Protein AF-A0A2C6AL46-F1 (afdb_monomer)

pLDDT: mean 89.52, std 12.8, range [35.28, 98.81]

Structure (mmCIF, N/CA/C/O backbone):
data_AF-A0A2C6AL46-F1
#
_entry.id   AF-A0A2C6AL46-F1
#
loop_
_atom_site.group_PDB
_atom_site.id
_atom_site.type_symbol
_atom_site.label_atom_id
_atom_site.label_alt_id
_atom_site.label_comp_id
_atom_site.label_asym_id
_atom_site.label_entity_id
_atom_site.label_seq_id
_atom_site.pdbx_PDB_ins_code
_atom_site.Cartn_x
_atom_site.Cartn_y
_atom_site.Cartn_z
_atom_site.occupancy
_atom_site.B_iso_or_equiv
_atom_site.auth_seq_id
_atom_site.auth_comp_id
_atom_site.auth_asym_id
_atom_site.auth_atom_id
_atom_site.pdbx_PDB_model_num
ATOM 1 N N . MET A 1 1 ? 34.594 13.878 -38.668 1.00 40.78 1 MET A N 1
ATOM 2 C CA . MET A 1 1 ? 34.580 13.356 -40.050 1.00 40.78 1 MET A CA 1
ATOM 3 C C . MET A 1 1 ? 34.088 14.464 -40.967 1.00 40.78 1 MET A C 1
ATOM 5 O O . MET A 1 1 ? 32.916 14.804 -40.911 1.00 40.78 1 MET A O 1
ATOM 9 N N . THR A 1 2 ? 34.990 15.079 -41.725 1.00 43.41 2 THR A N 1
ATOM 10 C CA . THR A 1 2 ? 34.692 16.033 -42.807 1.00 43.41 2 THR A CA 1
ATOM 11 C C . THR A 1 2 ? 34.600 15.228 -44.105 1.00 43.41 2 THR A C 1
ATOM 13 O O . THR A 1 2 ? 35.546 14.516 -44.435 1.00 43.41 2 THR A O 1
ATOM 16 N N . GLY A 1 3 ? 33.427 15.220 -44.743 1.00 59.84 3 GLY A N 1
ATOM 17 C CA . GLY A 1 3 ? 33.019 14.178 -45.693 1.00 59.84 3 GLY A CA 1
ATOM 18 C C . GLY A 1 3 ? 33.480 14.383 -47.138 1.00 59.84 3 GLY A C 1
ATOM 19 O O . GLY A 1 3 ? 33.438 15.491 -47.659 1.00 59.84 3 GLY A O 1
ATOM 20 N N . SER A 1 4 ? 33.827 13.274 -47.794 1.00 72.69 4 SER A N 1
ATOM 21 C CA . SER A 1 4 ? 33.988 13.105 -49.247 1.00 72.69 4 SER A CA 1
ATOM 22 C C . SER A 1 4 ? 32.646 13.035 -49.993 1.00 72.69 4 SER A C 1
ATOM 24 O O . SER A 1 4 ? 32.594 12.509 -51.098 1.00 72.69 4 SER A O 1
ATOM 26 N N . GLU A 1 5 ? 31.549 13.526 -49.405 1.00 80.94 5 GLU A N 1
ATOM 27 C CA . GLU A 1 5 ? 30.183 13.273 -49.892 1.00 80.94 5 GLU A CA 1
ATOM 28 C C . GLU A 1 5 ? 29.987 13.765 -51.339 1.00 80.94 5 GLU A C 1
ATOM 30 O O . GLU A 1 5 ? 29.422 13.039 -52.156 1.00 80.94 5 GLU A O 1
ATOM 35 N N . ASP A 1 6 ? 30.539 14.932 -51.687 1.00 79.06 6 ASP A N 1
ATOM 36 C CA . ASP A 1 6 ? 30.502 15.469 -53.056 1.00 79.06 6 ASP A CA 1
ATOM 37 C C . ASP A 1 6 ? 31.309 14.614 -54.042 1.00 79.06 6 ASP A C 1
ATOM 39 O O . ASP A 1 6 ? 30.901 14.412 -55.188 1.00 79.06 6 ASP A O 1
ATOM 43 N N . HIS A 1 7 ? 32.447 14.078 -53.593 1.00 83.00 7 HIS A N 1
ATOM 44 C CA . HIS A 1 7 ? 33.271 13.175 -54.390 1.00 83.00 7 HIS A CA 1
ATOM 45 C C . HIS A 1 7 ? 32.543 11.848 -54.636 1.00 83.00 7 HIS A C 1
ATOM 47 O O . HIS A 1 7 ? 32.471 11.383 -55.772 1.00 83.00 7 HIS A O 1
ATOM 53 N N . ASP A 1 8 ? 31.957 11.252 -53.600 1.00 85.19 8 ASP A N 1
ATOM 54 C CA . ASP A 1 8 ? 31.290 9.953 -53.698 1.00 85.19 8 ASP A CA 1
ATOM 55 C C . ASP A 1 8 ? 29.997 10.047 -54.517 1.00 85.19 8 ASP A C 1
ATOM 57 O O . ASP A 1 8 ? 29.727 9.185 -55.361 1.00 85.19 8 ASP A O 1
ATOM 61 N N . LEU A 1 9 ? 29.252 11.145 -54.366 1.00 84.00 9 LEU A N 1
ATOM 62 C CA . LEU A 1 9 ? 28.121 11.471 -55.227 1.00 84.00 9 LEU A CA 1
ATOM 63 C C . LEU A 1 9 ? 28.560 11.611 -56.693 1.00 84.00 9 LEU A C 1
ATOM 65 O O . LEU A 1 9 ? 27.947 11.011 -57.581 1.00 84.00 9 LEU A O 1
ATOM 69 N N . ALA A 1 10 ? 29.649 12.340 -56.959 1.00 83.06 10 ALA A N 1
ATOM 70 C CA . ALA A 1 10 ? 30.190 12.484 -58.308 1.00 83.06 10 ALA A CA 1
ATOM 71 C C . ALA A 1 10 ? 30.621 11.133 -58.910 1.00 83.06 10 ALA A C 1
ATOM 73 O O . ALA A 1 10 ? 30.368 10.879 -60.091 1.00 83.06 10 ALA A O 1
ATOM 74 N N . VAL A 1 11 ? 31.200 10.233 -58.105 1.00 86.56 11 VAL A N 1
ATOM 75 C CA . VAL A 1 11 ? 31.541 8.864 -58.524 1.00 86.56 11 VAL A CA 1
ATOM 76 C C . VAL A 1 11 ? 30.289 8.082 -58.922 1.00 86.56 11 VAL A C 1
ATOM 78 O O . VAL A 1 11 ? 30.284 7.437 -59.973 1.00 86.56 11 VAL A O 1
ATOM 81 N N . TRP A 1 12 ? 29.210 8.143 -58.137 1.00 85.81 12 TRP A N 1
ATOM 82 C CA . TRP A 1 12 ? 27.958 7.453 -58.469 1.00 85.81 12 TRP A CA 1
ATOM 83 C C . TRP A 1 12 ? 27.290 8.003 -59.729 1.00 85.81 12 TRP A C 1
ATOM 85 O O . TRP A 1 12 ? 26.880 7.217 -60.585 1.00 85.81 12 TRP A O 1
ATOM 95 N N . ILE A 1 13 ? 27.261 9.326 -59.904 1.00 84.06 13 ILE A N 1
ATOM 96 C CA . ILE A 1 13 ? 26.788 9.957 -61.146 1.00 84.06 13 ILE A CA 1
ATOM 97 C C . ILE A 1 13 ? 27.648 9.495 -62.338 1.00 84.06 13 ILE A C 1
ATOM 99 O O . ILE A 1 13 ? 27.119 9.125 -63.389 1.00 84.06 13 ILE A O 1
ATOM 103 N N . GLY A 1 14 ? 28.973 9.427 -62.168 1.00 81.56 14 GLY A N 1
ATOM 104 C CA . GLY A 1 14 ? 29.899 8.917 -63.183 1.00 81.56 14 GLY A CA 1
ATOM 105 C C . GLY A 1 14 ? 29.670 7.444 -63.551 1.00 81.56 14 GLY A C 1
ATOM 106 O O . GLY A 1 14 ? 29.733 7.079 -64.731 1.00 81.56 14 GLY A O 1
ATOM 107 N N . ARG A 1 15 ? 29.347 6.591 -62.570 1.00 87.88 15 ARG A N 1
ATOM 108 C CA . ARG A 1 15 ? 28.982 5.179 -62.797 1.00 87.88 15 ARG A CA 1
ATOM 109 C C . ARG A 1 15 ? 27.698 5.056 -63.608 1.00 87.88 15 ARG A C 1
ATOM 111 O O . ARG A 1 15 ? 27.683 4.323 -64.593 1.00 87.88 15 ARG A O 1
ATOM 118 N N . VAL A 1 16 ? 26.657 5.805 -63.241 1.00 85.62 16 VAL A N 1
ATOM 119 C CA . VAL A 1 16 ? 25.385 5.838 -63.979 1.00 85.62 16 VAL A CA 1
ATOM 120 C C . VAL A 1 16 ? 25.627 6.235 -65.432 1.00 85.62 16 VAL A C 1
ATOM 122 O O . VAL A 1 16 ? 25.233 5.504 -66.339 1.00 85.62 16 VAL A O 1
ATOM 125 N N . ARG A 1 17 ? 26.375 7.315 -65.667 1.00 80.25 17 ARG A N 1
ATOM 126 C CA . ARG A 1 17 ? 26.752 7.757 -67.016 1.00 80.25 17 ARG A CA 1
ATOM 127 C C . ARG A 1 17 ? 27.470 6.669 -67.817 1.00 80.25 17 ARG A C 1
ATOM 129 O O . ARG A 1 17 ? 27.184 6.476 -68.996 1.00 80.25 17 ARG A O 1
ATOM 136 N N . SER A 1 18 ? 28.389 5.942 -67.185 1.00 83.62 18 SER A N 1
ATOM 137 C CA . SER A 1 18 ? 29.118 4.847 -67.837 1.00 83.62 18 SER A CA 1
ATOM 138 C C . SER A 1 18 ? 28.174 3.720 -68.276 1.00 83.62 18 SER A C 1
ATOM 140 O O . SER A 1 18 ? 28.306 3.207 -69.386 1.00 83.62 18 SER A O 1
ATOM 142 N N . VAL A 1 19 ? 27.175 3.387 -67.451 1.00 83.69 19 VAL A N 1
ATOM 143 C CA . VAL A 1 19 ? 26.134 2.399 -67.778 1.00 83.69 19 VAL A CA 1
ATOM 144 C C . VAL A 1 19 ? 25.225 2.892 -68.908 1.00 83.69 19 VAL A C 1
ATOM 146 O O . VAL A 1 19 ? 24.968 2.138 -69.848 1.00 83.69 19 VAL A O 1
ATOM 149 N N . PHE A 1 20 ? 24.782 4.153 -68.876 1.00 76.75 20 PHE A N 1
ATOM 150 C CA . PHE A 1 20 ? 23.992 4.750 -69.960 1.00 76.75 20 PHE A CA 1
ATOM 151 C C . PHE A 1 20 ? 24.759 4.729 -71.290 1.00 76.75 20 PHE A C 1
ATOM 153 O O . PHE A 1 20 ? 24.225 4.287 -72.308 1.00 76.75 20 PHE A O 1
ATOM 160 N N . ALA A 1 21 ? 26.036 5.121 -71.278 1.00 74.00 21 ALA A N 1
ATOM 161 C CA . ALA A 1 21 ? 26.894 5.095 -72.460 1.00 74.00 21 ALA A CA 1
ATOM 162 C C . ALA A 1 21 ? 27.103 3.669 -73.003 1.00 74.00 21 ALA A C 1
ATOM 164 O O . ALA A 1 21 ? 27.006 3.451 -74.212 1.00 74.00 21 ALA A O 1
ATOM 165 N N . ALA A 1 22 ? 27.343 2.687 -72.126 1.00 77.94 22 ALA A N 1
ATOM 166 C CA . ALA A 1 22 ? 27.457 1.281 -72.511 1.00 77.94 22 ALA A CA 1
ATOM 167 C C . ALA A 1 22 ? 26.154 0.748 -73.129 1.00 77.94 22 ALA A C 1
ATOM 169 O O . ALA A 1 22 ? 26.196 0.078 -74.159 1.00 77.94 22 ALA A O 1
ATOM 170 N N . THR A 1 23 ? 25.003 1.106 -72.555 1.00 73.75 23 THR A N 1
ATOM 171 C CA . THR A 1 23 ? 23.675 0.704 -73.045 1.00 73.75 23 THR A CA 1
ATOM 172 C C . THR A 1 23 ? 23.394 1.271 -74.438 1.00 73.75 23 THR A C 1
ATOM 174 O O . THR A 1 23 ? 22.961 0.535 -75.319 1.00 73.75 23 THR A O 1
ATOM 177 N N . ILE A 1 24 ? 23.711 2.548 -74.688 1.00 69.31 24 ILE A N 1
ATOM 178 C CA . ILE A 1 24 ? 23.576 3.166 -76.020 1.00 69.31 24 ILE A CA 1
ATOM 179 C C . ILE A 1 24 ? 24.490 2.475 -77.044 1.00 69.31 24 ILE A C 1
ATOM 181 O O . ILE A 1 24 ? 24.061 2.194 -78.163 1.00 69.31 24 ILE A O 1
ATOM 185 N N . ASN A 1 25 ? 25.733 2.159 -76.666 1.00 66.94 25 ASN A N 1
ATOM 186 C CA . ASN A 1 25 ? 26.660 1.444 -77.547 1.00 66.94 25 ASN A CA 1
ATOM 187 C C . ASN A 1 25 ? 26.162 0.019 -77.860 1.00 66.94 25 ASN A C 1
ATOM 189 O O . ASN A 1 25 ? 26.186 -0.388 -79.019 1.00 66.94 25 ASN A O 1
ATOM 193 N N . LEU A 1 26 ? 25.644 -0.714 -76.870 1.00 68.06 26 LEU A N 1
ATOM 194 C CA . LEU A 1 26 ? 25.018 -2.029 -77.063 1.00 68.06 26 LEU A CA 1
ATOM 195 C C . LEU A 1 26 ? 23.785 -1.956 -77.973 1.00 68.06 26 LEU A C 1
ATOM 197 O O . LEU A 1 26 ? 23.641 -2.775 -78.874 1.00 68.06 26 LEU A O 1
ATOM 201 N N . LEU A 1 27 ? 22.926 -0.951 -77.795 1.00 65.56 27 LEU A N 1
ATOM 202 C CA . LEU A 1 27 ? 21.752 -0.749 -78.647 1.00 65.56 27 LEU A CA 1
ATOM 203 C C . LEU A 1 27 ? 22.132 -0.389 -80.088 1.00 65.56 27 LEU A C 1
ATOM 205 O O . LEU A 1 27 ? 21.434 -0.800 -81.009 1.00 65.56 27 LEU A O 1
ATOM 209 N N . SER A 1 28 ? 23.258 0.292 -80.317 1.00 63.81 28 SER A N 1
ATOM 210 C CA . SER A 1 28 ? 23.740 0.570 -81.680 1.00 63.81 28 SER A CA 1
ATOM 211 C C . SER A 1 28 ? 24.167 -0.684 -82.460 1.00 63.81 28 SER A C 1
ATOM 213 O O . SER A 1 28 ? 24.167 -0.668 -83.689 1.00 63.81 28 SER A O 1
ATOM 215 N N . LEU A 1 29 ? 24.436 -1.806 -81.773 1.00 68.75 29 LEU A N 1
ATOM 216 C CA . LEU A 1 29 ? 24.692 -3.109 -82.404 1.00 68.75 29 LEU A CA 1
ATOM 217 C C . LEU A 1 29 ? 23.424 -3.758 -82.987 1.00 68.75 29 LEU A C 1
ATOM 219 O O . LEU A 1 29 ? 23.531 -4.699 -83.766 1.00 68.75 29 LEU A O 1
ATOM 223 N N . SER A 1 30 ? 22.228 -3.252 -82.657 1.00 71.19 30 SER A N 1
ATOM 224 C CA . SER A 1 30 ? 20.954 -3.721 -83.230 1.00 71.19 30 SER A CA 1
ATOM 225 C C . SER A 1 30 ? 20.682 -3.205 -84.654 1.00 71.19 30 SER A C 1
ATOM 227 O O . SER A 1 30 ? 19.627 -3.480 -85.218 1.00 71.19 30 SER A O 1
ATOM 229 N N . GLY A 1 31 ? 21.618 -2.448 -85.242 1.00 62.19 31 GLY A N 1
ATOM 230 C CA . GLY A 1 31 ? 21.477 -1.831 -86.566 1.00 62.19 31 GLY A CA 1
ATOM 231 C C . GLY A 1 31 ? 20.743 -0.485 -86.559 1.00 62.19 31 GLY A C 1
ATOM 232 O O . GLY A 1 31 ? 20.632 0.154 -87.603 1.00 62.19 31 GLY A O 1
ATOM 233 N N . ILE A 1 32 ? 20.274 -0.026 -85.395 1.00 60.62 32 ILE A N 1
ATOM 234 C CA . ILE A 1 32 ? 19.667 1.295 -85.210 1.00 60.62 32 ILE A CA 1
ATOM 235 C C . ILE A 1 32 ? 20.742 2.265 -84.699 1.00 60.62 32 ILE A C 1
ATOM 237 O O . ILE A 1 32 ? 21.229 2.136 -83.576 1.00 60.62 32 ILE A O 1
ATOM 241 N N . ASP A 1 33 ? 21.110 3.262 -85.509 1.00 62.62 33 ASP A N 1
ATOM 242 C CA . ASP A 1 33 ? 22.073 4.298 -85.116 1.00 62.62 33 ASP A CA 1
ATOM 243 C C . ASP A 1 33 ? 21.419 5.341 -84.194 1.00 62.62 33 ASP A C 1
ATOM 245 O O . ASP A 1 33 ? 20.976 6.424 -84.595 1.00 62.62 33 ASP A O 1
ATOM 249 N N . PHE A 1 34 ? 21.365 5.003 -82.908 1.00 59.31 34 PHE A N 1
ATOM 250 C CA . PHE A 1 34 ? 20.838 5.883 -81.871 1.00 59.31 34 PHE A CA 1
ATOM 251 C C . PHE A 1 34 ? 21.666 7.164 -81.677 1.00 59.31 34 PHE A C 1
ATOM 253 O O . PHE A 1 34 ? 21.119 8.151 -81.179 1.00 59.31 34 PHE A O 1
ATOM 260 N N . LYS A 1 35 ? 22.942 7.215 -82.106 1.00 55.91 35 LYS A N 1
ATOM 261 C CA . LYS A 1 35 ? 23.720 8.468 -82.092 1.00 55.91 35 LYS A CA 1
ATOM 262 C C . LYS A 1 35 ? 23.158 9.443 -83.122 1.00 55.91 35 LYS A C 1
ATOM 264 O O . LYS A 1 35 ? 22.982 10.619 -82.807 1.00 55.91 35 LYS A O 1
ATOM 269 N N . MET A 1 36 ? 22.798 8.968 -84.313 1.00 56.53 36 MET A N 1
ATOM 270 C CA . MET A 1 36 ? 22.177 9.799 -85.350 1.00 56.53 36 MET A CA 1
ATOM 271 C C . MET A 1 36 ? 20.791 10.320 -84.929 1.00 56.53 36 MET A C 1
ATOM 273 O O . MET A 1 36 ? 20.484 11.501 -85.120 1.00 56.53 36 MET A O 1
ATOM 277 N N . ILE A 1 37 ? 19.978 9.478 -84.278 1.00 55.47 37 ILE A N 1
ATOM 278 C CA . ILE A 1 37 ? 18.656 9.864 -83.749 1.00 55.47 37 ILE A CA 1
ATOM 279 C C . ILE A 1 37 ? 18.800 10.916 -82.638 1.00 55.47 37 ILE A C 1
ATOM 281 O O . ILE A 1 37 ? 18.139 11.954 -82.687 1.00 55.47 37 ILE A O 1
ATOM 285 N N . ALA A 1 38 ? 19.718 10.715 -81.687 1.00 53.28 38 ALA A N 1
ATOM 286 C CA . ALA A 1 38 ? 19.985 11.677 -80.617 1.00 53.28 38 ALA A CA 1
ATOM 287 C C . ALA A 1 38 ? 20.482 13.034 -81.155 1.00 53.28 38 ALA A C 1
ATOM 289 O O . ALA A 1 38 ? 20.051 14.088 -80.684 1.00 53.28 38 ALA A O 1
ATOM 290 N N . THR A 1 39 ? 21.324 13.022 -82.194 1.00 54.31 39 THR A N 1
ATOM 291 C CA . THR A 1 39 ? 21.829 14.244 -82.849 1.00 54.31 39 THR A CA 1
ATOM 292 C C . THR A 1 39 ? 20.713 14.990 -83.597 1.00 54.31 39 THR A C 1
ATOM 294 O O . THR A 1 39 ? 20.650 16.221 -83.575 1.00 54.31 39 THR A O 1
ATOM 297 N N . THR A 1 40 ? 19.779 14.251 -84.204 1.00 52.97 40 THR A N 1
ATOM 298 C CA . THR A 1 40 ? 18.603 14.807 -84.897 1.00 52.97 40 THR A CA 1
ATOM 299 C C . THR A 1 40 ? 17.604 15.415 -83.907 1.00 52.97 40 THR A C 1
ATOM 301 O O . THR A 1 40 ? 17.101 16.515 -84.134 1.00 52.97 40 THR A O 1
ATOM 304 N N . MET A 1 41 ? 17.381 14.769 -82.759 1.00 46.03 41 MET A N 1
ATOM 305 C CA . MET A 1 41 ? 16.522 15.298 -81.693 1.00 46.03 41 MET A CA 1
ATOM 306 C C . MET A 1 41 ? 17.142 16.515 -80.988 1.00 46.03 41 MET A C 1
ATOM 308 O O . MET A 1 41 ? 16.426 17.464 -80.666 1.00 46.03 41 MET A O 1
ATOM 312 N N . SER A 1 42 ? 18.468 16.552 -80.821 1.00 47.62 42 SER A N 1
ATOM 313 C CA . SER A 1 42 ? 19.195 17.691 -80.240 1.00 47.62 42 SER A CA 1
ATOM 314 C C . SER A 1 42 ? 19.067 18.976 -81.072 1.00 47.62 42 SER A C 1
ATOM 316 O O . SER A 1 42 ? 18.955 20.058 -80.498 1.00 47.62 42 SER A O 1
ATOM 318 N N . ARG A 1 43 ? 18.975 18.882 -82.408 1.00 47.16 43 ARG A N 1
ATOM 319 C CA . ARG A 1 43 ? 18.717 20.050 -83.277 1.00 47.16 43 ARG A CA 1
ATOM 320 C C . ARG A 1 43 ? 17.342 20.697 -83.059 1.00 47.16 43 ARG A C 1
ATOM 322 O O . ARG A 1 43 ? 17.168 21.854 -83.424 1.00 47.16 43 ARG A O 1
ATOM 329 N N . SER A 1 44 ? 16.386 19.984 -82.455 1.00 45.72 44 SER A N 1
ATOM 330 C CA . SER A 1 44 ? 15.016 20.470 -82.220 1.00 45.72 44 SER A CA 1
ATOM 331 C C . SER A 1 44 ? 14.798 21.150 -80.860 1.00 45.72 44 SER A C 1
ATOM 333 O O . SER A 1 44 ? 13.768 21.786 -80.649 1.00 45.72 44 SER A O 1
ATOM 335 N N . ARG A 1 45 ? 15.769 21.078 -79.940 1.00 41.12 45 ARG A N 1
ATOM 336 C CA . ARG A 1 45 ? 15.718 21.767 -78.643 1.00 41.12 45 ARG A CA 1
ATOM 337 C C . ARG A 1 45 ? 17.021 22.512 -78.398 1.00 41.12 45 ARG A C 1
ATOM 339 O O . ARG A 1 45 ? 17.992 21.948 -77.902 1.00 41.12 45 ARG A O 1
ATOM 346 N N . ALA A 1 46 ? 17.012 23.808 -78.697 1.00 40.97 46 ALA A N 1
ATOM 347 C CA . ALA A 1 46 ? 17.990 24.743 -78.163 1.00 40.97 46 ALA A CA 1
ATOM 348 C C . ALA A 1 46 ? 17.820 24.823 -76.634 1.00 40.97 46 ALA A C 1
ATOM 350 O O . ALA A 1 46 ? 17.095 25.669 -76.120 1.00 40.97 46 ALA A O 1
ATOM 351 N N . VAL A 1 47 ? 18.469 23.918 -75.905 1.00 39.22 47 VAL A N 1
ATOM 352 C CA . VAL A 1 47 ? 18.663 24.026 -74.458 1.00 39.22 47 VAL A CA 1
ATOM 353 C C . VAL A 1 47 ? 20.162 24.124 -74.227 1.00 39.22 47 VAL A C 1
ATOM 355 O O . VAL A 1 47 ? 20.928 23.234 -74.590 1.00 39.22 47 VAL A O 1
ATOM 358 N N . ARG A 1 48 ? 20.570 25.276 -73.688 1.00 37.53 48 ARG A N 1
ATOM 359 C CA . ARG A 1 48 ? 21.946 25.611 -73.318 1.00 37.53 48 ARG A CA 1
ATOM 360 C C . ARG A 1 48 ? 22.534 24.506 -72.442 1.00 37.53 48 ARG A C 1
ATOM 362 O O . ARG A 1 48 ? 22.142 24.357 -71.291 1.00 37.53 48 ARG A O 1
ATOM 369 N N . SER A 1 49 ? 23.523 23.794 -72.970 1.00 39.31 49 SER A N 1
ATOM 370 C CA . SER A 1 49 ? 24.441 22.992 -72.173 1.00 39.31 49 SER A CA 1
ATOM 371 C C . SER A 1 49 ? 25.451 23.919 -71.499 1.00 39.31 49 SER A C 1
ATOM 373 O O . SER A 1 49 ? 26.338 24.466 -72.159 1.00 39.31 49 SER A O 1
ATOM 375 N N . VAL A 1 50 ? 25.346 24.066 -70.185 1.00 35.28 50 VAL A N 1
ATOM 376 C CA . VAL A 1 50 ? 26.478 24.455 -69.344 1.00 35.28 50 VAL A CA 1
ATOM 377 C C . VAL A 1 50 ? 26.815 23.216 -68.518 1.00 35.28 50 VAL A C 1
ATOM 379 O O . VAL A 1 50 ? 26.041 22.809 -67.666 1.00 35.28 50 VAL A O 1
ATOM 382 N N . VAL A 1 51 ? 27.958 22.606 -68.848 1.00 38.72 51 VAL A N 1
ATOM 383 C CA . VAL A 1 51 ? 28.639 21.507 -68.134 1.00 38.72 51 VAL A CA 1
ATOM 384 C C . VAL A 1 51 ? 27.958 20.122 -68.181 1.00 38.72 51 VAL A C 1
ATOM 386 O O . VAL A 1 51 ? 27.229 19.722 -67.291 1.00 38.72 51 VAL A O 1
ATOM 389 N N . GLY A 1 52 ? 28.303 19.332 -69.205 1.00 49.91 52 GLY A N 1
ATOM 390 C CA . GLY A 1 52 ? 28.788 17.942 -69.071 1.00 49.91 52 GLY A CA 1
ATOM 391 C C . GLY A 1 52 ? 27.969 16.830 -68.386 1.00 49.91 52 GLY A C 1
ATOM 392 O O . GLY A 1 52 ? 28.501 15.719 -68.307 1.00 49.91 52 GLY A O 1
ATOM 393 N N . GLN A 1 53 ? 26.744 17.066 -67.917 1.00 53.22 53 GLN A N 1
ATOM 394 C CA . GLN A 1 53 ? 25.875 16.072 -67.273 1.00 53.22 53 GLN A CA 1
ATOM 395 C C . GLN A 1 53 ? 24.433 16.223 -67.780 1.00 53.22 53 GLN A C 1
ATOM 397 O O . GLN A 1 53 ? 23.936 17.342 -67.893 1.00 53.22 53 GLN A O 1
ATOM 402 N N . THR A 1 54 ? 23.746 15.120 -68.098 1.00 66.19 54 THR A N 1
ATOM 403 C CA . THR A 1 54 ? 22.293 15.188 -68.330 1.00 66.19 54 THR A CA 1
ATOM 404 C C . THR A 1 54 ? 21.570 15.232 -66.978 1.00 66.19 54 THR A C 1
ATOM 406 O O . THR A 1 54 ? 21.956 14.517 -66.053 1.00 66.19 54 THR A O 1
ATOM 409 N N . GLU A 1 55 ? 20.518 16.051 -66.836 1.00 73.31 55 GLU A N 1
ATOM 410 C CA . GLU A 1 55 ? 19.750 16.171 -65.576 1.00 73.31 55 GLU A CA 1
ATOM 411 C C . GLU A 1 55 ? 19.278 14.804 -65.046 1.00 73.31 55 GLU A C 1
ATOM 413 O O . GLU A 1 55 ? 19.265 14.566 -63.839 1.00 73.31 55 GLU A O 1
ATOM 418 N N . LEU A 1 56 ? 18.964 13.871 -65.951 1.00 76.81 56 LEU A N 1
ATOM 419 C CA . LEU A 1 56 ? 18.527 12.518 -65.617 1.00 76.81 56 LEU A CA 1
ATOM 420 C C . LEU A 1 56 ? 19.637 11.654 -64.992 1.00 76.81 56 LEU A C 1
ATOM 422 O O . LEU A 1 56 ? 19.361 10.898 -64.061 1.00 76.81 56 LEU A O 1
ATOM 426 N N . GLU A 1 57 ? 20.882 11.749 -65.468 1.00 78.62 57 GLU A N 1
ATOM 427 C CA . GLU A 1 57 ? 22.023 11.010 -64.899 1.00 78.62 57 GLU A CA 1
ATOM 428 C C . GLU A 1 57 ? 22.358 11.507 -63.491 1.00 78.62 57 GLU A C 1
ATOM 430 O O . GLU A 1 57 ? 22.603 10.696 -62.596 1.00 78.62 57 GLU A O 1
ATOM 435 N N . VAL A 1 58 ? 22.322 12.829 -63.285 1.00 78.31 58 VAL A N 1
ATOM 436 C CA . VAL A 1 58 ? 22.528 13.450 -61.968 1.00 78.31 58 VAL A CA 1
ATOM 437 C C . VAL A 1 58 ? 21.427 13.023 -61.012 1.00 78.31 58 VAL A C 1
ATOM 439 O O . VAL A 1 58 ? 21.728 12.575 -59.907 1.00 78.31 58 VAL A O 1
ATOM 442 N N . LEU A 1 59 ? 20.164 13.091 -61.445 1.00 81.94 59 LEU A N 1
ATOM 443 C CA . LEU A 1 59 ? 19.021 12.661 -60.645 1.00 81.94 59 LEU A CA 1
ATOM 444 C C . LEU A 1 59 ? 19.122 11.177 -60.273 1.00 81.94 59 LEU A C 1
ATOM 446 O O . LEU A 1 59 ? 18.959 10.825 -59.109 1.00 81.94 59 LEU A O 1
ATOM 450 N N . THR A 1 60 ? 19.438 10.312 -61.238 1.00 83.56 60 THR A N 1
ATOM 451 C CA . THR A 1 60 ? 19.537 8.860 -61.023 1.00 83.56 60 THR A CA 1
ATOM 452 C C . THR A 1 60 ? 20.713 8.506 -60.112 1.00 83.56 60 THR A C 1
ATOM 454 O O . THR A 1 60 ? 20.546 7.737 -59.168 1.00 83.56 60 THR A O 1
ATOM 457 N N . GLY A 1 61 ? 21.894 9.089 -60.344 1.00 84.00 61 GLY A N 1
ATOM 458 C CA . GLY A 1 61 ? 23.065 8.894 -59.484 1.00 84.00 61 GLY A CA 1
ATOM 459 C C . GLY A 1 61 ? 22.826 9.394 -58.061 1.00 84.00 61 GLY A C 1
ATOM 460 O O . GLY A 1 61 ? 23.164 8.698 -57.104 1.00 84.00 61 GLY A O 1
ATOM 461 N N . SER A 1 62 ? 22.156 10.541 -57.921 1.00 85.44 62 SER A N 1
ATOM 462 C CA . SER A 1 62 ? 21.749 11.093 -56.625 1.00 85.44 62 SER A CA 1
ATOM 463 C C . SER A 1 62 ? 20.734 10.198 -55.919 1.00 85.44 62 SER A C 1
ATOM 465 O O . SER A 1 62 ? 20.891 9.935 -54.732 1.00 85.44 62 SER A O 1
ATOM 467 N N . LEU A 1 63 ? 19.731 9.676 -56.633 1.00 91.50 63 LEU A N 1
ATOM 468 C CA . LEU A 1 63 ? 18.744 8.751 -56.072 1.00 91.50 63 LEU A CA 1
ATOM 469 C C . LEU A 1 63 ? 19.414 7.470 -55.554 1.00 91.50 63 LEU A C 1
ATOM 471 O O . LEU A 1 63 ? 19.115 7.006 -54.453 1.00 91.50 63 LEU A O 1
ATOM 475 N N . ILE A 1 64 ? 20.345 6.915 -56.336 1.00 91.56 64 ILE A N 1
ATOM 476 C CA . ILE A 1 64 ? 21.083 5.710 -55.955 1.00 91.56 64 ILE A CA 1
ATOM 477 C C . ILE A 1 64 ? 21.917 5.969 -54.699 1.00 91.56 64 ILE A C 1
ATOM 479 O O . ILE A 1 64 ? 21.823 5.202 -53.742 1.00 91.56 64 ILE A O 1
ATOM 483 N N . TYR A 1 65 ? 22.701 7.047 -54.693 1.00 90.56 65 TYR A N 1
ATOM 484 C CA . TYR A 1 65 ? 23.614 7.359 -53.598 1.00 90.56 65 TYR A CA 1
ATOM 485 C C . TYR A 1 65 ? 22.892 7.764 -52.308 1.00 90.56 65 TYR A C 1
ATOM 487 O O . TYR A 1 65 ? 23.239 7.268 -51.241 1.00 90.56 65 TYR A O 1
ATOM 495 N N . TRP A 1 66 ? 21.881 8.633 -52.389 1.00 90.31 66 TRP A N 1
ATOM 496 C CA . TRP A 1 66 ? 21.217 9.183 -51.203 1.00 90.31 66 TRP A CA 1
ATOM 497 C C . TRP A 1 66 ? 20.098 8.306 -50.645 1.00 90.31 66 TRP A C 1
ATOM 499 O O . TRP A 1 66 ? 19.793 8.417 -49.460 1.00 90.31 66 TRP A O 1
ATOM 509 N N . TYR A 1 67 ? 19.492 7.438 -51.460 1.00 91.75 67 TYR A N 1
ATOM 510 C CA . TYR A 1 67 ? 18.318 6.670 -51.037 1.00 91.75 67 TYR A CA 1
ATOM 511 C C . TYR A 1 67 ? 18.489 5.167 -51.217 1.00 91.75 67 TYR A C 1
ATOM 513 O O . TYR A 1 67 ? 18.324 4.432 -50.250 1.00 91.75 67 TYR A O 1
ATOM 521 N N . ILE A 1 68 ? 18.835 4.685 -52.416 1.00 93.75 68 ILE A N 1
ATOM 522 C CA . ILE A 1 68 ? 18.823 3.236 -52.693 1.00 93.75 68 ILE A CA 1
ATOM 523 C C . ILE A 1 68 ? 19.937 2.514 -51.932 1.00 93.75 68 ILE A C 1
ATOM 525 O O . ILE A 1 68 ? 19.669 1.517 -51.263 1.00 93.75 68 ILE A O 1
ATOM 529 N N . VAL A 1 69 ? 21.175 3.013 -52.008 1.00 93.06 69 VAL A N 1
ATOM 530 C CA . VAL A 1 69 ? 22.315 2.421 -51.295 1.00 93.06 69 VAL A CA 1
ATOM 531 C C . VAL A 1 69 ? 22.089 2.484 -49.778 1.00 93.06 69 VAL A C 1
ATOM 533 O O . VAL A 1 69 ? 22.128 1.422 -49.159 1.00 93.06 69 VAL A O 1
ATOM 536 N N . PRO A 1 70 ? 21.749 3.640 -49.171 1.00 94.69 70 PRO A N 1
ATOM 537 C CA . PRO A 1 70 ? 21.395 3.710 -47.755 1.00 94.69 70 PRO A CA 1
ATOM 538 C C . PRO A 1 70 ? 20.246 2.780 -47.355 1.00 94.69 70 PRO A C 1
ATOM 540 O O . PRO A 1 70 ? 20.364 2.078 -46.355 1.00 94.69 70 PRO A O 1
ATOM 543 N N . ALA A 1 71 ? 19.159 2.706 -48.129 1.00 94.31 71 ALA A N 1
ATOM 544 C CA . ALA A 1 71 ? 18.040 1.812 -47.827 1.00 94.31 71 ALA A CA 1
ATOM 545 C C . ALA A 1 71 ? 18.470 0.338 -47.839 1.00 94.31 71 ALA A C 1
ATOM 547 O O . ALA A 1 71 ? 18.127 -0.411 -46.925 1.00 94.31 71 ALA A O 1
ATOM 548 N N . PHE A 1 72 ? 19.272 -0.071 -48.828 1.00 96.00 72 PHE A N 1
ATOM 549 C CA . PHE A 1 72 ? 19.834 -1.418 -48.872 1.00 96.00 72 PHE A CA 1
ATOM 550 C C . PHE A 1 72 ? 20.762 -1.682 -47.682 1.00 96.00 72 PHE A C 1
ATOM 552 O O . PHE A 1 72 ? 20.634 -2.718 -47.035 1.00 96.00 72 PHE A O 1
ATOM 559 N N . GLN A 1 73 ? 21.652 -0.742 -47.349 1.00 96.12 73 GLN A N 1
ATOM 560 C CA . GLN A 1 73 ? 22.536 -0.858 -46.188 1.00 96.12 73 GLN A CA 1
ATOM 561 C C . GLN A 1 73 ? 21.746 -0.978 -44.885 1.00 96.12 73 GLN A C 1
ATOM 563 O O . GLN A 1 73 ? 22.092 -1.809 -44.054 1.00 96.12 73 GLN A O 1
ATOM 568 N N . PHE A 1 74 ? 20.675 -0.200 -44.717 1.00 95.62 74 PHE A N 1
ATOM 569 C CA . PHE A 1 74 ? 19.802 -0.262 -43.546 1.00 95.62 74 PHE A CA 1
ATOM 570 C C . PHE A 1 74 ? 19.125 -1.629 -43.417 1.00 95.62 74 PHE A C 1
ATOM 572 O O . PHE A 1 74 ? 19.210 -2.261 -42.366 1.00 95.62 74 PHE A O 1
ATOM 579 N N . VAL A 1 75 ? 18.494 -2.114 -44.492 1.00 94.50 75 VAL A N 1
ATOM 580 C CA . VAL A 1 75 ? 17.826 -3.425 -44.497 1.00 94.50 75 VAL A CA 1
ATOM 581 C C . VAL A 1 75 ? 18.839 -4.544 -44.264 1.00 94.50 75 VAL A C 1
ATOM 583 O O . VAL A 1 75 ? 18.595 -5.431 -43.450 1.00 94.50 75 VAL A O 1
ATOM 586 N N . PHE A 1 76 ? 19.998 -4.491 -44.920 1.00 97.00 76 PHE A N 1
ATOM 587 C CA . PHE A 1 76 ? 21.051 -5.485 -44.743 1.00 97.00 76 PHE A CA 1
ATOM 588 C C . PHE A 1 76 ? 21.612 -5.473 -43.313 1.00 97.00 76 PHE A C 1
ATOM 590 O O . PHE A 1 76 ? 21.758 -6.536 -42.713 1.00 97.00 76 PHE A O 1
ATOM 597 N N . ALA A 1 77 ? 21.848 -4.290 -42.732 1.00 97.12 77 ALA A N 1
ATOM 598 C CA . ALA A 1 77 ? 22.277 -4.145 -41.342 1.00 97.12 77 ALA A CA 1
ATOM 599 C C . ALA A 1 77 ? 21.266 -4.766 -40.374 1.00 97.12 77 ALA A C 1
ATOM 601 O O . ALA A 1 77 ? 21.664 -5.513 -39.482 1.00 97.12 77 ALA A O 1
ATOM 602 N N . LEU A 1 78 ? 19.971 -4.492 -40.573 1.00 95.06 78 LEU A N 1
ATOM 603 C CA . LEU A 1 78 ? 18.892 -5.032 -39.752 1.00 95.06 78 LEU A CA 1
ATOM 604 C C . LEU A 1 78 ? 18.824 -6.560 -39.846 1.00 95.06 78 LEU A C 1
ATOM 606 O O . LEU A 1 78 ? 18.766 -7.223 -38.818 1.00 95.06 78 LEU A O 1
ATOM 610 N N . VAL A 1 79 ? 18.882 -7.124 -41.057 1.00 95.88 79 VAL A N 1
ATOM 611 C CA . VAL A 1 79 ? 18.838 -8.580 -41.278 1.00 95.88 79 VAL A CA 1
ATOM 612 C C . VAL A 1 79 ? 20.030 -9.276 -40.618 1.00 95.88 79 VAL A C 1
ATOM 614 O O . VAL A 1 79 ? 19.848 -10.287 -39.944 1.00 95.88 79 VAL A O 1
ATOM 617 N N . VAL A 1 80 ? 21.245 -8.740 -40.778 1.00 97.31 80 VAL A N 1
ATOM 618 C CA . VAL A 1 80 ? 22.459 -9.321 -40.179 1.00 97.31 80 VAL A CA 1
ATOM 619 C C . VAL A 1 80 ? 22.452 -9.191 -38.653 1.00 97.31 80 VAL A C 1
ATOM 621 O O . VAL A 1 80 ? 22.802 -10.146 -37.952 1.00 97.31 80 VAL A O 1
ATOM 624 N N . ALA A 1 81 ? 22.044 -8.032 -38.127 1.00 96.75 81 ALA A N 1
ATOM 625 C CA . ALA A 1 81 ? 21.924 -7.823 -36.689 1.00 96.75 81 ALA A CA 1
ATOM 626 C C . ALA A 1 81 ? 20.882 -8.768 -36.081 1.00 96.75 81 ALA A C 1
ATOM 628 O O . ALA A 1 81 ? 21.174 -9.441 -35.099 1.00 96.75 81 ALA A O 1
ATOM 629 N N . ASP A 1 82 ? 19.705 -8.886 -36.693 1.00 96.00 82 ASP A N 1
ATOM 630 C CA . ASP A 1 82 ? 18.627 -9.744 -36.206 1.00 96.00 82 ASP A CA 1
ATOM 631 C C . ASP A 1 82 ? 18.985 -11.237 -36.276 1.00 96.00 82 ASP A C 1
ATOM 633 O O . ASP A 1 82 ? 18.711 -11.975 -35.335 1.00 96.00 82 ASP A O 1
ATOM 637 N N . ALA A 1 83 ? 19.697 -11.682 -37.320 1.00 96.94 83 ALA A N 1
ATOM 638 C CA . ALA A 1 83 ? 20.224 -13.049 -37.392 1.00 96.94 83 ALA A CA 1
ATOM 639 C C . ALA A 1 83 ? 21.203 -13.354 -36.244 1.00 96.94 83 ALA A C 1
ATOM 641 O O . ALA A 1 83 ? 21.157 -14.426 -35.633 1.00 96.94 83 ALA A O 1
ATOM 642 N N . SER A 1 84 ? 22.091 -12.399 -35.945 1.00 97.25 84 SER A N 1
ATOM 643 C CA . SER A 1 84 ? 23.066 -12.508 -34.852 1.00 97.25 84 SER A CA 1
ATOM 644 C C . SER A 1 84 ? 22.356 -12.538 -33.499 1.00 97.25 84 SER A C 1
ATOM 646 O O . SER A 1 84 ? 22.625 -13.410 -32.670 1.00 97.25 84 SER A O 1
ATOM 648 N N . MET A 1 85 ? 21.384 -11.644 -33.325 1.00 95.69 85 MET A N 1
ATOM 649 C CA . MET A 1 85 ? 20.574 -11.525 -32.121 1.00 95.69 85 MET A CA 1
ATOM 650 C C . MET A 1 85 ? 19.762 -12.794 -31.878 1.00 95.69 85 MET A C 1
ATOM 652 O O . MET A 1 85 ? 19.828 -13.343 -30.786 1.00 95.69 85 MET A O 1
ATOM 656 N N . TYR A 1 86 ? 19.101 -13.337 -32.904 1.00 96.81 86 TYR A N 1
ATOM 657 C CA . TYR A 1 86 ? 18.391 -14.614 -32.835 1.00 96.81 86 TYR A CA 1
ATOM 658 C C . TYR A 1 86 ? 19.301 -15.746 -32.334 1.00 96.81 86 TYR A C 1
ATOM 660 O O . TYR A 1 86 ? 18.930 -16.504 -31.435 1.00 96.81 86 TYR A O 1
ATOM 668 N N . CYS A 1 87 ? 20.517 -15.858 -32.883 1.00 96.69 87 CYS A N 1
ATOM 669 C CA . CYS A 1 87 ? 21.467 -16.898 -32.487 1.00 96.69 87 CYS A CA 1
ATOM 670 C C . CYS A 1 87 ? 21.876 -16.774 -31.013 1.00 96.69 87 CYS A C 1
ATOM 672 O O . CYS A 1 87 ? 21.874 -17.772 -30.287 1.00 96.69 87 CYS A O 1
ATOM 674 N N . ILE A 1 88 ? 22.215 -15.559 -30.571 1.00 96.31 88 ILE A N 1
ATOM 675 C CA . ILE A 1 88 ? 22.637 -15.284 -29.192 1.00 96.31 88 ILE A CA 1
ATOM 676 C C . ILE A 1 88 ? 21.462 -15.471 -28.227 1.00 96.31 88 ILE A C 1
ATOM 678 O O . ILE A 1 88 ? 21.619 -16.123 -27.196 1.00 96.31 88 ILE A O 1
ATOM 682 N N . HIS A 1 89 ? 20.272 -14.998 -28.593 1.00 95.88 89 HIS A N 1
ATOM 683 C CA . HIS A 1 89 ? 19.055 -15.139 -27.801 1.00 95.88 89 HIS A CA 1
ATOM 684 C C . HIS A 1 89 ? 18.700 -16.615 -27.587 1.00 95.88 89 HIS A C 1
ATOM 686 O O . HIS A 1 89 ? 18.559 -17.091 -26.457 1.00 95.88 89 HIS A O 1
ATOM 692 N N . ARG A 1 90 ? 18.671 -17.394 -28.675 1.00 96.50 90 ARG A N 1
ATOM 693 C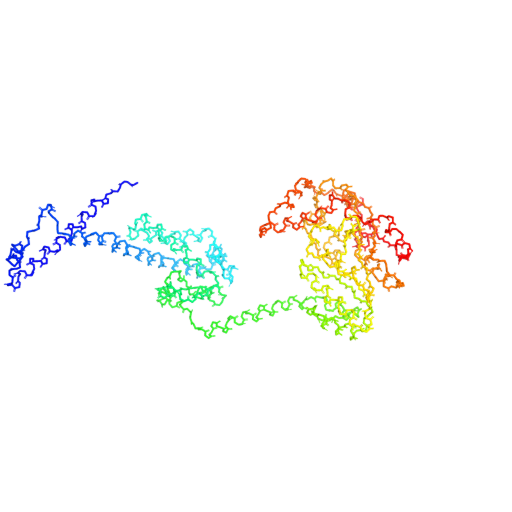 CA . ARG A 1 90 ? 18.432 -18.840 -28.624 1.00 96.50 90 ARG A CA 1
ATOM 694 C C . ARG A 1 90 ? 19.497 -19.562 -27.802 1.00 96.50 90 ARG A C 1
ATOM 696 O O . ARG A 1 90 ? 19.178 -20.506 -27.073 1.00 96.50 90 ARG A O 1
ATOM 703 N N . LEU A 1 91 ? 20.760 -19.143 -27.884 1.00 96.06 91 LEU A N 1
ATOM 704 C CA . LEU A 1 91 ? 21.824 -19.671 -27.029 1.00 96.06 91 LEU A CA 1
ATOM 705 C C . LEU A 1 91 ? 21.555 -19.360 -25.548 1.00 96.06 91 LEU A C 1
ATOM 707 O O . LEU A 1 91 ? 21.700 -20.254 -24.711 1.00 96.06 91 LEU A O 1
ATOM 711 N N . GLY A 1 92 ? 21.095 -18.144 -25.243 1.00 95.88 92 GLY A N 1
ATOM 712 C CA . GLY A 1 92 ? 20.690 -17.704 -23.907 1.00 95.88 92 GLY A CA 1
ATOM 713 C C . GLY A 1 92 ? 19.633 -18.598 -23.264 1.00 95.88 92 GLY A C 1
ATOM 714 O O . GLY A 1 92 ? 19.700 -18.859 -22.067 1.00 95.88 92 GLY A O 1
ATOM 715 N N . HIS A 1 93 ? 18.726 -19.163 -24.062 1.00 95.50 93 HIS A N 1
ATOM 716 C CA . HIS A 1 93 ? 17.689 -20.089 -23.597 1.00 95.50 93 HIS A CA 1
ATOM 717 C C . HIS A 1 93 ? 18.072 -21.568 -23.597 1.00 95.50 93 HIS A C 1
ATOM 719 O O . HIS A 1 93 ? 17.539 -22.366 -22.819 1.00 95.50 93 HIS A O 1
ATOM 725 N N . THR A 1 94 ? 18.959 -21.975 -24.499 1.00 94.81 94 THR A N 1
ATOM 726 C CA . THR A 1 94 ? 19.324 -23.389 -24.661 1.00 94.81 94 THR A CA 1
ATOM 727 C C . THR A 1 94 ? 20.499 -23.789 -23.775 1.00 94.81 94 THR A C 1
ATOM 729 O O . THR A 1 94 ? 20.553 -24.929 -23.302 1.00 94.81 94 THR A O 1
ATOM 732 N N . ASN A 1 95 ? 21.406 -22.858 -23.470 1.00 96.44 95 ASN A N 1
ATOM 733 C CA . ASN A 1 95 ? 22.489 -23.079 -22.526 1.00 96.44 95 ASN A CA 1
ATOM 734 C C . ASN A 1 95 ? 22.019 -22.821 -21.085 1.00 96.44 95 ASN A C 1
ATOM 736 O O . ASN A 1 95 ? 21.735 -21.691 -20.693 1.00 96.44 95 ASN A O 1
ATOM 740 N N . LYS A 1 96 ? 22.006 -23.873 -20.257 1.00 95.31 96 LYS A N 1
ATOM 741 C CA . LYS A 1 96 ? 21.531 -23.798 -18.863 1.00 95.31 96 LYS A CA 1
ATOM 742 C C . LYS A 1 96 ? 22.286 -22.779 -18.006 1.00 95.31 96 LYS A C 1
ATOM 744 O O . LYS A 1 96 ? 21.683 -22.185 -17.115 1.00 95.31 96 LYS A O 1
ATOM 749 N N . TRP A 1 97 ? 23.592 -22.617 -18.222 1.00 97.31 97 TRP A N 1
ATOM 750 C CA . TRP A 1 97 ? 24.406 -21.702 -17.425 1.00 97.31 97 TRP A CA 1
ATOM 751 C C . TRP A 1 97 ? 24.113 -20.248 -17.791 1.00 97.31 97 TRP A C 1
ATOM 753 O O . TRP A 1 97 ? 23.863 -19.452 -16.886 1.00 97.31 97 TRP A O 1
ATOM 763 N N . ILE A 1 98 ? 24.072 -19.941 -19.094 1.00 96.00 98 ILE A N 1
ATOM 764 C CA . ILE A 1 98 ? 23.757 -18.596 -19.599 1.00 96.00 98 ILE A CA 1
ATOM 765 C C . ILE A 1 98 ? 22.336 -18.213 -19.183 1.00 96.00 98 ILE A C 1
ATOM 767 O O . ILE A 1 98 ? 22.144 -17.143 -18.610 1.00 96.00 98 ILE A O 1
ATOM 771 N N . TYR A 1 99 ? 21.366 -19.119 -19.350 1.00 95.69 99 TYR A N 1
ATOM 772 C CA . TYR A 1 99 ? 19.996 -18.883 -18.901 1.00 95.69 99 TYR A CA 1
ATOM 773 C C . TYR A 1 99 ? 19.954 -18.541 -17.411 1.00 95.69 99 TYR A C 1
ATOM 775 O O . TYR A 1 99 ? 19.496 -17.473 -17.014 1.00 95.69 99 TYR A O 1
ATOM 783 N N . LYS A 1 100 ? 20.483 -19.424 -16.558 1.00 94.94 100 LYS A N 1
ATOM 784 C CA . LYS A 1 100 ? 20.343 -19.292 -15.103 1.00 94.94 100 LYS A CA 1
ATOM 785 C C . LYS A 1 100 ? 20.999 -18.029 -14.533 1.00 94.94 100 LYS A C 1
ATOM 787 O O . LYS A 1 100 ? 20.479 -17.495 -13.562 1.00 94.94 100 LYS A O 1
ATOM 792 N N . HIS A 1 101 ? 22.123 -17.577 -15.087 1.00 94.94 101 HIS A N 1
ATOM 793 C CA . HIS A 1 101 ? 22.901 -16.485 -14.484 1.00 94.94 101 HIS A CA 1
ATOM 794 C C . HIS A 1 101 ? 22.780 -15.149 -15.216 1.00 94.94 101 HIS A C 1
ATOM 796 O O . HIS A 1 101 ? 23.051 -14.120 -14.609 1.00 94.94 101 HIS A O 1
ATOM 802 N N . ILE A 1 102 ? 22.390 -15.154 -16.492 1.00 95.06 102 ILE A N 1
ATOM 803 C CA . ILE A 1 102 ? 22.360 -13.951 -17.329 1.00 95.06 102 ILE A CA 1
ATOM 804 C C . ILE A 1 102 ? 20.934 -13.733 -17.839 1.00 95.06 102 ILE A C 1
ATOM 806 O O . ILE A 1 102 ? 20.243 -12.829 -17.373 1.00 95.06 102 ILE A O 1
ATOM 810 N N . HIS A 1 103 ? 20.460 -14.612 -18.720 1.00 95.12 103 HIS A N 1
ATOM 811 C CA . HIS A 1 103 ? 19.253 -14.349 -19.505 1.00 95.12 103 HIS A CA 1
ATOM 812 C C . HIS A 1 103 ? 17.943 -14.470 -18.700 1.00 95.12 103 HIS A C 1
ATOM 814 O O . HIS A 1 103 ? 16.962 -13.785 -18.964 1.00 95.12 103 HIS A O 1
ATOM 820 N N . SER A 1 104 ? 17.921 -15.273 -17.631 1.00 93.62 104 SER A N 1
ATOM 821 C CA . SER A 1 104 ? 16.751 -15.389 -16.744 1.00 93.62 104 SER A CA 1
ATOM 822 C C . SER A 1 104 ? 16.408 -14.098 -15.998 1.00 93.62 104 SER A C 1
ATOM 824 O O . SER A 1 104 ? 15.315 -14.015 -15.446 1.00 93.62 104 SER A O 1
ATOM 826 N N . HIS A 1 105 ? 17.306 -13.101 -15.962 1.00 93.31 105 HIS A N 1
ATOM 827 C CA . HIS A 1 105 ? 16.981 -11.774 -15.440 1.00 93.31 105 HIS A CA 1
ATOM 828 C C . HIS A 1 105 ? 15.856 -11.137 -16.259 1.00 93.31 105 HIS A C 1
ATOM 830 O O . HIS A 1 105 ? 14.864 -10.722 -15.671 1.00 93.31 105 HIS A O 1
ATOM 836 N N . HIS A 1 106 ? 15.967 -11.173 -17.589 1.00 92.75 106 HIS A N 1
ATOM 837 C CA . HIS A 1 106 ? 14.938 -10.694 -18.513 1.00 92.75 106 HIS A CA 1
ATOM 838 C C . HIS A 1 106 ? 13.587 -11.380 -18.268 1.00 92.75 106 HIS A C 1
ATOM 840 O O . HIS A 1 106 ? 12.563 -10.733 -18.062 1.00 92.75 106 HIS A O 1
ATOM 846 N N . HIS A 1 107 ? 13.618 -12.706 -18.123 1.00 91.75 107 HIS A N 1
ATOM 847 C CA . HIS A 1 107 ? 12.439 -13.556 -17.912 1.00 91.75 107 HIS A CA 1
ATOM 848 C C . HIS A 1 107 ? 11.859 -13.545 -16.490 1.00 91.75 107 HIS A C 1
ATOM 850 O O . HIS A 1 107 ? 11.004 -14.364 -16.152 1.00 91.75 107 HIS A O 1
ATOM 856 N N . ARG A 1 108 ? 12.283 -12.618 -15.620 1.00 89.38 108 ARG A N 1
ATOM 857 C CA . ARG A 1 108 ? 11.539 -12.347 -14.373 1.00 89.38 108 ARG A CA 1
ATOM 858 C C . ARG A 1 108 ? 10.217 -11.632 -14.660 1.00 89.38 108 ARG A C 1
ATOM 860 O O . ARG A 1 108 ? 9.315 -11.679 -13.823 1.00 89.38 108 ARG A O 1
ATOM 867 N N . LEU A 1 109 ? 10.104 -10.991 -15.824 1.00 84.69 109 LEU A N 1
ATOM 868 C CA . LEU A 1 109 ? 8.930 -10.246 -16.263 1.00 84.69 109 LEU A CA 1
ATOM 869 C C . LEU A 1 109 ? 7.993 -11.118 -17.109 1.00 84.69 109 LEU A C 1
ATOM 871 O O . LEU A 1 109 ? 7.927 -10.988 -18.320 1.00 84.69 109 LEU A O 1
ATOM 875 N N . TYR A 1 110 ? 7.205 -11.972 -16.456 1.00 80.00 110 TYR A N 1
ATOM 876 C CA . TYR A 1 110 ? 6.233 -12.848 -17.136 1.00 80.00 110 TYR A CA 1
ATOM 877 C C . TYR A 1 110 ? 5.111 -12.112 -17.884 1.00 80.00 110 TYR A C 1
ATOM 879 O O . TYR A 1 110 ? 4.467 -12.700 -18.748 1.00 80.00 110 TYR A O 1
ATOM 887 N N . VAL A 1 111 ? 4.826 -10.865 -17.499 1.00 81.94 111 VAL A N 1
ATOM 888 C CA . VAL A 1 111 ? 3.895 -9.974 -18.197 1.00 81.94 111 VAL A CA 1
ATOM 889 C C . VAL A 1 111 ? 4.711 -8.769 -18.655 1.00 81.94 111 VAL A C 1
ATOM 891 O O . VAL A 1 111 ? 5.025 -7.907 -17.825 1.00 81.94 111 VAL A O 1
ATOM 894 N N . PRO A 1 112 ? 5.112 -8.723 -19.936 1.00 82.56 112 PRO A N 1
ATOM 895 C CA . PRO A 1 112 ? 5.891 -7.615 -20.461 1.00 82.56 112 PRO A CA 1
ATOM 896 C C . PRO A 1 112 ? 5.132 -6.285 -20.358 1.00 82.56 112 PRO A C 1
ATOM 898 O O . PRO A 1 112 ? 3.924 -6.213 -20.584 1.00 82.56 112 PRO A O 1
ATOM 901 N N . TYR A 1 113 ? 5.868 -5.228 -20.026 1.00 89.25 113 TYR A N 1
ATOM 902 C CA . TYR A 1 113 ? 5.447 -3.827 -20.124 1.00 89.25 113 TYR A CA 1
ATOM 903 C C . TYR A 1 113 ? 6.601 -3.019 -20.737 1.00 89.25 113 TYR A C 1
ATOM 905 O O . TYR A 1 113 ? 7.743 -3.474 -20.719 1.00 89.25 113 TYR A O 1
ATOM 913 N N . SER A 1 114 ? 6.341 -1.820 -21.266 1.00 89.19 114 SER A N 1
ATOM 914 C CA . SER A 1 114 ? 7.282 -1.081 -22.131 1.00 89.19 114 SER A CA 1
ATOM 915 C C . SER A 1 114 ? 8.716 -0.958 -21.595 1.00 89.19 114 SER A C 1
ATOM 917 O O . SER A 1 114 ? 9.669 -1.155 -22.342 1.00 89.19 114 SER A O 1
ATOM 919 N N . TRP A 1 115 ? 8.890 -0.659 -20.304 1.00 84.62 115 TRP A N 1
ATOM 920 C CA . TRP A 1 115 ? 10.222 -0.546 -19.688 1.00 84.62 115 TRP A CA 1
ATOM 921 C C . TRP A 1 115 ? 10.909 -1.900 -19.479 1.00 84.62 115 TRP A C 1
ATOM 923 O O . TRP A 1 115 ? 12.135 -1.967 -19.412 1.00 84.62 115 TRP A O 1
ATOM 933 N N . GLY A 1 116 ? 10.127 -2.978 -19.409 1.00 86.00 116 GLY A N 1
ATOM 934 C CA . GLY A 1 116 ? 10.615 -4.349 -19.316 1.00 86.00 116 GLY A CA 1
ATOM 935 C C . GLY A 1 116 ? 11.461 -4.781 -20.512 1.00 86.00 116 GLY A C 1
ATOM 936 O O . GLY A 1 116 ? 12.307 -5.656 -20.356 1.00 86.00 116 GLY A O 1
ATOM 937 N N . GLY A 1 117 ? 11.324 -4.121 -21.667 1.00 85.19 117 GLY A N 1
ATOM 938 C CA . GLY A 1 117 ? 12.177 -4.375 -22.831 1.00 85.19 117 GLY A CA 1
ATOM 939 C C . GLY A 1 117 ? 13.660 -4.065 -22.615 1.00 85.19 117 GLY A C 1
ATOM 940 O O . GLY A 1 117 ? 14.515 -4.670 -23.265 1.00 85.19 117 GLY A O 1
ATOM 941 N N . SER A 1 118 ? 13.965 -3.206 -21.637 1.00 86.62 118 SER A N 1
ATOM 942 C CA . SER A 1 118 ? 15.329 -2.884 -21.198 1.00 86.62 118 SER A CA 1
ATOM 943 C C . SER A 1 118 ? 15.723 -3.583 -19.891 1.00 86.62 118 SER A C 1
ATOM 945 O O . SER A 1 118 ? 16.811 -3.334 -19.369 1.00 86.62 118 SER A O 1
ATOM 947 N N . TYR A 1 119 ? 14.861 -4.436 -19.325 1.00 91.06 119 TYR A N 1
ATOM 948 C CA . TYR A 1 119 ? 15.125 -5.140 -18.069 1.00 91.06 119 TYR A CA 1
ATOM 949 C C . TYR A 1 119 ? 16.033 -6.350 -18.307 1.00 91.06 119 TYR A C 1
ATOM 951 O O . TYR A 1 119 ? 15.608 -7.499 -18.261 1.00 91.06 119 TYR A O 1
ATOM 959 N N . ASN A 1 120 ? 17.306 -6.081 -18.582 1.00 90.25 120 ASN A N 1
ATOM 960 C CA . ASN A 1 120 ? 18.288 -7.083 -18.979 1.00 90.25 120 ASN A CA 1
ATOM 961 C C . ASN A 1 120 ? 19.496 -7.064 -18.041 1.00 90.25 120 ASN A C 1
ATOM 963 O O . ASN A 1 120 ? 19.853 -6.042 -17.454 1.00 90.25 120 ASN A O 1
ATOM 967 N N . HIS A 1 121 ? 20.163 -8.209 -17.908 1.00 94.25 121 HIS A N 1
ATOM 968 C CA . HIS A 1 121 ? 21.465 -8.242 -17.250 1.00 94.25 121 HIS A CA 1
ATOM 969 C C . HIS A 1 121 ? 22.485 -7.473 -18.121 1.00 94.25 121 HIS A C 1
ATOM 971 O O . HIS A 1 121 ? 22.485 -7.680 -19.333 1.00 94.25 121 HIS A O 1
ATOM 977 N N . PRO A 1 122 ? 23.410 -6.658 -17.570 1.00 93.75 122 PRO A N 1
ATOM 978 C CA . PRO A 1 122 ? 24.314 -5.827 -18.382 1.00 93.75 122 PRO A CA 1
ATOM 979 C C . PRO A 1 122 ? 25.147 -6.606 -19.411 1.00 93.75 122 PRO A C 1
ATOM 981 O O . PRO A 1 122 ? 25.386 -6.137 -20.520 1.00 93.75 122 PRO A O 1
ATOM 984 N N . VAL A 1 123 ? 25.570 -7.822 -19.050 1.00 92.88 123 VAL A N 1
ATOM 985 C CA . VAL A 1 123 ? 26.271 -8.742 -19.966 1.00 92.88 123 VAL A CA 1
ATOM 986 C C . VAL A 1 123 ? 25.364 -9.171 -21.120 1.00 92.88 123 VAL A C 1
ATOM 988 O O . VAL A 1 123 ? 25.825 -9.246 -22.252 1.00 92.88 123 VAL A O 1
ATOM 991 N N . ASP A 1 124 ? 24.083 -9.413 -20.848 1.00 91.00 124 ASP A N 1
ATOM 992 C CA . ASP A 1 124 ? 23.112 -9.765 -21.882 1.00 91.00 124 ASP A CA 1
ATOM 993 C C . ASP A 1 124 ? 22.934 -8.593 -22.847 1.00 91.00 124 ASP A C 1
ATOM 995 O O . ASP A 1 124 ? 23.128 -8.768 -24.039 1.00 91.00 124 ASP A O 1
ATOM 999 N N . SER A 1 125 ? 22.734 -7.369 -22.347 1.00 91.44 125 SER A N 1
ATOM 1000 C CA . SER A 1 125 ? 22.655 -6.171 -23.198 1.00 91.44 125 SER A CA 1
ATOM 1001 C C . SER A 1 125 ? 23.910 -5.952 -24.051 1.00 91.44 125 SER A C 1
ATOM 1003 O O . SER A 1 125 ? 23.818 -5.581 -25.219 1.00 91.44 125 SER A O 1
ATOM 1005 N N . LEU A 1 126 ? 25.107 -6.194 -23.507 1.00 92.25 126 LEU A N 1
ATOM 1006 C CA . LEU A 1 126 ? 26.351 -6.028 -24.264 1.00 92.25 126 LEU A CA 1
ATOM 1007 C C . LEU A 1 126 ? 26.480 -7.044 -25.411 1.00 92.25 126 LEU A C 1
ATOM 1009 O O . LEU A 1 126 ? 26.891 -6.687 -26.519 1.00 92.25 126 LEU A O 1
ATOM 1013 N N . PHE A 1 127 ? 26.163 -8.312 -25.151 1.00 89.94 127 PHE A N 1
ATOM 1014 C CA . PHE A 1 127 ? 26.342 -9.379 -26.134 1.00 89.94 127 PHE A CA 1
ATOM 1015 C C . PHE A 1 127 ? 25.137 -9.535 -27.058 1.00 89.94 127 PHE A C 1
ATOM 1017 O O . PHE A 1 127 ? 25.315 -9.588 -28.271 1.00 89.94 127 PHE A O 1
ATOM 1024 N N . LEU A 1 128 ? 23.924 -9.574 -26.517 1.00 90.94 128 LEU A N 1
ATOM 1025 C CA . LEU A 1 128 ? 22.703 -9.708 -27.299 1.00 90.94 128 LEU A CA 1
ATOM 1026 C C . LEU A 1 128 ? 22.454 -8.464 -28.152 1.00 90.94 128 LEU A C 1
ATOM 1028 O O . LEU A 1 128 ? 22.393 -8.587 -29.372 1.00 90.94 128 LEU A O 1
ATOM 1032 N N . ASP A 1 129 ? 22.377 -7.277 -27.546 1.00 88.06 129 ASP A N 1
ATOM 1033 C CA . ASP A 1 129 ? 22.086 -6.045 -28.286 1.00 88.06 129 ASP A CA 1
ATOM 1034 C C . ASP A 1 129 ? 23.359 -5.474 -28.916 1.00 88.06 129 ASP A C 1
ATOM 1036 O O . ASP A 1 129 ? 23.467 -5.347 -30.139 1.00 88.06 129 ASP A O 1
ATOM 1040 N N . GLY A 1 130 ? 24.361 -5.171 -28.088 1.00 92.38 130 GLY A N 1
ATOM 1041 C CA . GLY A 1 130 ? 25.563 -4.453 -28.512 1.00 92.38 130 GLY A CA 1
ATOM 1042 C C . GLY A 1 130 ? 26.327 -5.160 -29.633 1.00 92.38 130 GLY A C 1
ATOM 1043 O O . GLY A 1 130 ? 26.594 -4.564 -30.679 1.00 92.38 130 GLY A O 1
ATOM 1044 N N . THR A 1 131 ? 26.651 -6.442 -29.448 1.00 94.56 131 THR A N 1
ATOM 1045 C CA . THR A 1 131 ? 27.442 -7.201 -30.433 1.00 94.56 131 THR A CA 1
ATOM 1046 C C . THR A 1 131 ? 26.656 -7.445 -31.721 1.00 94.56 131 THR A C 1
ATOM 1048 O O . THR A 1 131 ? 27.214 -7.292 -32.807 1.00 94.56 131 THR A O 1
ATOM 1051 N N . SER A 1 132 ? 25.359 -7.746 -31.632 1.00 95.81 132 SER A N 1
ATOM 1052 C CA . SER A 1 132 ? 24.517 -7.983 -32.812 1.00 95.81 132 SER A CA 1
ATOM 1053 C C . SER A 1 132 ? 24.420 -6.750 -33.711 1.00 95.81 132 SER A C 1
ATOM 1055 O O . SER A 1 132 ? 24.664 -6.844 -34.917 1.00 95.81 132 SER A O 1
ATOM 1057 N N . TYR A 1 133 ? 24.148 -5.570 -33.141 1.00 95.94 133 TYR A N 1
ATOM 1058 C CA . TYR A 1 133 ? 24.117 -4.338 -33.933 1.00 95.94 133 TYR A CA 1
ATOM 1059 C C . TYR A 1 133 ? 25.504 -3.916 -34.418 1.00 95.94 133 TYR A C 1
ATOM 1061 O O . TYR A 1 133 ? 25.610 -3.386 -35.524 1.00 95.94 133 TYR A O 1
ATOM 1069 N N . ALA A 1 134 ? 26.571 -4.177 -33.654 1.00 95.94 134 ALA A N 1
ATOM 1070 C CA . ALA A 1 134 ? 27.935 -3.909 -34.106 1.00 95.94 134 ALA A CA 1
ATOM 1071 C C . ALA A 1 134 ? 28.286 -4.732 -35.358 1.00 95.94 134 ALA A C 1
ATOM 1073 O O . ALA A 1 134 ? 28.798 -4.172 -36.330 1.00 95.94 134 ALA A O 1
ATOM 1074 N N . ILE A 1 135 ? 27.947 -6.028 -35.375 1.00 96.94 135 ILE A N 1
ATOM 1075 C CA . ILE A 1 135 ? 28.142 -6.907 -36.539 1.00 96.94 135 ILE A CA 1
ATOM 1076 C C . ILE A 1 135 ? 27.316 -6.413 -37.733 1.00 96.94 135 ILE A C 1
ATOM 1078 O O . ILE A 1 135 ? 27.857 -6.290 -38.832 1.00 96.94 135 ILE A O 1
ATOM 1082 N N . GLY A 1 136 ? 26.037 -6.074 -37.531 1.00 97.00 136 GLY A N 1
ATOM 1083 C CA . GLY A 1 136 ? 25.177 -5.553 -38.601 1.00 97.00 136 GLY A CA 1
ATOM 1084 C C . GLY A 1 136 ? 25.680 -4.232 -39.191 1.00 97.00 136 GLY A C 1
ATOM 1085 O O . GLY A 1 136 ? 25.724 -4.069 -40.415 1.00 97.00 136 GLY A O 1
ATOM 1086 N N . CYS A 1 137 ? 26.134 -3.302 -38.345 1.00 96.75 137 CYS A N 1
ATOM 1087 C CA . CYS A 1 137 ? 26.705 -2.034 -38.801 1.00 96.75 137 CYS A CA 1
ATOM 1088 C C . CYS A 1 137 ? 28.006 -2.248 -39.583 1.00 96.75 137 CYS A C 1
ATOM 1090 O O . CYS A 1 137 ? 28.190 -1.671 -40.654 1.00 96.75 137 CYS A O 1
ATOM 1092 N N . TRP A 1 138 ? 28.892 -3.107 -39.076 1.00 96.88 138 TRP A N 1
ATOM 1093 C CA . TRP A 1 138 ? 30.156 -3.419 -39.738 1.00 96.88 138 TRP A CA 1
ATOM 1094 C C . TRP A 1 138 ? 29.941 -4.093 -41.099 1.00 96.88 138 TRP A C 1
ATOM 1096 O O . TRP A 1 138 ? 30.512 -3.651 -42.094 1.00 96.88 138 TRP A O 1
ATOM 1106 N N . ALA A 1 139 ? 29.071 -5.105 -41.167 1.00 97.19 139 ALA A N 1
ATOM 1107 C CA . ALA A 1 139 ? 28.817 -5.868 -42.389 1.00 97.19 139 ALA A CA 1
ATOM 1108 C C . ALA A 1 139 ? 28.178 -5.026 -43.506 1.00 97.19 139 ALA A C 1
ATOM 1110 O O . ALA A 1 139 ? 28.444 -5.248 -44.685 1.00 97.19 139 ALA A O 1
ATOM 1111 N N . SER A 1 140 ? 27.330 -4.062 -43.146 1.00 96.38 140 SER A N 1
ATOM 1112 C CA . SER A 1 140 ? 26.632 -3.191 -44.103 1.00 96.38 140 SER A CA 1
ATOM 1113 C C . SER A 1 140 ? 27.443 -1.972 -44.543 1.00 96.38 140 SER A C 1
ATOM 1115 O O . SER A 1 140 ? 27.103 -1.345 -45.550 1.00 96.38 140 SER A O 1
ATOM 1117 N N . GLY A 1 141 ? 28.486 -1.599 -43.793 1.00 94.00 141 GLY A N 1
ATOM 1118 C CA . GLY A 1 141 ? 29.194 -0.335 -43.999 1.00 94.00 141 GLY A CA 1
ATOM 1119 C C . GLY A 1 141 ? 28.280 0.884 -43.837 1.00 94.00 141 GLY A C 1
ATOM 1120 O O . GLY A 1 141 ? 28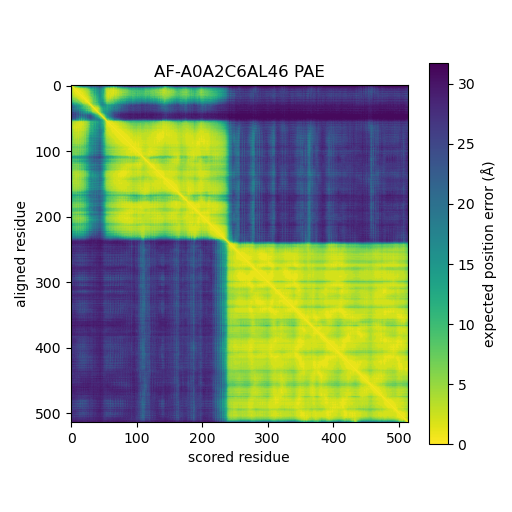.482 1.900 -44.504 1.00 94.00 141 GLY A O 1
ATOM 1121 N N . ILE A 1 142 ? 27.235 0.763 -43.011 1.00 94.00 142 ILE A N 1
ATOM 1122 C CA . ILE A 1 142 ? 26.266 1.828 -42.749 1.00 94.00 142 ILE A CA 1
ATOM 1123 C C . ILE A 1 142 ? 26.961 3.068 -42.172 1.00 94.00 142 ILE A C 1
ATOM 1125 O O . ILE A 1 142 ? 27.867 2.976 -41.341 1.00 94.00 142 ILE A O 1
ATOM 1129 N N . SER A 1 143 ? 26.533 4.254 -42.603 1.00 91.19 143 SER A N 1
ATOM 1130 C CA . SER A 1 143 ? 27.069 5.504 -42.060 1.00 91.19 143 SER A CA 1
ATOM 1131 C C . SER A 1 143 ? 26.626 5.721 -40.610 1.00 91.19 143 SER A C 1
ATOM 1133 O O . SER A 1 143 ? 25.571 5.247 -40.193 1.00 91.19 143 SER A O 1
ATOM 1135 N N . ILE A 1 144 ? 27.381 6.526 -39.855 1.00 90.50 144 ILE A N 1
ATOM 1136 C CA . ILE A 1 144 ? 27.012 6.914 -38.480 1.00 90.50 144 ILE A CA 1
ATOM 1137 C C . ILE A 1 144 ? 25.638 7.600 -38.449 1.00 90.50 144 ILE A C 1
ATOM 1139 O O . ILE A 1 144 ? 24.840 7.358 -37.551 1.00 90.50 144 ILE A O 1
ATOM 1143 N N . LYS A 1 145 ? 25.333 8.440 -39.450 1.00 90.31 145 LYS A N 1
ATOM 1144 C CA . LYS A 1 145 ? 24.030 9.117 -39.547 1.00 90.31 145 LYS A CA 1
ATOM 1145 C C . LYS A 1 145 ? 22.899 8.089 -39.645 1.00 90.31 145 LYS A C 1
ATOM 1147 O O . LYS A 1 145 ? 21.910 8.205 -38.932 1.00 90.31 145 LYS A O 1
ATOM 1152 N N . LEU A 1 146 ? 23.057 7.075 -40.497 1.00 92.94 146 LEU A N 1
ATOM 1153 C CA . LEU A 1 146 ? 22.031 6.057 -40.709 1.00 92.94 146 LEU A CA 1
ATOM 1154 C C . LEU A 1 146 ? 21.968 5.034 -39.562 1.00 92.94 146 LEU A C 1
ATOM 1156 O O . LEU A 1 146 ? 20.884 4.540 -39.257 1.00 92.94 146 LEU A O 1
ATOM 1160 N N . SER A 1 147 ? 23.080 4.770 -38.867 1.00 94.62 147 SER A N 1
ATOM 1161 C CA . SER A 1 147 ? 23.066 3.914 -37.677 1.00 94.62 147 SER A CA 1
ATOM 1162 C C . SER A 1 147 ? 22.286 4.545 -36.520 1.00 94.62 147 SER A C 1
ATOM 1164 O O . SER A 1 147 ? 21.572 3.826 -35.828 1.00 94.62 147 SER A O 1
ATOM 1166 N N . VAL A 1 148 ? 22.306 5.876 -36.354 1.00 95.00 148 VAL A N 1
ATOM 1167 C CA . VAL A 1 148 ? 21.430 6.561 -35.379 1.00 95.00 148 VAL A CA 1
ATOM 1168 C C . VAL A 1 148 ? 19.954 6.255 -35.649 1.00 95.00 148 VAL A C 1
ATOM 1170 O O . VAL A 1 148 ? 19.217 5.937 -34.717 1.00 95.00 148 VAL A O 1
ATOM 1173 N N . PHE A 1 149 ? 19.526 6.282 -36.916 1.00 94.31 149 PHE A N 1
ATOM 1174 C CA . PHE A 1 149 ? 18.158 5.901 -37.283 1.00 94.31 149 PHE A CA 1
ATOM 1175 C C . PHE A 1 149 ? 17.868 4.426 -36.987 1.00 94.31 149 PHE A C 1
ATOM 1177 O O . PHE A 1 149 ? 16.793 4.118 -36.478 1.00 94.31 149 PHE A O 1
ATOM 1184 N N . LEU A 1 150 ? 18.819 3.522 -37.255 1.00 94.12 150 LEU A N 1
ATOM 1185 C CA . LEU A 1 150 ? 18.682 2.097 -36.934 1.00 94.12 150 LEU A CA 1
ATOM 1186 C C . LEU A 1 150 ? 18.485 1.873 -35.429 1.00 94.12 150 LEU A C 1
ATOM 1188 O O . LEU A 1 150 ? 17.594 1.124 -35.040 1.00 94.12 150 LEU A O 1
ATOM 1192 N N . PHE A 1 151 ? 19.265 2.548 -34.582 1.00 94.19 151 PHE A N 1
ATOM 1193 C CA . PHE A 1 151 ? 19.128 2.434 -33.130 1.00 94.19 151 PHE A CA 1
ATOM 1194 C C . PHE A 1 151 ? 17.831 3.060 -32.609 1.00 94.19 151 PHE A C 1
ATOM 1196 O O . PHE A 1 151 ? 17.183 2.476 -31.747 1.00 94.19 151 PHE A O 1
ATOM 1203 N N . ALA A 1 152 ? 17.402 4.202 -33.154 1.00 94.62 152 ALA A N 1
ATOM 1204 C CA . ALA A 1 152 ? 16.112 4.796 -32.799 1.00 94.62 152 ALA A CA 1
ATOM 1205 C C . ALA A 1 152 ? 14.945 3.854 -33.141 1.00 94.62 152 ALA A C 1
ATOM 1207 O O . ALA A 1 152 ? 14.057 3.631 -32.317 1.00 94.62 152 ALA A O 1
ATOM 1208 N N . TYR A 1 153 ? 14.988 3.252 -34.332 1.00 92.56 153 TYR A N 1
ATOM 1209 C CA . TYR A 1 153 ? 14.057 2.210 -34.752 1.00 92.56 153 TYR A CA 1
ATOM 1210 C C . TYR A 1 153 ? 14.090 1.000 -33.806 1.00 92.56 153 TYR A C 1
ATOM 1212 O O . TYR A 1 153 ? 13.039 0.543 -33.366 1.00 92.56 153 TYR A O 1
ATOM 1220 N N . ALA A 1 154 ? 15.282 0.505 -33.460 1.00 92.31 154 ALA A N 1
ATOM 1221 C CA . ALA A 1 154 ? 15.452 -0.656 -32.593 1.00 92.31 154 ALA A CA 1
ATOM 1222 C C . ALA A 1 154 ? 14.859 -0.429 -31.199 1.00 92.31 154 ALA A C 1
ATOM 1224 O O . ALA A 1 154 ? 14.132 -1.282 -30.696 1.00 92.31 154 ALA A O 1
ATOM 1225 N N . THR A 1 155 ? 15.108 0.741 -30.608 1.00 91.69 155 THR A N 1
ATOM 1226 C CA . THR A 1 155 ? 14.523 1.137 -29.322 1.00 91.69 155 THR A CA 1
ATOM 1227 C C . THR A 1 155 ? 13.004 1.220 -29.411 1.00 91.69 155 THR A C 1
ATOM 1229 O O . THR A 1 155 ? 12.304 0.679 -28.558 1.00 91.69 155 THR A O 1
ATOM 1232 N N . PHE A 1 156 ? 12.475 1.855 -30.461 1.00 91.06 156 PHE A N 1
ATOM 1233 C CA . PHE A 1 156 ? 11.031 1.939 -30.670 1.00 91.06 156 PHE A CA 1
ATOM 1234 C C . PHE A 1 156 ? 10.395 0.549 -30.810 1.00 91.06 156 PHE A C 1
ATOM 1236 O O . PHE A 1 156 ? 9.364 0.277 -30.196 1.00 91.06 156 PHE A O 1
ATOM 1243 N N . LYS A 1 157 ? 11.030 -0.349 -31.571 1.00 90.00 157 LYS A N 1
ATOM 1244 C CA . LYS A 1 157 ? 10.574 -1.729 -31.759 1.00 90.00 157 LYS A CA 1
ATOM 1245 C C . LYS A 1 157 ? 10.597 -2.516 -30.449 1.00 90.00 157 LYS A C 1
ATOM 1247 O O . LYS A 1 157 ? 9.590 -3.125 -30.109 1.00 90.00 157 LYS A O 1
ATOM 1252 N N . ASN A 1 158 ? 11.684 -2.428 -29.682 1.00 91.00 158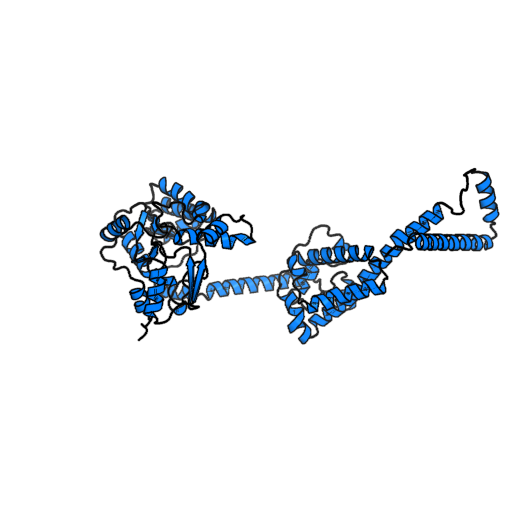 ASN A N 1
ATOM 1253 C CA . ASN A 1 158 ? 11.805 -3.086 -28.381 1.00 91.00 158 ASN A CA 1
ATOM 1254 C C . ASN A 1 158 ? 10.685 -2.647 -27.418 1.00 91.00 158 ASN A C 1
ATOM 1256 O O . ASN A 1 158 ? 10.026 -3.499 -26.823 1.00 91.00 158 ASN A O 1
ATOM 1260 N N . VAL A 1 159 ? 10.397 -1.341 -27.343 1.00 91.44 159 VAL A N 1
ATOM 1261 C CA . VAL A 1 159 ? 9.271 -0.810 -26.554 1.00 91.44 159 VAL A CA 1
ATOM 1262 C C . VAL A 1 159 ? 7.936 -1.371 -27.045 1.00 91.44 159 VAL A C 1
ATOM 1264 O O . VAL A 1 159 ? 7.111 -1.787 -26.233 1.00 91.44 159 VAL A O 1
ATOM 1267 N N . LEU A 1 160 ? 7.717 -1.401 -28.362 1.00 90.25 160 LEU A N 1
ATOM 1268 C CA . LEU A 1 160 ? 6.472 -1.884 -28.958 1.00 90.25 160 LEU A CA 1
ATOM 1269 C C . LEU A 1 160 ? 6.232 -3.376 -28.683 1.00 90.25 160 LEU A C 1
ATOM 1271 O O . LEU A 1 160 ? 5.100 -3.759 -28.403 1.00 90.25 160 LEU A O 1
ATOM 1275 N N . ASP A 1 161 ? 7.277 -4.202 -28.700 1.00 90.88 161 ASP A N 1
ATOM 1276 C CA . ASP A 1 161 ? 7.176 -5.642 -28.417 1.00 90.88 161 ASP A CA 1
ATOM 1277 C C . ASP A 1 161 ? 6.933 -5.948 -26.938 1.00 90.88 161 ASP A C 1
ATOM 1279 O O . ASP A 1 161 ? 6.407 -7.003 -26.596 1.00 90.88 161 ASP A O 1
ATOM 1283 N N . HIS A 1 162 ? 7.287 -5.024 -26.046 1.00 92.62 162 HIS A N 1
ATOM 1284 C CA . HIS A 1 162 ? 7.101 -5.202 -24.610 1.00 92.62 162 HIS A CA 1
ATOM 1285 C C . HIS A 1 162 ? 5.919 -4.425 -24.058 1.00 92.62 162 HIS A C 1
ATOM 1287 O O . HIS A 1 162 ? 5.597 -4.595 -22.895 1.00 92.62 162 HIS A O 1
ATOM 1293 N N . CYS A 1 163 ? 5.240 -3.583 -24.837 1.00 90.06 163 CYS A N 1
ATOM 1294 C CA . CYS A 1 163 ? 4.239 -2.668 -24.286 1.00 90.06 163 CYS A CA 1
ATOM 1295 C C . CYS A 1 163 ? 3.001 -3.350 -23.675 1.00 90.06 163 CYS A C 1
ATOM 1297 O O . CYS A 1 163 ? 2.228 -2.681 -22.996 1.00 90.06 163 CYS A O 1
ATOM 1299 N N . GLY A 1 164 ? 2.800 -4.651 -23.912 1.00 88.12 164 GLY A N 1
ATOM 1300 C CA . GLY A 1 164 ? 1.638 -5.403 -23.431 1.00 88.12 164 GLY A CA 1
ATOM 1301 C C . GLY A 1 164 ? 0.354 -5.142 -24.229 1.00 88.12 164 GLY A C 1
ATOM 1302 O O . GLY A 1 164 ? -0.702 -5.668 -23.880 1.00 88.12 164 GLY A O 1
ATOM 1303 N N . PHE A 1 165 ? 0.427 -4.363 -25.315 1.00 87.94 165 PHE A N 1
ATOM 1304 C CA . PHE A 1 165 ? -0.708 -4.025 -26.173 1.00 87.94 165 PHE A CA 1
ATOM 1305 C C . PHE A 1 165 ? -0.490 -4.488 -27.613 1.00 87.94 165 PHE A C 1
ATOM 1307 O O . PHE A 1 165 ? 0.554 -4.256 -28.221 1.00 87.94 165 PHE A O 1
ATOM 1314 N N . VAL A 1 166 ? -1.532 -5.074 -28.203 1.00 86.81 166 VAL A N 1
ATOM 1315 C CA . VAL A 1 166 ? -1.596 -5.333 -29.645 1.00 86.81 166 VAL A CA 1
ATOM 1316 C C . VAL A 1 166 ? -2.406 -4.213 -30.287 1.00 86.81 166 VAL A C 1
ATOM 1318 O O . VAL A 1 166 ? -3.636 -4.209 -30.231 1.00 86.81 166 VAL A O 1
ATOM 1321 N N . PHE A 1 167 ? -1.721 -3.234 -30.876 1.00 83.75 167 PHE A N 1
ATOM 1322 C CA . PHE A 1 167 ? -2.386 -2.098 -31.513 1.00 83.75 167 PHE A CA 1
ATOM 1323 C C . PHE A 1 167 ? -3.055 -2.493 -32.840 1.00 83.75 167 PHE A C 1
ATOM 1325 O O . PHE A 1 167 ? -2.447 -3.211 -33.646 1.00 83.75 167 PHE A O 1
ATOM 1332 N N . PRO A 1 168 ? -4.278 -1.998 -33.121 1.00 79.69 168 PRO A N 1
ATOM 1333 C CA . PRO A 1 168 ? -4.875 -2.146 -34.441 1.00 79.69 168 PRO A CA 1
ATOM 1334 C C . PRO A 1 168 ? -4.019 -1.391 -35.468 1.00 79.69 168 PRO A C 1
ATOM 1336 O O . PRO A 1 168 ? -3.577 -0.276 -35.204 1.00 79.69 168 PRO A O 1
ATOM 1339 N N . TRP A 1 169 ? -3.795 -1.994 -36.639 1.00 78.44 169 TRP A N 1
ATOM 1340 C CA . TRP A 1 169 ? -3.007 -1.407 -37.738 1.00 78.44 169 TRP A CA 1
ATOM 1341 C C . TRP A 1 169 ? -1.525 -1.166 -37.431 1.00 78.44 169 TRP A C 1
ATOM 1343 O O . TRP A 1 169 ? -0.961 -0.175 -37.877 1.00 78.44 169 TRP A O 1
ATOM 1353 N N . ASN A 1 170 ? -0.868 -2.077 -36.711 1.00 80.56 170 ASN A N 1
ATOM 1354 C CA . ASN A 1 170 ? 0.578 -2.010 -36.510 1.00 80.56 170 ASN A CA 1
ATOM 1355 C C . ASN A 1 170 ? 1.343 -2.304 -37.833 1.00 80.56 170 ASN A C 1
ATOM 1357 O O . ASN A 1 170 ? 1.411 -3.471 -38.244 1.00 80.56 170 ASN A O 1
ATOM 1361 N N . PRO A 1 171 ? 1.946 -1.296 -38.507 1.00 79.06 171 PRO A N 1
ATOM 1362 C CA . PRO A 1 171 ? 2.654 -1.513 -39.771 1.00 79.06 171 PRO A CA 1
ATOM 1363 C C . PRO A 1 171 ? 3.910 -2.368 -39.576 1.00 79.06 171 PRO A C 1
ATOM 1365 O O . PRO A 1 171 ? 4.279 -3.128 -40.468 1.00 79.06 171 PRO A O 1
ATOM 1368 N N . MET A 1 172 ? 4.514 -2.313 -38.384 1.00 79.81 172 MET A N 1
ATOM 1369 C CA . MET A 1 172 ? 5.686 -3.109 -38.028 1.00 79.81 172 MET A CA 1
ATOM 1370 C C . MET A 1 172 ? 5.375 -4.596 -38.080 1.00 79.81 172 MET A C 1
ATOM 1372 O O . MET A 1 172 ? 6.074 -5.338 -38.758 1.00 79.81 172 MET A O 1
ATOM 1376 N N . ARG A 1 173 ? 4.258 -5.014 -37.475 1.00 81.94 173 ARG A N 1
ATOM 1377 C CA . ARG A 1 173 ? 3.809 -6.410 -37.512 1.00 81.94 173 ARG A CA 1
ATOM 1378 C C . ARG A 1 173 ? 3.663 -6.926 -38.942 1.00 81.94 173 ARG A C 1
ATOM 1380 O O . ARG A 1 173 ? 4.039 -8.057 -39.226 1.00 81.94 173 ARG A O 1
ATOM 1387 N N . SER A 1 174 ? 3.117 -6.105 -39.838 1.00 78.81 174 SER A N 1
ATOM 1388 C CA . SER A 1 174 ? 2.895 -6.496 -41.237 1.00 78.81 174 SER A CA 1
ATOM 1389 C C . SER A 1 174 ? 4.206 -6.676 -42.008 1.00 78.81 174 SER A C 1
ATOM 1391 O O . SER A 1 174 ? 4.273 -7.510 -42.905 1.00 78.81 174 SER A O 1
ATOM 1393 N N . LEU A 1 175 ? 5.244 -5.914 -41.652 1.00 79.81 175 LEU A N 1
ATOM 1394 C CA . LEU A 1 175 ? 6.561 -5.978 -42.287 1.00 79.81 175 LEU A CA 1
ATOM 1395 C C . LEU A 1 175 ? 7.458 -7.066 -41.690 1.00 79.81 175 LEU A C 1
ATOM 1397 O O . LEU A 1 175 ? 8.240 -7.677 -42.413 1.00 79.81 175 LEU A O 1
ATOM 1401 N N . THR A 1 176 ? 7.370 -7.299 -40.381 1.00 84.25 176 THR A N 1
ATOM 1402 C CA . THR A 1 176 ? 8.346 -8.117 -39.652 1.00 84.25 176 THR A CA 1
ATOM 1403 C C . THR A 1 176 ? 7.788 -9.447 -39.134 1.00 84.25 176 THR A C 1
ATOM 1405 O O . THR A 1 176 ? 8.542 -10.375 -38.818 1.00 84.25 176 THR A O 1
ATOM 1408 N N . GLY A 1 177 ? 6.461 -9.566 -39.054 1.00 84.25 177 GLY A N 1
ATOM 1409 C CA . GLY A 1 177 ? 5.764 -10.724 -38.493 1.00 84.25 177 GLY A CA 1
ATOM 1410 C C . GLY A 1 177 ? 5.889 -10.853 -36.972 1.00 84.25 177 GLY A C 1
ATOM 1411 O O . GLY A 1 177 ? 5.542 -11.900 -36.437 1.00 84.25 177 GLY A O 1
ATOM 1412 N N . THR A 1 178 ? 6.379 -9.819 -36.283 1.00 89.75 178 THR A N 1
ATOM 1413 C CA . THR A 1 178 ? 6.590 -9.798 -34.826 1.00 89.75 178 THR A CA 1
ATOM 1414 C C . THR A 1 178 ? 5.847 -8.620 -34.194 1.00 89.75 178 THR A C 1
ATOM 1416 O O . THR A 1 178 ? 5.723 -7.550 -34.796 1.00 89.75 178 THR A O 1
ATOM 1419 N N . ASP A 1 179 ? 5.310 -8.830 -32.996 1.00 90.88 179 ASP A N 1
ATOM 1420 C CA . ASP A 1 179 ? 4.657 -7.816 -32.166 1.00 90.88 179 ASP A CA 1
ATOM 1421 C C . ASP A 1 179 ? 4.643 -8.251 -30.688 1.00 90.88 179 ASP A C 1
ATOM 1423 O O . ASP A 1 179 ? 5.251 -9.257 -30.313 1.00 90.88 179 ASP A O 1
ATOM 1427 N N . ALA A 1 180 ? 3.912 -7.512 -29.849 1.00 91.69 180 ALA A N 1
ATOM 1428 C CA . ALA A 1 180 ? 3.778 -7.828 -28.432 1.00 91.69 180 ALA A CA 1
ATOM 1429 C C . ALA A 1 180 ? 3.146 -9.202 -28.145 1.00 91.69 180 ALA A C 1
ATOM 1431 O O . ALA A 1 180 ? 3.492 -9.818 -27.144 1.00 91.69 180 ALA A O 1
ATOM 1432 N N . ASP A 1 181 ? 2.256 -9.722 -29.000 1.00 90.75 181 ASP A N 1
ATOM 1433 C CA . ASP A 1 181 ? 1.661 -11.055 -28.800 1.00 90.75 181 ASP A CA 1
ATOM 1434 C C . ASP A 1 181 ? 2.682 -12.159 -29.100 1.00 90.75 181 ASP A C 1
ATOM 1436 O O . ASP A 1 181 ? 2.778 -13.140 -28.361 1.00 90.75 181 ASP A O 1
ATOM 1440 N N . PHE A 1 182 ? 3.490 -11.964 -30.149 1.00 93.31 182 PHE A N 1
ATOM 1441 C CA . PHE A 1 182 ? 4.609 -12.845 -30.481 1.00 93.31 182 PHE A CA 1
ATOM 1442 C C . PHE A 1 182 ? 5.633 -12.924 -29.341 1.00 93.31 182 PHE A C 1
ATOM 1444 O O . PHE A 1 182 ? 6.051 -14.025 -28.969 1.00 93.31 182 PHE A O 1
ATOM 1451 N N . HIS A 1 183 ? 6.005 -11.771 -28.777 1.00 93.81 183 HIS A N 1
ATOM 1452 C CA . HIS A 1 183 ? 7.000 -11.688 -27.712 1.00 93.81 183 HIS A CA 1
ATOM 1453 C C . HIS A 1 183 ? 6.446 -12.104 -26.339 1.00 93.81 183 HIS A C 1
ATOM 1455 O O . HIS A 1 183 ? 7.151 -12.738 -25.559 1.00 93.81 183 HIS A O 1
ATOM 1461 N N . ASP A 1 184 ? 5.167 -11.845 -26.047 1.00 92.81 184 ASP A N 1
ATOM 1462 C CA . ASP A 1 184 ? 4.525 -12.337 -24.821 1.00 92.81 184 ASP A CA 1
ATOM 1463 C C . ASP A 1 184 ? 4.599 -13.863 -24.734 1.00 92.81 184 ASP A C 1
ATOM 1465 O O . ASP A 1 184 ? 4.991 -14.391 -23.699 1.00 92.81 184 ASP A O 1
ATOM 1469 N N . VAL A 1 185 ? 4.311 -14.577 -25.833 1.00 93.38 185 VAL A N 1
ATOM 1470 C CA . VAL A 1 185 ? 4.446 -16.043 -25.897 1.00 93.38 185 VAL A CA 1
ATOM 1471 C C . VAL A 1 185 ? 5.829 -16.498 -25.428 1.00 93.38 185 VAL A C 1
ATOM 1473 O O . VAL A 1 185 ? 5.921 -17.456 -24.663 1.00 93.38 185 VAL A O 1
ATOM 1476 N N . HIS A 1 186 ? 6.886 -15.802 -25.840 1.00 94.94 186 HIS A N 1
ATOM 1477 C CA . HIS A 1 186 ? 8.259 -16.114 -25.460 1.00 94.94 186 HIS A CA 1
ATOM 1478 C C . HIS A 1 186 ? 8.516 -15.959 -23.945 1.00 94.94 186 HIS A C 1
ATOM 1480 O O . HIS A 1 186 ? 9.181 -16.803 -23.344 1.00 94.94 186 HIS A O 1
ATOM 1486 N N . HIS A 1 187 ? 7.922 -14.945 -23.307 1.00 92.69 187 HIS A N 1
ATOM 1487 C CA . HIS A 1 187 ? 8.002 -14.701 -21.855 1.00 92.69 187 HIS A CA 1
ATOM 1488 C C . HIS A 1 187 ? 7.184 -15.682 -21.005 1.00 92.69 187 HIS A C 1
ATOM 1490 O O . HIS A 1 187 ? 7.385 -15.802 -19.792 1.00 92.69 187 HIS A O 1
ATOM 1496 N N . GLN A 1 188 ? 6.261 -16.428 -21.612 1.00 91.31 188 GLN A N 1
ATOM 1497 C CA . GLN A 1 188 ? 5.490 -17.430 -20.887 1.00 91.31 188 GLN A CA 1
ATOM 1498 C C . GLN A 1 188 ? 6.337 -18.668 -20.579 1.00 91.31 188 GLN A C 1
ATOM 1500 O O . GLN A 1 188 ? 7.085 -19.167 -21.416 1.00 91.31 188 GLN A O 1
ATOM 1505 N N . SER A 1 189 ? 6.141 -19.264 -19.399 1.00 87.69 189 SER A N 1
ATOM 1506 C CA . SER A 1 189 ? 6.892 -20.452 -18.946 1.00 87.69 189 SER A CA 1
ATOM 1507 C C . SER A 1 189 ? 6.858 -21.637 -19.924 1.00 87.69 189 SER A C 1
ATOM 1509 O O . SER A 1 189 ? 7.806 -22.418 -19.997 1.00 87.69 189 SER A O 1
ATOM 1511 N N . TRP A 1 190 ? 5.772 -21.767 -20.686 1.00 90.25 190 TRP A N 1
ATOM 1512 C CA . TRP A 1 190 ? 5.581 -22.783 -21.722 1.00 90.25 190 TRP A CA 1
ATOM 1513 C C . TRP A 1 190 ? 6.124 -22.376 -23.101 1.00 90.25 190 TRP A C 1
ATOM 1515 O O . TRP A 1 190 ? 6.256 -23.240 -23.965 1.00 90.25 190 TRP A O 1
ATOM 1525 N N . GLY A 1 191 ? 6.445 -21.099 -23.314 1.00 90.94 191 GLY A N 1
ATOM 1526 C CA . GLY A 1 191 ? 6.954 -20.549 -24.570 1.00 90.94 191 GLY A CA 1
ATOM 1527 C C . GLY A 1 191 ? 8.417 -20.093 -24.531 1.00 90.94 191 GLY A C 1
ATOM 1528 O O . GLY A 1 191 ? 8.954 -19.776 -25.585 1.00 90.94 191 GLY A O 1
ATOM 1529 N N . LEU A 1 192 ? 9.105 -20.203 -23.384 1.00 90.88 192 LEU A N 1
ATOM 1530 C CA . LEU A 1 192 ? 10.531 -19.871 -23.165 1.00 90.88 192 LEU A CA 1
ATOM 1531 C C . LEU A 1 192 ? 11.544 -20.458 -24.167 1.00 90.88 192 LEU A C 1
ATOM 1533 O O . LEU A 1 192 ? 12.734 -20.191 -24.060 1.00 90.88 192 LEU A O 1
ATOM 1537 N N . LYS A 1 193 ? 11.155 -21.350 -25.078 1.00 94.25 193 LYS A N 1
ATOM 1538 C CA . LYS A 1 193 ? 12.058 -21.915 -26.098 1.00 94.25 193 LYS A CA 1
ATOM 1539 C C . LYS A 1 193 ? 11.585 -21.672 -27.529 1.00 94.25 193 LYS A C 1
ATOM 1541 O O . LYS A 1 193 ? 12.052 -22.349 -28.442 1.00 94.25 193 LYS A O 1
ATOM 1546 N N . MET A 1 194 ? 10.654 -20.745 -27.691 1.00 95.69 194 MET A N 1
ATOM 1547 C CA . MET A 1 194 ? 10.010 -20.384 -28.944 1.00 95.69 194 MET A CA 1
ATOM 1548 C C . MET A 1 194 ? 10.092 -18.866 -29.134 1.00 95.69 194 MET A C 1
ATOM 1550 O O . MET A 1 194 ? 10.326 -18.148 -28.165 1.00 95.69 194 MET A O 1
ATOM 1554 N N . ASN A 1 195 ? 9.866 -18.393 -30.359 1.00 95.88 195 ASN A N 1
ATOM 1555 C CA . ASN A 1 195 ? 9.722 -16.979 -30.713 1.00 95.88 195 ASN A CA 1
ATOM 1556 C C . ASN A 1 195 ? 10.905 -16.092 -30.270 1.00 95.88 195 ASN A C 1
ATOM 1558 O O . ASN A 1 195 ? 10.726 -15.137 -29.524 1.00 95.88 195 ASN A O 1
ATOM 1562 N N . PHE A 1 196 ? 12.124 -16.410 -30.713 1.00 95.25 196 PHE A N 1
ATOM 1563 C CA . PHE A 1 196 ? 13.340 -15.683 -30.316 1.00 95.25 196 PHE A CA 1
ATOM 1564 C C . PHE A 1 196 ? 13.621 -14.415 -31.137 1.00 95.25 196 PHE A C 1
ATOM 1566 O O . PHE A 1 196 ? 14.470 -13.616 -30.739 1.00 95.25 196 PHE A O 1
ATOM 1573 N N . GLY A 1 197 ? 13.000 -14.249 -32.305 1.00 92.81 197 GLY A N 1
ATOM 1574 C CA . GLY A 1 197 ? 13.244 -13.118 -33.197 1.00 92.81 197 GLY A CA 1
ATOM 1575 C C . GLY A 1 197 ? 12.855 -11.782 -32.564 1.00 92.81 197 GLY A C 1
ATOM 1576 O O . GLY A 1 197 ? 11.724 -11.608 -32.116 1.00 92.81 197 GLY A O 1
ATOM 1577 N N . ALA A 1 198 ? 13.779 -10.821 -32.563 1.00 88.50 198 ALA A N 1
ATOM 1578 C CA . ALA A 1 198 ? 13.531 -9.479 -32.034 1.00 88.50 198 ALA A CA 1
ATOM 1579 C C . ALA A 1 198 ? 12.898 -8.571 -33.098 1.00 88.50 198 ALA A C 1
ATOM 1581 O O . ALA A 1 198 ? 11.913 -7.870 -32.856 1.00 88.50 198 ALA A O 1
ATOM 1582 N N . HIS A 1 199 ? 13.431 -8.621 -34.321 1.00 91.12 199 HIS A N 1
ATOM 1583 C CA . HIS A 1 199 ? 12.886 -7.896 -35.461 1.00 91.12 199 HIS A CA 1
ATOM 1584 C C . HIS A 1 199 ? 12.103 -8.835 -36.347 1.00 91.12 199 HIS A C 1
ATOM 1586 O O . HIS A 1 199 ? 10.904 -8.634 -36.470 1.00 91.12 199 HIS A O 1
ATOM 1592 N N . LEU A 1 200 ? 12.717 -9.862 -36.933 1.00 93.62 200 LEU A N 1
ATOM 1593 C CA . LEU A 1 200 ? 12.086 -10.682 -37.965 1.00 93.62 200 LEU A CA 1
ATOM 1594 C C . LEU A 1 200 ? 11.724 -12.071 -37.436 1.00 93.62 200 LEU A C 1
ATOM 1596 O O . LEU A 1 200 ? 12.544 -12.782 -36.865 1.00 93.62 200 LEU A O 1
ATOM 1600 N N . SER A 1 201 ? 10.507 -12.520 -37.740 1.00 93.75 201 SER A N 1
ATOM 1601 C CA . SER A 1 201 ? 10.062 -13.886 -37.418 1.00 93.75 201 SER A CA 1
ATOM 1602 C C . SER A 1 201 ? 10.643 -14.959 -38.353 1.00 93.75 201 SER A C 1
ATOM 1604 O O . SER A 1 201 ? 10.441 -16.154 -38.131 1.00 93.75 201 SER A O 1
ATOM 1606 N N . ILE A 1 202 ? 11.351 -14.575 -39.423 1.00 94.31 202 ILE A N 1
ATOM 1607 C CA . ILE A 1 202 ? 11.854 -15.510 -40.443 1.00 94.31 202 ILE A CA 1
ATOM 1608 C C . ILE A 1 202 ? 12.809 -16.554 -39.855 1.00 94.31 202 ILE A C 1
ATOM 1610 O O . ILE A 1 202 ? 12.733 -17.727 -40.218 1.00 94.31 202 ILE A O 1
ATOM 1614 N N . TRP A 1 203 ? 13.652 -16.160 -38.899 1.00 96.06 203 TRP A N 1
ATOM 1615 C CA . TRP A 1 203 ? 14.599 -17.064 -38.248 1.00 96.06 203 TRP A CA 1
ATOM 1616 C C . TRP A 1 203 ? 13.882 -18.129 -37.426 1.00 96.06 203 TRP A C 1
ATOM 1618 O O . TRP A 1 203 ? 14.240 -19.303 -37.497 1.00 96.06 203 TRP A O 1
ATOM 1628 N N . ASP A 1 204 ? 12.808 -17.753 -36.731 1.00 97.12 204 ASP A N 1
ATOM 1629 C CA . ASP A 1 204 ? 11.970 -18.701 -36.005 1.00 97.12 204 ASP A CA 1
ATOM 1630 C C . ASP A 1 204 ? 11.288 -19.711 -36.927 1.00 97.12 204 ASP A C 1
ATOM 1632 O O . ASP A 1 204 ? 11.204 -20.893 -36.592 1.00 97.12 204 ASP A O 1
ATOM 1636 N N . HIS A 1 205 ? 10.842 -19.278 -38.108 1.00 95.00 205 HIS A N 1
ATOM 1637 C CA . HIS A 1 205 ? 10.274 -20.182 -39.109 1.00 95.00 205 HIS A CA 1
ATOM 1638 C C . HIS A 1 205 ? 11.331 -21.138 -39.668 1.00 95.00 205 HIS A C 1
ATOM 1640 O O . HIS A 1 205 ? 11.095 -22.343 -39.736 1.00 95.00 205 HIS A O 1
ATOM 1646 N N . MET A 1 206 ? 12.507 -20.619 -40.031 1.00 96.62 206 MET A N 1
ATOM 1647 C CA . MET A 1 206 ? 13.603 -21.420 -40.587 1.00 96.62 206 MET A CA 1
ATOM 1648 C C . MET A 1 206 ? 14.128 -22.463 -39.596 1.00 96.62 206 MET A C 1
ATOM 1650 O O . MET A 1 206 ? 14.495 -23.566 -39.994 1.00 96.62 206 MET A O 1
ATOM 1654 N N . MET A 1 207 ? 14.159 -22.122 -38.310 1.00 96.50 207 MET A N 1
ATOM 1655 C CA . MET A 1 207 ? 14.753 -22.947 -37.256 1.00 96.50 207 MET A CA 1
ATOM 1656 C C . MET A 1 207 ? 13.719 -23.749 -36.453 1.00 96.50 207 MET A C 1
ATOM 1658 O O . MET A 1 207 ? 14.089 -24.447 -35.505 1.00 96.50 207 MET A O 1
ATOM 1662 N N . GLY A 1 208 ? 12.435 -23.657 -36.818 1.00 95.69 208 GLY A N 1
ATOM 1663 C CA . GLY A 1 208 ? 11.345 -24.399 -36.183 1.00 95.69 208 GLY A CA 1
ATOM 1664 C C . GLY A 1 208 ? 11.026 -23.954 -34.753 1.00 95.69 208 GLY A C 1
ATOM 1665 O O . GLY A 1 208 ? 10.568 -24.768 -33.956 1.00 95.69 208 GLY A O 1
ATOM 1666 N N . THR A 1 209 ? 11.292 -22.692 -34.412 1.00 96.69 209 THR A N 1
ATOM 1667 C CA . THR A 1 209 ? 11.002 -22.101 -33.092 1.00 96.69 209 THR A CA 1
ATOM 1668 C C . THR A 1 209 ? 9.801 -21.157 -33.116 1.00 96.69 209 THR A C 1
ATOM 1670 O O . THR A 1 209 ? 9.469 -20.577 -32.090 1.00 96.69 209 THR A O 1
ATOM 1673 N N . HIS A 1 210 ? 9.119 -21.017 -34.256 1.00 96.19 210 HIS A N 1
ATOM 1674 C CA . HIS A 1 210 ? 7.915 -20.196 -34.376 1.00 96.19 210 HIS A CA 1
ATOM 1675 C C . HIS A 1 210 ? 6.694 -20.876 -33.739 1.00 96.19 210 HIS A C 1
ATOM 1677 O O . HIS A 1 210 ? 6.292 -21.965 -34.156 1.00 96.19 210 HIS A O 1
ATOM 1683 N N . PHE A 1 211 ? 6.057 -20.209 -32.778 1.00 94.12 211 PHE A N 1
ATOM 1684 C CA . PHE A 1 211 ? 4.861 -20.680 -32.090 1.00 94.12 211 PHE A CA 1
ATOM 1685 C C . PHE A 1 211 ? 3.706 -19.681 -32.220 1.00 94.12 211 PHE A C 1
ATOM 1687 O O . PHE A 1 211 ? 3.774 -18.556 -31.729 1.00 94.12 211 PHE A O 1
ATOM 1694 N N . SER A 1 212 ? 2.636 -20.108 -32.901 1.00 91.31 212 SER A N 1
ATOM 1695 C CA . SER A 1 212 ? 1.504 -19.248 -33.294 1.00 91.31 212 SER A CA 1
ATOM 1696 C C . SER A 1 212 ? 0.134 -19.942 -33.261 1.00 91.31 212 SER A C 1
ATOM 1698 O O . SER A 1 212 ? -0.847 -19.399 -33.773 1.00 91.31 212 SER A O 1
ATOM 1700 N N . ASP A 1 213 ? 0.037 -21.133 -32.658 1.00 91.25 213 ASP A N 1
ATOM 1701 C CA . ASP A 1 213 ? -1.243 -21.832 -32.490 1.00 91.25 213 ASP A CA 1
ATOM 1702 C C . ASP A 1 213 ? -2.130 -21.059 -31.506 1.00 91.25 213 ASP A C 1
ATOM 1704 O O . ASP A 1 213 ? -1.991 -21.167 -30.286 1.00 91.25 213 ASP A O 1
ATOM 1708 N N . LYS A 1 214 ? -3.046 -20.257 -32.055 1.00 87.88 214 LYS A N 1
ATOM 1709 C CA . LYS A 1 214 ? -3.909 -19.359 -31.283 1.00 87.88 214 LYS A CA 1
ATOM 1710 C C . LYS A 1 214 ? -4.783 -20.106 -30.283 1.00 87.88 214 LYS A C 1
ATOM 1712 O O . LYS A 1 214 ? -4.965 -19.621 -29.170 1.00 87.88 214 LYS A O 1
ATOM 1717 N N . GLU A 1 215 ? -5.315 -21.271 -30.652 1.00 87.81 215 GLU A N 1
ATOM 1718 C CA . GLU A 1 215 ? -6.206 -22.026 -29.770 1.00 87.81 215 GLU A CA 1
ATOM 1719 C C . GLU A 1 215 ? -5.425 -22.590 -28.580 1.00 87.81 215 GLU A C 1
ATOM 1721 O O . GLU A 1 215 ? -5.852 -22.461 -27.426 1.00 87.81 215 GLU A O 1
ATOM 1726 N N . LEU A 1 216 ? -4.249 -23.164 -28.846 1.00 89.94 216 LEU A N 1
ATOM 1727 C CA . LEU A 1 216 ? -3.374 -23.676 -27.800 1.00 89.94 216 LEU A CA 1
ATOM 1728 C C . LEU A 1 216 ? -2.847 -22.551 -26.899 1.00 89.94 216 LEU A C 1
ATOM 1730 O O . LEU A 1 216 ? -2.886 -22.690 -25.677 1.00 89.94 216 LEU A O 1
ATOM 1734 N N . ILE A 1 217 ? -2.422 -21.423 -27.472 1.00 89.56 217 ILE A N 1
ATOM 1735 C CA . ILE A 1 217 ? -1.971 -20.242 -26.721 1.00 89.56 217 ILE A CA 1
ATOM 1736 C C . ILE A 1 217 ? -3.085 -19.738 -25.797 1.00 89.56 217 ILE A C 1
ATOM 1738 O O . ILE A 1 217 ? -2.848 -19.543 -24.604 1.00 89.56 217 ILE A O 1
ATOM 1742 N N . SER A 1 218 ? -4.318 -19.589 -26.294 1.00 86.00 218 SER A N 1
ATOM 1743 C CA . SER A 1 218 ? -5.460 -19.186 -25.464 1.00 86.00 218 SER A CA 1
ATOM 1744 C C . SER A 1 218 ? -5.729 -20.176 -24.327 1.00 86.00 218 SER A C 1
ATOM 1746 O O . SER A 1 218 ? -5.935 -19.754 -23.187 1.00 86.00 218 SER A O 1
ATOM 1748 N N . LYS A 1 219 ? -5.668 -21.488 -24.597 1.00 86.88 219 LYS A N 1
ATOM 1749 C CA . LYS A 1 219 ? -5.818 -22.536 -23.571 1.00 86.88 219 LYS A CA 1
ATOM 1750 C C . LYS A 1 219 ? -4.720 -22.463 -22.505 1.00 86.88 219 LYS A C 1
ATOM 1752 O O . LYS A 1 219 ? -5.016 -22.573 -21.316 1.00 86.88 219 LYS A O 1
ATOM 1757 N N . LEU A 1 220 ? -3.465 -22.257 -22.905 1.00 89.25 220 LEU A N 1
ATOM 1758 C CA . LEU A 1 220 ? -2.323 -22.164 -21.991 1.00 89.25 220 LEU A CA 1
ATOM 1759 C C . LEU A 1 220 ? -2.355 -20.881 -21.150 1.00 89.25 220 LEU A C 1
ATOM 1761 O O . LEU A 1 220 ? -2.131 -20.947 -19.940 1.00 89.25 220 LEU A O 1
ATOM 1765 N N . ARG A 1 221 ? -2.711 -19.735 -21.746 1.00 86.50 221 ARG A N 1
ATOM 1766 C CA . ARG A 1 221 ? -2.938 -18.472 -21.021 1.00 86.50 221 ARG A CA 1
ATOM 1767 C C . ARG A 1 221 ? -4.062 -18.618 -19.995 1.00 86.50 221 ARG A C 1
ATOM 1769 O O . ARG A 1 221 ? -3.882 -18.242 -18.839 1.00 86.50 221 ARG A O 1
ATOM 1776 N N . LEU A 1 222 ? -5.184 -19.236 -20.376 1.00 82.38 222 LEU A N 1
ATOM 1777 C CA . LEU A 1 222 ? -6.294 -19.508 -19.457 1.00 82.38 222 LEU A CA 1
ATOM 1778 C C . LEU A 1 222 ? -5.864 -20.423 -18.304 1.00 82.38 222 LEU A C 1
ATOM 1780 O O . LEU A 1 222 ? -6.182 -20.140 -17.152 1.00 82.38 222 LEU A O 1
ATOM 1784 N N . LYS A 1 223 ? -5.102 -21.484 -18.591 1.00 85.31 223 LYS A N 1
ATOM 1785 C CA . LYS A 1 223 ? -4.556 -22.380 -17.564 1.00 85.31 223 LYS A CA 1
ATOM 1786 C C . LYS A 1 223 ? -3.640 -21.638 -16.586 1.00 85.31 223 LYS A C 1
ATOM 1788 O O . LYS A 1 223 ? -3.780 -21.830 -15.381 1.00 85.31 223 LYS A O 1
ATOM 1793 N N . ASN A 1 224 ? -2.736 -20.788 -17.082 1.00 80.81 224 ASN A N 1
ATOM 1794 C CA . ASN A 1 224 ? -1.868 -19.958 -16.239 1.00 80.81 224 ASN A CA 1
ATOM 1795 C C . ASN A 1 224 ? -2.687 -18.989 -15.376 1.00 80.81 224 ASN A C 1
ATOM 1797 O O . ASN A 1 224 ? -2.408 -18.867 -14.185 1.00 80.81 224 ASN A O 1
ATOM 1801 N N . ARG A 1 225 ? -3.724 -18.355 -15.944 1.00 80.56 225 ARG A N 1
ATOM 1802 C CA . ARG A 1 225 ? -4.633 -17.466 -15.207 1.00 80.56 225 ARG A CA 1
ATOM 1803 C C . ARG A 1 225 ? -5.364 -18.206 -14.089 1.00 80.56 225 ARG A C 1
ATOM 1805 O O . ARG A 1 225 ? -5.273 -17.774 -12.949 1.00 80.56 225 ARG A O 1
ATOM 1812 N N . ILE A 1 226 ? -6.007 -19.339 -14.388 1.00 79.81 226 ILE A N 1
ATOM 1813 C CA . ILE A 1 226 ? -6.714 -20.156 -13.386 1.00 79.81 226 ILE A CA 1
ATOM 1814 C C . ILE A 1 226 ? -5.746 -20.603 -12.288 1.00 79.81 226 ILE A C 1
ATOM 1816 O O . ILE A 1 226 ? -6.061 -20.492 -11.111 1.00 79.81 226 ILE A O 1
ATOM 1820 N N . ALA A 1 227 ? -4.542 -21.059 -12.643 1.00 79.50 227 ALA A N 1
ATOM 1821 C CA . ALA A 1 227 ? -3.540 -21.453 -11.656 1.00 79.50 227 ALA A CA 1
ATOM 1822 C C . ALA A 1 227 ? -3.087 -20.272 -10.774 1.00 79.50 227 ALA A C 1
ATOM 1824 O O . ALA A 1 227 ? -2.907 -20.448 -9.569 1.00 79.50 227 ALA A O 1
ATOM 1825 N N . ALA A 1 228 ? -2.919 -19.075 -11.344 1.00 74.00 228 ALA A N 1
ATOM 1826 C CA . ALA A 1 228 ? -2.583 -17.865 -10.596 1.00 74.00 228 ALA A CA 1
ATOM 1827 C C . ALA A 1 228 ? -3.734 -17.427 -9.672 1.00 74.00 228 ALA A C 1
ATOM 1829 O O . ALA A 1 228 ? -3.500 -17.174 -8.491 1.00 74.00 228 ALA A O 1
ATOM 1830 N N . GLU A 1 229 ? -4.972 -17.413 -10.169 1.00 77.25 229 GLU A N 1
ATOM 1831 C CA . GLU A 1 229 ? -6.189 -17.133 -9.396 1.00 77.25 229 GLU A CA 1
ATOM 1832 C C . GLU A 1 229 ? -6.372 -18.150 -8.262 1.00 77.25 229 GLU A C 1
ATOM 1834 O O . GLU A 1 229 ? -6.618 -17.767 -7.119 1.00 77.25 229 GLU A O 1
ATOM 1839 N N . GLU A 1 230 ? -6.161 -19.441 -8.528 1.00 74.44 230 GLU A N 1
ATOM 1840 C CA . GLU A 1 230 ? -6.163 -20.489 -7.511 1.00 74.44 230 GLU A CA 1
ATOM 1841 C C . GLU A 1 230 ? -5.046 -20.305 -6.486 1.00 74.44 230 GLU A C 1
ATOM 1843 O O . GLU A 1 230 ? -5.265 -20.587 -5.315 1.00 74.44 230 GLU A O 1
ATOM 1848 N N . LEU A 1 231 ? -3.845 -19.871 -6.880 1.00 72.94 231 LEU A N 1
ATOM 1849 C CA . LEU A 1 231 ? -2.746 -19.605 -5.948 1.00 72.94 231 LEU A CA 1
ATOM 1850 C C . LEU A 1 231 ? -3.036 -18.388 -5.066 1.00 72.94 231 LEU A C 1
ATOM 1852 O O . LEU A 1 231 ? -2.752 -18.434 -3.869 1.00 72.94 231 LEU A O 1
ATOM 1856 N N . VAL A 1 232 ? -3.624 -17.328 -5.622 1.00 70.94 232 VAL A N 1
ATOM 1857 C CA . VAL A 1 232 ? -4.082 -16.148 -4.872 1.00 70.94 232 VAL A CA 1
ATOM 1858 C C . VAL A 1 232 ? -5.220 -16.535 -3.926 1.00 70.94 232 VAL A C 1
ATOM 1860 O O . VAL A 1 232 ? -5.165 -16.224 -2.737 1.00 70.94 232 VAL A O 1
ATOM 1863 N N . SER A 1 233 ? -6.193 -17.313 -4.406 1.00 61.72 233 SER A N 1
ATOM 1864 C CA . SER A 1 233 ? -7.282 -17.864 -3.597 1.00 61.72 233 SER A CA 1
ATOM 1865 C C . SER A 1 233 ? -6.763 -18.811 -2.512 1.00 61.72 233 SER A C 1
ATOM 1867 O O . SER A 1 233 ? -7.161 -18.688 -1.362 1.00 61.72 233 SER A O 1
ATOM 1869 N N . LYS A 1 234 ? -5.804 -19.696 -2.811 1.00 54.53 234 LYS A N 1
ATOM 1870 C CA . LYS A 1 234 ? -5.146 -20.588 -1.839 1.00 54.53 234 LYS A CA 1
ATOM 1871 C C . LYS A 1 234 ? -4.284 -19.822 -0.840 1.00 54.53 234 LYS A C 1
ATOM 1873 O O . LYS A 1 234 ? -4.186 -20.258 0.299 1.00 54.53 234 LYS A O 1
ATOM 1878 N N . ARG A 1 235 ? -3.679 -18.688 -1.212 1.00 54.75 235 ARG A N 1
ATOM 1879 C CA . ARG A 1 235 ? -3.012 -17.768 -0.268 1.00 54.75 235 ARG A CA 1
ATOM 1880 C C . ARG A 1 235 ? -4.022 -17.053 0.634 1.00 54.75 235 ARG A C 1
ATOM 1882 O O . ARG A 1 235 ? -3.745 -16.882 1.815 1.00 54.75 235 ARG A O 1
ATOM 1889 N N . SER A 1 236 ? -5.194 -16.715 0.103 1.00 48.44 236 SER A N 1
ATOM 1890 C CA . SER A 1 236 ? -6.329 -16.167 0.856 1.00 48.44 236 SER A CA 1
ATOM 1891 C C . SER A 1 236 ? -6.959 -17.208 1.807 1.00 48.44 236 SER A C 1
ATOM 1893 O O . SER A 1 236 ? -7.211 -16.906 2.973 1.00 48.44 236 SER A O 1
ATOM 1895 N N .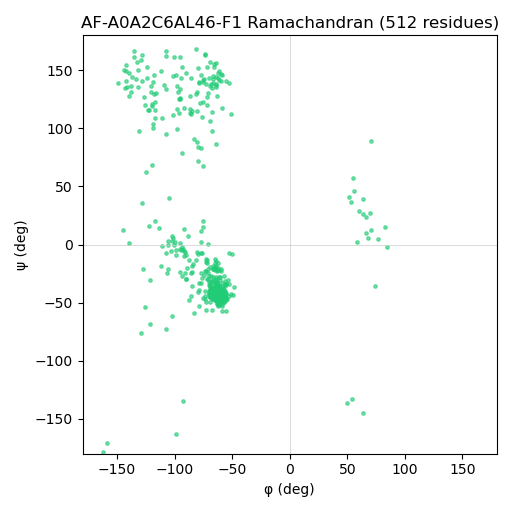 THR A 1 237 ? -7.104 -18.469 1.379 1.00 43.91 237 THR A N 1
ATOM 1896 C CA . THR A 1 237 ? -7.742 -19.558 2.149 1.00 43.91 237 THR A CA 1
ATOM 1897 C C . THR A 1 237 ? -6.787 -20.354 3.044 1.00 43.91 237 THR A C 1
ATOM 1899 O O . THR A 1 237 ? -7.231 -20.913 4.042 1.00 43.91 237 THR A O 1
ATOM 1902 N N . LYS A 1 238 ? -5.462 -20.335 2.810 1.00 41.91 238 LYS A N 1
ATOM 1903 C CA . LYS A 1 238 ? -4.447 -20.764 3.806 1.00 41.91 238 LYS A CA 1
ATOM 1904 C C . LYS A 1 238 ? -4.232 -19.746 4.926 1.00 41.91 238 LYS A C 1
ATOM 1906 O O . LYS A 1 238 ? -3.272 -19.845 5.692 1.00 41.91 238 LYS A O 1
ATOM 1911 N N . SER A 1 239 ? -5.131 -18.784 5.074 1.00 47.97 239 SER A N 1
ATOM 1912 C CA . SER A 1 239 ? -5.211 -18.022 6.300 1.00 47.97 239 SER A CA 1
ATOM 1913 C C . SER A 1 239 ? -5.683 -18.940 7.429 1.00 47.97 239 SER A C 1
ATOM 1915 O O . SER A 1 239 ? -6.836 -19.366 7.456 1.00 47.97 239 SER A O 1
ATOM 1917 N N . LYS A 1 240 ? -4.822 -19.193 8.426 1.00 53.06 240 LYS A N 1
ATOM 1918 C CA . LYS A 1 240 ? -5.215 -19.791 9.722 1.00 53.06 240 LYS A CA 1
ATOM 1919 C C . LYS A 1 240 ? -6.374 -19.030 10.408 1.00 53.06 240 LYS A C 1
ATOM 1921 O O . LYS A 1 240 ? -6.886 -19.497 11.421 1.00 53.06 240 LYS A O 1
ATOM 1926 N N . LYS A 1 241 ? -6.791 -17.871 9.871 1.00 60.88 241 LYS A N 1
ATOM 1927 C CA . LYS A 1 241 ? -7.880 -17.030 10.373 1.00 60.88 241 LYS A CA 1
ATOM 1928 C C . LYS A 1 241 ? -9.246 -17.730 10.377 1.00 60.88 241 LYS A C 1
ATOM 1930 O O . LYS A 1 241 ? -9.978 -17.529 11.334 1.00 60.88 241 LYS A O 1
ATOM 1935 N N . GLY A 1 242 ? -9.578 -18.574 9.391 1.00 69.75 242 GLY A N 1
ATOM 1936 C CA . GLY A 1 242 ? -10.885 -19.262 9.353 1.00 69.75 242 GLY A CA 1
ATOM 1937 C C . GLY A 1 242 ? -11.128 -20.117 10.602 1.00 69.75 242 GLY A C 1
ATOM 1938 O O . GLY A 1 242 ? -12.030 -19.841 11.389 1.00 69.75 242 GLY A O 1
ATOM 1939 N N . ALA A 1 243 ? -10.215 -21.056 10.866 1.00 77.69 243 ALA A N 1
ATOM 1940 C CA . ALA A 1 243 ? -10.243 -21.876 12.078 1.00 77.69 243 ALA A CA 1
ATOM 1941 C C . ALA A 1 243 ? -10.118 -21.041 13.370 1.00 77.69 243 ALA A C 1
ATOM 1943 O O . ALA A 1 243 ? -10.738 -21.369 14.379 1.00 77.69 243 ALA A O 1
ATOM 1944 N N . PHE A 1 244 ? -9.339 -19.950 13.353 1.00 81.81 244 PHE A N 1
ATOM 1945 C CA . PHE A 1 244 ? -9.199 -19.048 14.502 1.00 81.81 244 PHE A CA 1
ATOM 1946 C C . PHE A 1 244 ? -10.534 -18.409 14.919 1.00 81.81 244 PHE A C 1
ATOM 1948 O O . PHE A 1 244 ? -10.798 -18.316 16.123 1.00 81.81 244 PHE A O 1
ATOM 1955 N N . PHE A 1 245 ? -11.351 -17.983 13.948 1.00 86.31 245 PHE A N 1
ATOM 1956 C CA . PHE A 1 245 ? -12.660 -17.372 14.184 1.00 86.31 245 PHE A CA 1
ATOM 1957 C C . PHE A 1 245 ? -13.716 -18.411 14.577 1.00 86.31 245 PHE A C 1
ATOM 1959 O O . PHE A 1 245 ? -14.400 -18.219 15.582 1.00 86.31 245 PHE A O 1
ATOM 1966 N N . GLU A 1 246 ? -13.787 -19.540 13.866 1.00 85.25 246 GLU A N 1
ATOM 1967 C CA . GLU A 1 246 ? -14.740 -20.623 14.157 1.00 85.25 246 GLU A CA 1
ATOM 1968 C C . GLU A 1 246 ? -14.587 -21.158 15.588 1.00 85.25 246 GLU A C 1
ATOM 1970 O O . GLU A 1 246 ? -15.565 -21.253 16.327 1.00 85.25 246 GLU A O 1
ATOM 1975 N N . GLN A 1 247 ? -13.350 -21.414 16.031 1.00 90.00 247 GLN A N 1
ATOM 1976 C CA . GLN A 1 247 ? -13.061 -21.890 17.393 1.00 90.00 247 GLN A CA 1
ATOM 1977 C C . GLN A 1 247 ? -13.473 -20.902 18.493 1.00 90.00 247 GLN A C 1
ATOM 1979 O O . GLN A 1 247 ? -13.610 -21.293 19.650 1.00 90.00 247 GLN A O 1
ATOM 1984 N N . ARG A 1 248 ? -13.643 -19.620 18.154 1.00 91.00 248 ARG A N 1
ATOM 1985 C CA . ARG A 1 248 ? -14.056 -18.552 19.077 1.00 91.00 248 ARG A CA 1
ATOM 1986 C C . ARG A 1 248 ? -15.534 -18.195 18.937 1.00 91.00 248 ARG A C 1
ATOM 1988 O O . ARG A 1 248 ? -15.975 -17.235 19.559 1.00 91.00 248 ARG A O 1
ATOM 1995 N N . GLY A 1 249 ? -16.288 -18.937 18.121 1.00 91.50 249 GLY A N 1
ATOM 1996 C CA . GLY A 1 249 ? -17.695 -18.648 17.850 1.00 91.50 249 GLY A CA 1
ATOM 1997 C C . GLY A 1 249 ? -17.912 -17.335 17.092 1.00 91.50 249 GLY A C 1
ATOM 1998 O O . GLY A 1 249 ? -18.984 -16.745 17.190 1.00 91.50 249 GLY A O 1
ATOM 1999 N N . ILE A 1 250 ? -16.906 -16.851 16.355 1.00 91.44 250 ILE A N 1
ATOM 2000 C CA . ILE A 1 250 ? -17.000 -15.614 15.574 1.00 91.44 250 ILE A CA 1
ATOM 2001 C C . ILE A 1 250 ? -17.582 -15.948 14.198 1.00 91.44 250 ILE A C 1
ATOM 2003 O O . ILE A 1 250 ? -16.977 -16.683 13.417 1.00 91.44 250 ILE A O 1
ATOM 2007 N N . ASN A 1 251 ? -18.759 -15.394 13.896 1.00 90.81 251 ASN A N 1
ATOM 2008 C CA . ASN A 1 251 ? -19.419 -15.557 12.603 1.00 90.81 251 ASN A CA 1
ATOM 2009 C C . ASN A 1 251 ? -18.804 -14.600 11.569 1.00 90.81 251 ASN A C 1
ATOM 2011 O O . ASN A 1 251 ? -18.922 -13.382 11.699 1.00 90.81 251 ASN A O 1
ATOM 2015 N N . VAL A 1 252 ? -18.151 -15.149 10.545 1.00 91.56 252 VAL A N 1
ATOM 2016 C CA . VAL A 1 252 ? -17.520 -14.373 9.472 1.00 91.56 252 VAL A CA 1
ATOM 2017 C C . VAL A 1 252 ? -18.469 -14.277 8.281 1.00 91.56 252 VAL A C 1
ATOM 2019 O O . VAL A 1 252 ? -18.907 -15.294 7.746 1.00 91.56 252 VAL A O 1
ATOM 2022 N N . ARG A 1 253 ? -18.758 -13.051 7.833 1.00 91.25 253 ARG A N 1
ATOM 2023 C CA . ARG A 1 253 ? -19.597 -12.768 6.660 1.00 91.25 253 ARG A CA 1
ATOM 2024 C C . ARG A 1 253 ? -18.795 -12.033 5.591 1.00 91.25 253 ARG A C 1
ATOM 2026 O O . ARG A 1 253 ? -17.918 -11.235 5.912 1.00 91.25 253 ARG A O 1
ATOM 2033 N N . VAL A 1 254 ? -19.097 -12.314 4.327 1.00 91.44 254 VAL A N 1
ATOM 2034 C CA . VAL A 1 254 ? -18.471 -11.662 3.169 1.00 91.44 254 VAL A CA 1
ATOM 2035 C C . VAL A 1 254 ? -19.385 -10.545 2.682 1.00 91.44 254 VAL A C 1
ATOM 2037 O O . VAL A 1 254 ? -20.593 -10.744 2.584 1.00 91.44 254 VAL A O 1
ATOM 2040 N N . SER A 1 255 ? -18.806 -9.388 2.373 1.00 92.69 255 SER A N 1
ATOM 2041 C CA . SER A 1 255 ? -19.511 -8.231 1.827 1.00 92.69 255 SER A CA 1
ATOM 2042 C C . SER A 1 255 ? -18.634 -7.533 0.795 1.00 92.69 255 SER A C 1
ATOM 2044 O O . SER A 1 255 ? -17.409 -7.543 0.919 1.00 92.69 255 SER A O 1
ATOM 2046 N N . ASP A 1 256 ? -19.267 -6.919 -0.200 1.00 92.25 256 ASP A N 1
ATOM 2047 C CA . ASP A 1 256 ? -18.639 -5.981 -1.136 1.00 92.25 256 ASP A CA 1
ATOM 2048 C C . ASP A 1 256 ? -18.665 -4.527 -0.623 1.00 92.25 256 ASP A C 1
ATOM 2050 O O . ASP A 1 256 ? -18.297 -3.609 -1.350 1.00 92.25 256 ASP A O 1
ATOM 2054 N N . TYR A 1 257 ? -19.097 -4.325 0.628 1.00 96.00 257 TYR A N 1
ATOM 2055 C CA . TYR A 1 257 ? -19.285 -3.034 1.293 1.00 96.00 257 TYR A CA 1
ATOM 2056 C C . TYR A 1 257 ? -20.394 -2.142 0.716 1.00 96.00 257 TYR A C 1
ATOM 2058 O O . TYR A 1 257 ? -20.542 -1.002 1.157 1.00 96.00 257 TYR A O 1
ATOM 2066 N N . SER A 1 258 ? -21.227 -2.653 -0.195 1.00 97.69 258 SER A N 1
ATOM 2067 C CA . SER A 1 258 ? -22.450 -1.960 -0.605 1.00 97.69 258 SER A CA 1
ATOM 2068 C C . SER A 1 258 ? -23.456 -1.865 0.548 1.00 97.69 258 SER A C 1
ATOM 2070 O O . SER A 1 258 ? -23.508 -2.727 1.432 1.00 97.69 258 SER A O 1
ATOM 2072 N N . THR A 1 259 ? -24.309 -0.836 0.521 1.00 98.56 259 THR A N 1
ATOM 2073 C CA . THR A 1 259 ? -25.381 -0.657 1.514 1.00 98.56 259 THR A CA 1
ATOM 2074 C C . THR A 1 259 ? -26.251 -1.904 1.642 1.00 98.56 259 THR A C 1
ATOM 2076 O O . THR A 1 259 ? -26.549 -2.316 2.759 1.00 98.56 259 THR A O 1
ATOM 2079 N N . ASP A 1 260 ? -26.635 -2.525 0.524 1.00 98.19 260 ASP A N 1
ATOM 2080 C CA . ASP A 1 260 ? -27.536 -3.681 0.528 1.00 98.19 260 ASP A CA 1
ATOM 2081 C C . ASP A 1 260 ? -26.865 -4.930 1.112 1.00 98.19 260 ASP A C 1
ATOM 2083 O O . ASP A 1 260 ? -27.467 -5.617 1.941 1.00 98.19 260 ASP A O 1
ATOM 2087 N N . SER A 1 261 ? -25.599 -5.190 0.757 1.00 97.94 261 SER A N 1
ATOM 2088 C CA . SER A 1 261 ? -24.837 -6.314 1.314 1.00 97.94 261 SER A CA 1
ATOM 2089 C C . SER A 1 261 ? -24.656 -6.178 2.829 1.00 97.94 261 SER A C 1
ATOM 2091 O O . SER A 1 261 ? -24.886 -7.131 3.578 1.00 97.94 261 SER A O 1
ATOM 2093 N N . VAL A 1 262 ? -24.295 -4.982 3.304 1.00 98.38 262 VAL A N 1
ATOM 2094 C CA . VAL A 1 262 ? -24.111 -4.721 4.739 1.00 98.38 262 VAL A CA 1
ATOM 2095 C C . VAL A 1 262 ? -25.449 -4.773 5.475 1.00 98.38 262 VAL A C 1
ATOM 2097 O O . VAL A 1 262 ? -25.546 -5.427 6.511 1.00 98.38 262 VAL A O 1
ATOM 2100 N N . LEU A 1 263 ? -26.508 -4.167 4.928 1.00 98.56 263 LEU A N 1
ATOM 2101 C CA . LEU A 1 263 ? -27.857 -4.205 5.500 1.00 98.56 263 LEU A CA 1
ATOM 2102 C C . LEU A 1 263 ? -28.368 -5.640 5.666 1.00 98.56 263 LEU A C 1
ATOM 2104 O O . LEU A 1 263 ? -28.933 -5.972 6.712 1.00 98.56 263 LEU A O 1
ATOM 2108 N N . GLN A 1 264 ? -28.162 -6.493 4.658 1.00 97.88 264 GLN A N 1
ATOM 2109 C CA . GLN A 1 264 ? -28.517 -7.907 4.734 1.00 97.88 264 GLN A CA 1
ATOM 2110 C C . GLN A 1 264 ? -27.823 -8.575 5.928 1.00 97.88 264 GLN A C 1
ATOM 2112 O O . GLN A 1 264 ? -28.492 -9.205 6.748 1.00 97.88 264 GLN A O 1
ATOM 2117 N N . ILE A 1 265 ? -26.510 -8.377 6.080 1.00 97.75 265 ILE A N 1
ATOM 2118 C CA . ILE A 1 265 ? -25.733 -8.948 7.189 1.00 97.75 265 ILE A CA 1
ATOM 2119 C C . ILE A 1 265 ? -26.229 -8.431 8.544 1.00 97.75 265 ILE A C 1
ATOM 2121 O O . ILE A 1 265 ? -26.439 -9.228 9.462 1.00 97.75 265 ILE A O 1
ATOM 2125 N N . LEU A 1 266 ? -26.447 -7.119 8.681 1.00 98.12 266 LEU A N 1
ATOM 2126 C CA . LEU A 1 266 ? -26.925 -6.514 9.929 1.00 98.12 266 LEU A CA 1
ATOM 2127 C C . LEU A 1 266 ? -28.280 -7.097 10.349 1.00 98.12 266 LEU A C 1
ATOM 2129 O O . LEU A 1 266 ? -28.492 -7.400 11.523 1.00 98.12 266 LEU A O 1
ATOM 2133 N N . ASN A 1 267 ? -29.183 -7.306 9.390 1.00 96.69 267 ASN A N 1
ATOM 2134 C CA . ASN A 1 267 ? -30.507 -7.859 9.659 1.00 96.69 267 ASN A CA 1
ATOM 2135 C C . ASN A 1 267 ? -30.460 -9.360 9.980 1.00 96.69 267 ASN A C 1
ATOM 2137 O O . ASN A 1 267 ? -31.094 -9.787 10.941 1.00 96.69 267 ASN A O 1
ATOM 2141 N N . GLU A 1 268 ? -29.697 -10.156 9.226 1.00 96.44 268 GLU A N 1
ATOM 2142 C CA . GLU A 1 268 ? -29.562 -11.602 9.465 1.00 96.44 268 GLU A CA 1
ATOM 2143 C C . GLU A 1 268 ? -28.895 -11.928 10.804 1.00 96.44 268 GLU A C 1
ATOM 2145 O O . GLU A 1 268 ? -29.185 -12.957 11.412 1.00 96.44 268 GLU A O 1
ATOM 2150 N N . THR A 1 269 ? -27.979 -11.071 11.254 1.00 95.38 269 THR A N 1
ATOM 2151 C CA . THR A 1 269 ? -27.259 -11.250 12.523 1.00 95.38 269 THR A CA 1
ATOM 2152 C C . THR A 1 269 ? -27.940 -10.568 13.703 1.00 95.38 269 THR A C 1
ATOM 2154 O O . THR A 1 269 ? -27.503 -10.754 14.837 1.00 95.38 269 THR A O 1
ATOM 2157 N N . ASN A 1 270 ? -29.011 -9.803 13.457 1.00 96.19 270 ASN A N 1
ATOM 2158 C CA . ASN A 1 270 ? -29.671 -8.976 14.463 1.00 96.19 270 ASN A CA 1
ATOM 2159 C C . ASN A 1 270 ? -28.682 -8.034 15.181 1.00 96.19 270 ASN A C 1
ATOM 2161 O O . ASN A 1 270 ? -28.777 -7.823 16.391 1.00 96.19 270 ASN A O 1
ATOM 2165 N N . ALA A 1 271 ? -27.699 -7.509 14.443 1.00 96.88 271 ALA A N 1
ATOM 2166 C CA . ALA A 1 271 ? -26.661 -6.651 14.999 1.00 96.88 271 ALA A CA 1
ATOM 2167 C C . ALA A 1 271 ? -27.267 -5.350 15.548 1.00 96.88 271 ALA A C 1
ATOM 2169 O O . ALA A 1 271 ? -28.121 -4.738 14.906 1.00 96.88 271 ALA A O 1
ATOM 2170 N N . SER A 1 272 ? -26.810 -4.922 16.726 1.00 96.44 272 SER A N 1
ATOM 2171 C CA . SER A 1 272 ? -27.235 -3.669 17.369 1.00 96.44 272 SER A CA 1
ATOM 2172 C C . SER A 1 272 ? -26.301 -2.491 17.083 1.00 96.44 272 SER A C 1
ATOM 2174 O O . SER A 1 272 ? -26.722 -1.335 17.148 1.00 96.44 272 SER A O 1
ATOM 2176 N N . ALA A 1 273 ? -25.044 -2.780 16.748 1.00 98.06 273 ALA A N 1
ATOM 2177 C CA . ALA A 1 273 ? -24.021 -1.792 16.455 1.00 98.06 273 ALA A CA 1
ATOM 2178 C C . ALA A 1 273 ? -23.094 -2.276 15.335 1.00 98.06 273 ALA A C 1
ATOM 2180 O O . ALA A 1 273 ? -22.836 -3.476 15.206 1.00 98.06 273 ALA A O 1
ATOM 2181 N N . LEU A 1 274 ? -22.551 -1.328 14.575 1.00 98.38 274 LEU A N 1
ATOM 2182 C CA . LEU A 1 274 ? -21.515 -1.556 13.574 1.00 98.38 274 LEU A CA 1
ATOM 2183 C C . LEU A 1 274 ? -20.249 -0.783 13.963 1.00 98.38 274 LEU A C 1
ATOM 2185 O O . LEU A 1 274 ? -20.307 0.413 14.239 1.00 98.38 274 LEU A O 1
ATOM 2189 N N . ILE A 1 275 ? -19.101 -1.460 13.965 1.00 98.56 275 ILE A N 1
ATOM 2190 C CA . ILE A 1 275 ? -17.783 -0.856 14.202 1.00 98.56 275 ILE A CA 1
ATOM 2191 C C . ILE A 1 275 ? -16.937 -1.109 12.956 1.00 98.56 275 ILE A C 1
ATOM 2193 O O . ILE A 1 275 ? -16.736 -2.261 12.568 1.00 98.56 275 ILE A O 1
ATOM 2197 N N . SER A 1 276 ? -16.466 -0.043 12.315 1.00 98.25 276 SER A N 1
ATOM 2198 C CA . SER A 1 276 ? -15.620 -0.125 11.124 1.00 98.25 276 SER A CA 1
ATOM 2199 C C . SER A 1 276 ? -14.146 -0.034 11.505 1.00 98.25 276 SER A C 1
ATOM 2201 O O . SER A 1 276 ? -13.758 0.865 12.239 1.00 98.25 276 SER A O 1
ATOM 2203 N N . PHE A 1 277 ? -13.328 -0.924 10.942 1.00 96.50 277 PHE A N 1
ATOM 2204 C CA . PHE A 1 277 ? -11.859 -0.832 10.924 1.00 96.50 277 PHE A CA 1
ATOM 2205 C C . PHE A 1 277 ? -11.330 -0.718 9.481 1.00 96.50 277 PHE A C 1
ATOM 2207 O O . PHE A 1 277 ? -10.196 -1.097 9.186 1.00 96.50 277 PHE A O 1
ATOM 2214 N N . ASN A 1 278 ? -12.183 -0.298 8.539 1.00 95.88 278 ASN A N 1
ATOM 2215 C CA . ASN A 1 278 ? -11.800 -0.138 7.141 1.00 95.88 278 ASN A CA 1
ATOM 2216 C C . ASN A 1 278 ? -10.885 1.089 6.983 1.00 95.88 278 ASN A C 1
ATOM 2218 O O . ASN A 1 278 ? -11.295 2.216 7.250 1.00 95.88 278 ASN A O 1
ATOM 2222 N N . ASN A 1 279 ? -9.663 0.861 6.498 1.00 90.25 279 ASN A N 1
ATOM 2223 C CA . ASN A 1 279 ? -8.661 1.902 6.281 1.00 90.25 279 ASN A CA 1
ATOM 2224 C C . ASN A 1 279 ? -8.488 2.255 4.793 1.00 90.25 279 ASN A C 1
ATOM 2226 O O . ASN A 1 279 ? -7.367 2.387 4.319 1.00 90.25 279 ASN A O 1
ATOM 2230 N N . SER A 1 280 ? -9.578 2.331 4.022 1.00 92.81 280 SER A N 1
ATOM 2231 C CA . SER A 1 280 ? -9.506 2.849 2.652 1.00 92.81 280 SER A CA 1
ATOM 2232 C C . SER A 1 280 ? -9.095 4.326 2.639 1.00 92.81 280 SER A C 1
ATOM 2234 O O . SER A 1 280 ? -9.312 5.057 3.610 1.00 92.81 280 SER A O 1
ATOM 2236 N N . ASP A 1 281 ? -8.536 4.763 1.513 1.00 86.50 281 ASP A N 1
ATOM 2237 C CA . ASP A 1 281 ? -8.060 6.132 1.319 1.00 86.50 281 ASP A CA 1
ATOM 2238 C C . ASP A 1 281 ? -9.054 6.987 0.527 1.00 86.50 281 ASP A C 1
ATOM 2240 O O . ASP A 1 281 ? -9.925 6.479 -0.187 1.00 86.50 281 ASP A O 1
ATOM 2244 N N . GLY A 1 282 ? -8.892 8.308 0.639 1.00 91.81 282 GLY A N 1
ATOM 2245 C CA . GLY A 1 282 ? -9.603 9.303 -0.164 1.00 91.81 282 GLY A CA 1
ATOM 2246 C C . GLY A 1 282 ? -11.124 9.110 -0.212 1.00 91.81 282 GLY A C 1
ATOM 2247 O O . GLY A 1 282 ? -11.765 8.810 0.796 1.00 91.81 282 GLY A O 1
ATOM 2248 N N . GLN A 1 283 ? -11.692 9.262 -1.411 1.00 95.19 283 GLN A N 1
ATOM 2249 C CA . GLN A 1 283 ? -13.135 9.159 -1.649 1.00 95.19 283 GLN A CA 1
ATOM 2250 C C . GLN A 1 283 ? -13.693 7.762 -1.336 1.00 95.19 283 GLN A C 1
ATOM 2252 O O . GLN A 1 283 ? -14.797 7.657 -0.812 1.00 95.19 283 GLN A O 1
ATOM 2257 N N . THR A 1 284 ? -12.916 6.697 -1.560 1.00 96.38 284 THR A N 1
ATOM 2258 C CA . THR A 1 284 ? -13.339 5.321 -1.252 1.00 96.38 284 THR A CA 1
ATOM 2259 C C . THR A 1 284 ? -13.697 5.161 0.224 1.00 96.38 284 THR A C 1
ATOM 2261 O O . THR A 1 284 ? -14.669 4.484 0.551 1.00 96.38 284 THR A O 1
ATOM 2264 N N . PHE A 1 285 ? -12.957 5.816 1.128 1.00 97.75 285 PHE A N 1
ATOM 2265 C CA . PHE A 1 285 ? -13.303 5.837 2.550 1.00 97.75 285 PHE A CA 1
ATOM 2266 C C . PHE A 1 285 ? -14.698 6.420 2.787 1.00 97.75 285 PHE A C 1
ATOM 2268 O O . PHE A 1 285 ? -15.490 5.836 3.528 1.00 97.75 285 PHE A O 1
ATOM 2275 N N . VAL A 1 286 ? -14.981 7.564 2.157 1.00 98.25 286 VAL A N 1
ATOM 2276 C CA . VAL A 1 286 ? -16.243 8.297 2.301 1.00 98.25 286 VAL A CA 1
ATOM 2277 C C . VAL A 1 286 ? -17.399 7.462 1.767 1.00 98.25 286 VAL A C 1
ATOM 2279 O O . VAL A 1 286 ? -18.412 7.332 2.452 1.00 98.25 286 VAL A O 1
ATOM 2282 N N . ASP A 1 287 ? -17.237 6.855 0.593 1.00 98.06 287 ASP A N 1
ATOM 2283 C CA . ASP A 1 287 ? -18.272 6.047 -0.056 1.00 98.06 287 ASP A CA 1
ATOM 2284 C C . ASP A 1 287 ? -18.615 4.808 0.783 1.00 98.06 287 ASP A C 1
ATOM 2286 O O . ASP A 1 287 ? -19.785 4.555 1.078 1.00 98.06 287 ASP A O 1
ATOM 2290 N N . VAL A 1 288 ? -17.593 4.081 1.250 1.00 98.44 288 VAL A N 1
ATOM 2291 C CA . VAL A 1 288 ? -17.760 2.883 2.089 1.00 98.44 288 VAL A CA 1
ATOM 2292 C C . VAL A 1 288 ? -18.418 3.227 3.426 1.00 98.44 288 VAL A C 1
ATOM 2294 O O . VAL A 1 288 ? -19.384 2.579 3.828 1.00 98.44 288 VAL A O 1
ATOM 2297 N N . HIS A 1 289 ? -17.951 4.268 4.119 1.00 98.69 289 HIS A N 1
ATOM 2298 C CA . HIS A 1 289 ? -18.522 4.638 5.416 1.00 98.69 289 HIS A CA 1
ATOM 2299 C C . HIS A 1 289 ? -19.923 5.249 5.287 1.00 98.69 289 HIS A C 1
ATOM 2301 O O . HIS A 1 289 ? -20.759 5.044 6.169 1.00 98.69 289 HIS A O 1
ATOM 2307 N N . SER A 1 290 ? -20.226 5.920 4.171 1.00 98.69 290 SER A N 1
ATOM 2308 C CA . SER A 1 290 ? -21.589 6.371 3.860 1.00 98.69 290 SER A CA 1
ATOM 2309 C C . SER A 1 290 ? -22.518 5.186 3.610 1.00 98.69 290 SER A C 1
ATOM 2311 O O . SER A 1 290 ? -23.638 5.171 4.119 1.00 98.69 290 SER A O 1
ATOM 2313 N N . ALA A 1 291 ? -22.045 4.155 2.904 1.00 98.75 291 ALA A N 1
ATOM 2314 C CA . ALA A 1 291 ? -22.806 2.931 2.692 1.00 98.75 291 ALA A CA 1
ATOM 2315 C C . ALA A 1 291 ? -23.091 2.187 4.008 1.00 98.75 291 ALA A C 1
ATOM 2317 O O . ALA A 1 291 ? -24.207 1.698 4.202 1.00 98.75 291 ALA A O 1
ATOM 2318 N N . PHE A 1 292 ? -22.117 2.149 4.925 1.00 98.81 292 PHE A N 1
ATOM 2319 C CA . PHE A 1 292 ? -22.267 1.579 6.269 1.00 98.81 292 PHE A CA 1
ATOM 2320 C C . PHE A 1 292 ? -23.284 2.348 7.111 1.00 98.81 292 PHE A C 1
ATOM 2322 O O . PHE A 1 292 ? -24.175 1.738 7.702 1.00 98.81 292 PHE A O 1
ATOM 2329 N N . LEU A 1 293 ? -23.186 3.680 7.132 1.00 98.81 293 LEU A N 1
ATOM 2330 C CA . LEU A 1 293 ? -24.134 4.532 7.843 1.00 98.81 293 LEU A CA 1
ATOM 2331 C C . LEU A 1 293 ? -25.559 4.343 7.306 1.00 98.81 293 LEU A C 1
ATOM 2333 O O . LEU A 1 293 ? -26.493 4.145 8.082 1.00 98.81 293 LEU A O 1
ATOM 2337 N N . GLU A 1 294 ? -25.722 4.318 5.984 1.00 98.75 294 GLU A N 1
ATOM 2338 C CA . GLU A 1 294 ? -27.020 4.094 5.346 1.00 98.75 294 GLU A CA 1
ATOM 2339 C C . GLU A 1 294 ? -27.588 2.699 5.658 1.00 98.75 294 GLU A C 1
ATOM 2341 O O . GLU A 1 294 ? -28.789 2.544 5.889 1.00 98.75 294 GLU A O 1
ATOM 2346 N N . ALA A 1 295 ? -26.737 1.672 5.738 1.00 98.75 295 ALA A N 1
ATOM 2347 C CA . ALA A 1 295 ? -27.159 0.340 6.160 1.00 98.75 295 ALA A CA 1
ATOM 2348 C C . ALA A 1 295 ? -27.659 0.336 7.617 1.00 98.75 295 ALA A C 1
ATOM 2350 O O . ALA A 1 295 ? -28.682 -0.286 7.905 1.00 98.75 295 ALA A O 1
ATOM 2351 N N . CYS A 1 296 ? -27.011 1.071 8.527 1.00 98.75 296 CYS A N 1
ATOM 2352 C CA . CYS A 1 296 ? -27.494 1.263 9.901 1.00 98.75 296 CYS A CA 1
ATOM 2353 C C . CYS A 1 296 ? -28.840 2.017 9.940 1.00 98.75 296 CYS A C 1
ATOM 2355 O O . CYS A 1 296 ? -29.782 1.595 10.621 1.00 98.75 296 CYS A O 1
ATOM 2357 N N . ARG A 1 297 ? -28.997 3.087 9.144 1.00 98.50 297 ARG A N 1
ATOM 2358 C CA . ARG A 1 297 ? -30.275 3.820 9.027 1.00 98.50 297 ARG A CA 1
ATOM 2359 C C . ARG A 1 297 ? -31.415 2.902 8.587 1.00 98.50 297 ARG A C 1
ATOM 2361 O O . ARG A 1 297 ? -32.478 2.907 9.205 1.00 98.50 297 ARG A O 1
ATOM 2368 N N . LYS A 1 298 ? -31.181 2.057 7.580 1.00 98.31 298 LYS A N 1
ATOM 2369 C CA . LYS A 1 298 ? -32.177 1.103 7.065 1.00 98.31 298 LYS A CA 1
ATOM 2370 C C . LYS A 1 298 ? -32.374 -0.132 7.947 1.00 98.31 298 LYS A C 1
ATOM 2372 O O . LYS A 1 298 ? -33.424 -0.772 7.871 1.00 98.31 298 LYS A O 1
ATOM 2377 N N . SER A 1 299 ? -31.385 -0.505 8.759 1.00 98.12 299 SER A N 1
ATOM 2378 C CA . SER A 1 299 ? -31.482 -1.673 9.635 1.00 98.12 299 SER A CA 1
ATOM 2379 C C . SER A 1 299 ? -32.573 -1.478 10.685 1.00 98.12 299 SER A C 1
ATOM 2381 O O . SER A 1 299 ? -32.771 -0.384 11.213 1.00 98.12 299 SER A O 1
ATOM 2383 N N . LYS A 1 300 ? -33.266 -2.568 11.028 1.00 93.44 300 LYS A N 1
ATOM 2384 C CA . LYS A 1 300 ? -34.265 -2.555 12.104 1.00 93.44 300 LYS A CA 1
ATOM 2385 C C . LYS A 1 300 ? -33.630 -2.453 13.493 1.00 93.44 300 LYS A C 1
ATOM 2387 O O . LYS A 1 300 ? -34.254 -1.896 14.386 1.00 93.44 300 LYS A O 1
ATOM 2392 N N . ASN A 1 301 ? -32.411 -2.973 13.658 1.00 96.38 301 ASN A N 1
ATOM 2393 C CA . ASN A 1 301 ? -31.782 -3.158 14.970 1.00 96.38 301 ASN A CA 1
ATOM 2394 C C . ASN A 1 301 ? -30.449 -2.418 15.117 1.00 96.38 301 ASN A C 1
ATOM 2396 O O . ASN A 1 301 ? -30.114 -1.991 16.219 1.00 96.38 301 ASN A O 1
ATOM 2400 N N . CYS A 1 302 ? -29.697 -2.236 14.028 1.00 98.00 302 CYS A N 1
ATOM 2401 C CA . CYS A 1 302 ? -28.380 -1.614 14.094 1.00 98.00 302 CYS A CA 1
ATOM 2402 C C . CYS A 1 302 ? -28.503 -0.089 14.094 1.00 98.00 302 CYS A C 1
ATOM 2404 O O . CYS A 1 302 ? -28.530 0.532 13.034 1.00 98.00 302 CYS A O 1
ATOM 2406 N N . LYS A 1 303 ? -28.593 0.509 15.285 1.00 97.50 303 LYS A N 1
ATOM 2407 C CA . LYS A 1 303 ? -28.786 1.960 15.476 1.00 97.50 303 LYS A CA 1
ATOM 2408 C C . LYS A 1 303 ? -27.600 2.665 16.111 1.00 97.50 303 LYS A C 1
ATOM 2410 O O . LYS A 1 303 ? -27.724 3.811 16.528 1.00 97.50 303 LYS A O 1
ATOM 2415 N N . ARG A 1 304 ? -26.450 1.995 16.144 1.00 98.38 304 ARG A N 1
ATOM 2416 C CA . ARG A 1 304 ? -25.206 2.552 16.663 1.00 98.38 304 ARG A CA 1
ATOM 2417 C C . ARG A 1 304 ? -24.056 2.314 15.689 1.00 98.38 304 ARG A C 1
ATOM 2419 O O . ARG A 1 304 ? -23.917 1.203 15.173 1.00 98.38 304 ARG A O 1
ATOM 2426 N N . PHE A 1 305 ? -23.232 3.325 15.436 1.00 98.75 305 PHE A N 1
ATOM 2427 C CA . PHE A 1 305 ? -22.129 3.240 14.478 1.00 98.75 305 PHE A CA 1
ATOM 2428 C C . PHE A 1 305 ? -20.841 3.898 14.986 1.00 98.75 305 PHE A C 1
ATOM 2430 O O . PHE A 1 305 ? -20.846 5.043 15.431 1.00 98.75 305 PHE A O 1
ATOM 2437 N N . ILE A 1 306 ? -19.722 3.179 14.874 1.00 98.75 306 ILE A N 1
ATOM 2438 C CA . ILE A 1 306 ? -18.374 3.700 15.125 1.00 98.75 306 ILE A CA 1
ATOM 2439 C C . ILE A 1 306 ? -17.584 3.617 13.806 1.00 98.75 306 ILE A C 1
ATOM 2441 O O . ILE A 1 306 ? -17.274 2.506 13.359 1.00 98.75 306 ILE A O 1
ATOM 2445 N N . PRO A 1 307 ? -17.282 4.749 13.144 1.00 98.31 307 PRO A N 1
ATOM 2446 C CA . PRO A 1 307 ? -16.492 4.773 11.916 1.00 98.31 307 PRO A CA 1
ATOM 2447 C C . PRO A 1 307 ? -15.003 4.516 12.182 1.00 98.31 307 PRO A C 1
ATOM 2449 O O . PRO A 1 307 ? -14.527 4.653 13.309 1.00 98.31 307 PRO A O 1
ATOM 2452 N N . SER A 1 308 ? -14.253 4.184 11.127 1.00 97.56 308 SER A N 1
ATOM 2453 C CA . SER A 1 308 ? -12.824 3.872 11.233 1.00 97.56 308 SER A CA 1
ATOM 2454 C C . SER A 1 308 ? -11.964 5.137 11.313 1.00 97.56 308 SER A C 1
ATOM 2456 O O . SER A 1 308 ? -11.429 5.614 10.310 1.00 97.56 308 SER A O 1
ATOM 2458 N N . GLU A 1 309 ? -11.836 5.670 12.525 1.00 93.88 309 GLU A N 1
ATOM 2459 C CA . GLU A 1 309 ? -11.027 6.853 12.846 1.00 93.88 309 GLU A CA 1
ATOM 2460 C C . GLU A 1 309 ? -9.757 6.477 13.612 1.00 93.88 309 GLU A C 1
ATOM 2462 O O . GLU A 1 309 ? -8.685 6.472 13.013 1.00 93.88 309 GLU A O 1
ATOM 2467 N N . PHE A 1 310 ? -9.873 6.100 14.894 1.00 95.38 310 PHE A N 1
ATOM 2468 C CA . PHE A 1 310 ? -8.767 5.607 15.731 1.00 95.38 310 PHE A CA 1
ATOM 2469 C C . PHE A 1 310 ? -7.529 6.522 15.733 1.00 95.38 310 PHE A C 1
ATOM 2471 O O . PHE A 1 310 ? -6.393 6.054 15.686 1.00 95.38 310 PHE A O 1
ATOM 2478 N N . ALA A 1 311 ? -7.756 7.837 15.789 1.00 93.25 311 ALA A N 1
ATOM 2479 C CA . ALA A 1 311 ? -6.720 8.861 15.692 1.00 93.25 311 ALA A CA 1
ATOM 2480 C C . ALA A 1 311 ? -6.297 9.405 17.072 1.00 93.25 311 ALA A C 1
ATOM 2482 O O . ALA A 1 311 ? -6.540 8.786 18.115 1.00 93.25 311 ALA A O 1
ATOM 2483 N N . GLY A 1 312 ? -5.624 10.561 17.070 1.00 95.88 312 GLY A N 1
ATOM 2484 C CA . GLY A 1 312 ? -5.274 11.339 18.261 1.00 95.88 312 GLY A CA 1
ATOM 2485 C C . GLY A 1 312 ? -6.319 12.413 18.589 1.00 95.88 312 GLY A C 1
ATOM 2486 O O . GLY A 1 312 ? -7.515 12.142 18.585 1.00 95.88 312 GLY A O 1
ATOM 2487 N N . ASN A 1 313 ? -5.879 13.631 18.901 1.00 97.06 313 ASN A N 1
ATOM 2488 C CA . ASN A 1 313 ? -6.726 14.770 19.260 1.00 97.06 313 ASN A CA 1
ATOM 2489 C C . ASN A 1 313 ? -7.322 15.463 18.035 1.00 97.06 313 ASN A C 1
ATOM 2491 O O . ASN A 1 313 ? -6.782 16.436 17.513 1.00 97.06 313 ASN A O 1
ATOM 2495 N N . ILE A 1 314 ? -8.478 14.971 17.609 1.00 96.19 314 ILE A N 1
ATOM 2496 C CA . ILE A 1 314 ? -9.216 15.556 16.491 1.00 96.19 314 ILE A CA 1
ATOM 2497 C C . ILE A 1 314 ? -10.053 16.777 16.894 1.00 96.19 314 ILE A C 1
ATOM 2499 O O . ILE A 1 314 ? -10.528 17.478 16.005 1.00 96.19 314 ILE A O 1
ATOM 2503 N N . ASP A 1 315 ? -10.250 17.017 18.196 1.00 95.69 315 ASP A N 1
ATOM 2504 C CA . ASP A 1 315 ? -10.992 18.184 18.687 1.00 95.69 315 ASP A CA 1
ATOM 2505 C C . ASP A 1 315 ? -10.192 19.466 18.378 1.00 95.69 315 ASP A C 1
ATOM 2507 O O . ASP A 1 315 ? -10.741 20.412 17.815 1.00 95.69 315 ASP A O 1
ATOM 2511 N N . ASP A 1 316 ? -8.883 19.459 18.657 1.00 96.81 316 ASP A N 1
ATOM 2512 C CA . ASP A 1 316 ? -7.996 20.605 18.402 1.00 96.81 316 ASP A CA 1
ATOM 2513 C C . ASP A 1 316 ? -7.300 20.530 17.031 1.00 96.81 316 ASP A C 1
ATOM 2515 O O . ASP A 1 316 ? -6.966 21.557 16.437 1.00 96.81 316 ASP A O 1
ATOM 2519 N N . PHE A 1 317 ? -7.100 19.317 16.496 1.00 96.94 317 PHE A N 1
ATOM 2520 C CA . PHE A 1 317 ? -6.404 19.080 15.226 1.00 96.94 317 PHE A CA 1
ATOM 2521 C C . PHE A 1 317 ? -7.268 18.271 14.244 1.00 96.94 317 PHE A C 1
ATOM 2523 O O . PHE A 1 317 ? -6.884 17.181 13.813 1.00 96.94 317 PHE A O 1
ATOM 2530 N N . PRO A 1 318 ? -8.431 18.793 13.814 1.00 95.81 318 PRO A N 1
ATOM 2531 C CA . PRO A 1 318 ? -9.388 18.036 13.006 1.00 95.81 318 PRO A CA 1
ATOM 2532 C C . PRO A 1 318 ? -8.848 17.644 11.628 1.00 95.81 318 PRO A C 1
ATOM 2534 O O . PRO A 1 318 ? -9.397 16.756 10.982 1.00 95.81 318 PRO A O 1
ATOM 2537 N N . LEU A 1 319 ? -7.790 18.298 11.151 1.00 95.25 319 LEU A N 1
ATOM 2538 C CA . LEU A 1 319 ? -7.193 18.016 9.849 1.00 95.25 319 LEU A CA 1
ATOM 2539 C C . LEU A 1 319 ? -6.004 17.060 9.920 1.00 95.25 319 LEU A C 1
ATOM 2541 O O . LEU A 1 319 ? -5.465 16.758 8.862 1.00 95.25 319 LEU A O 1
ATOM 2545 N N . HIS A 1 320 ? -5.571 16.644 11.114 1.00 93.75 320 HIS A N 1
ATOM 2546 C CA . HIS A 1 320 ? -4.413 15.770 11.280 1.00 93.75 320 HIS A CA 1
ATOM 2547 C C . HIS A 1 320 ? -4.836 14.310 11.481 1.00 93.75 320 HIS A C 1
ATOM 2549 O O . HIS A 1 320 ? -5.857 14.053 12.132 1.00 93.75 320 HIS A O 1
ATOM 2555 N N . PRO A 1 321 ? -4.041 13.357 10.966 1.00 93.56 321 PRO A N 1
ATOM 2556 C CA . PRO A 1 321 ? -2.940 13.540 10.000 1.00 93.56 321 PRO A CA 1
ATOM 2557 C C . PRO A 1 321 ? -3.437 14.118 8.661 1.00 93.56 321 PRO A C 1
ATOM 2559 O O . PRO A 1 321 ? -4.583 13.876 8.286 1.00 93.56 321 PRO A O 1
ATOM 2562 N N . SER A 1 322 ? -2.628 14.899 7.932 1.00 92.56 322 SER A N 1
ATOM 2563 C CA . SER A 1 322 ? -3.133 15.694 6.794 1.00 92.56 322 SER A CA 1
ATOM 2564 C C . SER A 1 322 ? -3.786 14.897 5.659 1.00 92.56 322 SER A C 1
ATOM 2566 O O . SER A 1 322 ? -4.661 15.437 4.970 1.00 92.56 322 SER A O 1
ATOM 2568 N N . TYR A 1 323 ? -3.482 13.603 5.507 1.00 89.50 323 TYR A N 1
ATOM 2569 C CA . TYR A 1 323 ? -4.183 12.723 4.563 1.00 89.50 323 TYR A CA 1
ATOM 2570 C C . TYR A 1 323 ? -5.671 12.501 4.914 1.00 89.50 323 TYR A C 1
ATOM 2572 O O . TYR A 1 323 ? -6.472 12.118 4.058 1.00 89.50 323 TYR A O 1
ATOM 2580 N N . PHE A 1 324 ? -6.101 12.814 6.141 1.00 94.50 324 PHE A N 1
ATOM 2581 C CA . PHE A 1 324 ? -7.511 12.782 6.540 1.00 94.50 324 PHE A CA 1
ATOM 2582 C C . PHE A 1 324 ? -8.365 13.832 5.832 1.00 94.50 324 PHE A C 1
ATOM 2584 O O . PHE A 1 324 ? -9.581 13.650 5.723 1.00 94.50 324 PHE A O 1
ATOM 2591 N N . LYS A 1 325 ? -7.757 14.903 5.301 1.00 94.56 325 LYS A N 1
ATOM 2592 C CA . LYS A 1 325 ? -8.466 15.976 4.582 1.00 94.56 325 LYS A CA 1
ATOM 2593 C C . LYS A 1 325 ? -9.295 15.457 3.407 1.00 94.56 325 LYS A C 1
ATOM 2595 O O . LYS A 1 325 ? -10.338 16.031 3.109 1.00 94.56 325 LYS A O 1
ATOM 2600 N N . THR A 1 326 ? -8.851 14.382 2.758 1.00 92.50 326 THR A N 1
ATOM 2601 C CA . THR A 1 326 ? -9.526 13.789 1.594 1.00 92.50 326 THR A CA 1
ATOM 2602 C C . THR A 1 326 ? -10.394 12.578 1.939 1.00 92.50 326 THR A C 1
ATOM 2604 O O . THR A 1 326 ? -11.080 12.076 1.056 1.00 92.50 326 THR A O 1
ATOM 2607 N N . SER A 1 327 ? -10.387 12.110 3.195 1.00 94.88 327 SER A N 1
ATOM 2608 C CA . SER A 1 327 ? -11.086 10.887 3.620 1.00 94.88 327 SER A CA 1
ATOM 2609 C C . SER A 1 327 ? -11.976 11.102 4.851 1.00 94.88 327 SER A C 1
ATOM 2611 O O . SER A 1 327 ? -13.195 11.214 4.730 1.00 94.88 327 SER A O 1
ATOM 2613 N N . ARG A 1 328 ? -11.386 11.203 6.044 1.00 96.81 328 ARG A N 1
ATOM 2614 C CA . ARG A 1 328 ? -12.109 11.289 7.324 1.00 96.81 328 ARG A CA 1
ATOM 2615 C C . ARG A 1 328 ? -12.864 12.603 7.461 1.00 96.81 328 ARG A C 1
ATOM 2617 O O . ARG A 1 328 ? -14.038 12.603 7.810 1.00 96.81 328 ARG A O 1
ATOM 2624 N N . VAL A 1 329 ? -12.228 13.724 7.119 1.00 97.38 329 VAL A N 1
ATOM 2625 C CA . VAL A 1 329 ? -12.816 15.065 7.281 1.00 97.38 329 VAL A CA 1
ATOM 2626 C C . VAL A 1 329 ? -14.135 15.229 6.503 1.00 97.38 329 VAL A C 1
ATOM 2628 O O . VAL A 1 329 ? -15.108 15.690 7.103 1.00 97.38 329 VAL A O 1
ATOM 2631 N N . PRO A 1 330 ? -14.244 14.840 5.214 1.00 98.12 330 PRO A N 1
ATOM 2632 C CA . PRO A 1 330 ? -15.528 14.824 4.514 1.00 98.12 330 PRO A CA 1
ATOM 2633 C C . PRO A 1 330 ? -16.584 13.946 5.193 1.00 98.12 330 PRO A C 1
ATOM 2635 O O . PRO A 1 330 ? -17.734 14.363 5.306 1.00 98.12 330 PRO A O 1
ATOM 2638 N N . PHE A 1 331 ? -16.206 12.761 5.683 1.00 98.25 331 PHE A N 1
ATOM 2639 C CA . PHE A 1 331 ? -17.154 11.856 6.331 1.00 98.25 331 PHE A CA 1
ATOM 2640 C C . PHE A 1 331 ? -17.647 12.380 7.692 1.00 98.25 331 PHE A C 1
ATOM 2642 O O . PHE A 1 331 ? -18.829 12.254 8.005 1.00 98.25 331 PHE A O 1
ATOM 2649 N N . ARG A 1 332 ? -16.796 13.063 8.471 1.00 98.06 332 ARG A N 1
ATOM 2650 C CA . ARG A 1 332 ? -17.204 13.740 9.719 1.00 98.06 332 ARG A CA 1
ATOM 2651 C C . ARG A 1 332 ? -18.331 14.747 9.488 1.00 98.06 332 ARG A C 1
ATOM 2653 O O . ARG A 1 332 ? -19.285 14.766 10.255 1.00 98.06 332 ARG A O 1
ATOM 2660 N N . LYS A 1 333 ? -18.287 15.502 8.385 1.00 97.94 333 LYS A N 1
ATOM 2661 C CA . LYS A 1 333 ? -19.365 16.440 8.008 1.00 97.94 333 LYS A CA 1
ATOM 2662 C C . LYS A 1 333 ? -20.694 15.738 7.717 1.00 97.94 333 LYS A C 1
ATOM 2664 O O . LYS A 1 333 ? -21.749 16.317 7.949 1.00 97.94 333 LYS A O 1
ATOM 2669 N N . ILE A 1 334 ? -20.653 14.505 7.206 1.00 98.31 334 ILE A N 1
ATOM 2670 C CA . ILE A 1 334 ? -21.854 13.679 7.013 1.00 98.31 334 ILE A CA 1
ATOM 2671 C C . ILE A 1 334 ? -22.401 13.243 8.378 1.00 98.31 334 ILE A C 1
ATOM 2673 O O . ILE A 1 334 ? -23.599 13.359 8.622 1.00 98.31 334 ILE A O 1
ATOM 2677 N N . LEU A 1 335 ? -21.527 12.802 9.290 1.00 98.12 335 LEU A N 1
ATOM 2678 C CA . LEU A 1 335 ? -21.910 12.418 10.653 1.00 98.12 335 LEU A CA 1
ATOM 2679 C C . LEU A 1 335 ? -22.495 13.585 11.459 1.00 98.12 335 LEU A C 1
ATOM 2681 O O . LEU A 1 335 ? -23.450 13.392 12.202 1.00 98.12 335 LEU A O 1
ATOM 2685 N N . GLU A 1 336 ? -21.985 14.805 11.301 1.00 97.25 336 GLU A N 1
ATOM 2686 C CA . GLU A 1 336 ? -22.529 16.003 11.964 1.00 97.25 336 GLU A CA 1
ATOM 2687 C C . GLU A 1 336 ? -24.016 16.245 11.653 1.00 97.25 336 GLU A C 1
ATOM 2689 O O . GLU A 1 336 ? -24.729 16.822 12.473 1.00 97.25 336 GLU A O 1
ATOM 2694 N N . GLN A 1 337 ? -24.487 15.782 10.493 1.00 97.31 337 GLN A N 1
ATOM 2695 C CA . GLN A 1 337 ? -25.882 15.885 10.059 1.00 97.31 337 GLN A CA 1
ATOM 2696 C C . GLN A 1 337 ? -26.720 14.653 10.442 1.00 97.31 337 GLN A C 1
ATOM 2698 O O . GLN A 1 337 ? -27.924 14.632 10.199 1.00 97.31 337 GLN A O 1
ATOM 2703 N N . GLU A 1 338 ? -26.103 13.622 11.025 1.00 97.62 338 GLU A N 1
ATOM 2704 C CA . GLU A 1 338 ? -26.756 12.361 11.367 1.00 97.62 338 GLU A CA 1
ATOM 2705 C C . GLU A 1 338 ? -27.539 12.436 12.688 1.00 97.62 338 GLU A C 1
ATOM 2707 O O . GLU A 1 338 ? -26.995 12.812 13.737 1.00 97.62 338 GLU A O 1
ATOM 2712 N N . SER A 1 339 ? -28.800 11.989 12.640 1.00 96.06 339 SER A N 1
ATOM 2713 C CA . SER A 1 339 ? -29.731 11.964 13.777 1.00 96.06 339 SER A CA 1
ATOM 2714 C C . SER A 1 339 ? -30.389 10.610 14.056 1.00 96.06 339 SER A C 1
ATOM 2716 O O . SER A 1 339 ? -30.863 10.407 15.171 1.00 96.06 339 SER A O 1
ATOM 2718 N N . ASP A 1 340 ? -30.443 9.697 13.084 1.00 96.56 340 ASP A N 1
ATOM 2719 C CA . ASP A 1 340 ? -31.205 8.442 13.175 1.00 96.56 340 ASP A CA 1
ATOM 2720 C C . ASP A 1 340 ? -30.368 7.284 13.742 1.00 96.56 340 ASP A C 1
ATOM 2722 O O . ASP A 1 340 ? -30.902 6.306 14.273 1.00 96.56 340 ASP A O 1
ATOM 2726 N N . VAL A 1 341 ? -29.047 7.382 13.604 1.00 98.31 341 VAL A N 1
ATOM 2727 C CA . VAL A 1 341 ? -28.047 6.437 14.094 1.00 98.31 341 VAL A CA 1
ATOM 2728 C C . VAL A 1 341 ? -27.167 7.154 15.110 1.00 98.31 341 VAL A C 1
ATOM 2730 O O . VAL A 1 341 ? -26.519 8.154 14.800 1.00 98.31 341 VAL A O 1
ATOM 2733 N N . GLU A 1 342 ? -27.104 6.629 16.331 1.00 98.50 342 GLU A N 1
ATOM 2734 C CA . GLU A 1 342 ? -26.162 7.124 17.329 1.00 98.50 342 GLU A CA 1
ATOM 2735 C C . GLU A 1 342 ? -24.731 6.801 16.889 1.00 98.50 342 GLU A C 1
ATOM 2737 O O . GLU A 1 342 ? -24.428 5.683 16.469 1.00 98.50 342 GLU A O 1
ATOM 2742 N N . TRP A 1 343 ? -23.825 7.767 16.990 1.00 98.62 343 TRP A N 1
ATOM 2743 C CA . TRP A 1 343 ? -22.446 7.577 16.564 1.00 98.62 343 TRP A CA 1
ATOM 2744 C C . TRP A 1 343 ? -21.454 8.264 17.488 1.00 98.62 343 TRP A C 1
ATOM 2746 O O . TRP A 1 343 ? -21.761 9.262 18.142 1.00 98.62 343 TRP A O 1
ATOM 2756 N N . THR A 1 344 ? -20.237 7.728 17.496 1.00 98.62 344 THR A N 1
ATOM 2757 C CA . THR A 1 344 ? -19.083 8.344 18.148 1.00 98.62 344 THR A CA 1
ATOM 2758 C C . THR A 1 344 ? -17.837 8.125 17.311 1.00 98.62 344 THR A C 1
ATOM 2760 O O . THR A 1 344 ? -17.639 7.049 16.750 1.00 98.62 344 THR A O 1
ATOM 2763 N N . ILE A 1 345 ? -16.988 9.142 17.229 1.00 98.50 345 ILE A N 1
ATOM 2764 C CA . ILE A 1 345 ? -15.639 9.000 16.694 1.00 98.50 345 ILE A CA 1
ATOM 2765 C C . ILE A 1 345 ? -14.726 8.567 17.841 1.00 98.50 345 ILE A C 1
ATOM 2767 O O . ILE A 1 345 ? -14.514 9.318 18.794 1.00 98.50 345 ILE A O 1
ATOM 2771 N N . PHE A 1 346 ? -14.212 7.343 17.747 1.00 98.62 346 PHE A N 1
ATOM 2772 C CA . PHE A 1 346 ? -13.388 6.723 18.779 1.00 98.62 346 PHE A CA 1
ATOM 2773 C C . PHE A 1 346 ? -11.896 6.912 18.478 1.00 98.62 346 PHE A C 1
ATOM 2775 O O . PHE A 1 346 ? -11.432 6.528 17.405 1.00 98.62 346 PHE A O 1
ATOM 2782 N N . ASN A 1 347 ? -11.145 7.469 19.428 1.00 98.44 347 ASN A N 1
ATOM 2783 C CA . ASN A 1 347 ? -9.732 7.828 19.286 1.00 98.44 347 ASN A CA 1
ATOM 2784 C C . ASN A 1 347 ? -8.894 7.254 20.434 1.00 98.44 347 ASN A C 1
ATOM 2786 O O . ASN A 1 347 ? -9.322 7.260 21.591 1.00 98.44 347 ASN A O 1
ATOM 2790 N N . ASN A 1 348 ? -7.691 6.771 20.119 1.00 98.12 348 ASN A N 1
ATOM 2791 C CA . ASN A 1 348 ? -6.824 6.081 21.080 1.00 98.12 348 ASN A CA 1
ATOM 2792 C C . ASN A 1 348 ? -5.329 6.432 20.979 1.00 98.12 348 ASN A C 1
ATOM 2794 O O . ASN A 1 348 ? -4.517 5.829 21.691 1.00 98.12 348 ASN A O 1
ATOM 2798 N N . GLY A 1 349 ? -4.955 7.335 20.070 1.00 97.00 349 GLY A N 1
ATOM 2799 C CA . GLY A 1 349 ? -3.564 7.612 19.724 1.00 97.00 349 GLY A CA 1
ATOM 2800 C C . GLY A 1 349 ? -2.858 6.406 19.095 1.00 97.00 349 GLY A C 1
ATOM 2801 O O . GLY A 1 349 ? -3.454 5.608 18.374 1.00 97.00 349 GLY A O 1
ATOM 2802 N N . TRP A 1 350 ? -1.572 6.257 19.387 1.00 97.12 350 TRP A N 1
ATOM 2803 C CA . TRP A 1 350 ? -0.730 5.186 18.867 1.00 97.12 350 TRP A CA 1
ATOM 2804 C C . TRP A 1 350 ? -1.008 3.845 19.540 1.00 97.12 350 TRP A C 1
ATOM 2806 O O . TRP A 1 350 ? -1.172 3.754 20.760 1.00 97.12 350 TRP A O 1
ATOM 2816 N N . LEU A 1 351 ? -0.981 2.771 18.751 1.00 97.44 351 LEU A N 1
ATOM 2817 C CA . LEU A 1 351 ? -1.075 1.417 19.282 1.00 97.44 351 LEU A CA 1
ATOM 2818 C C . LEU A 1 351 ? 0.273 0.975 19.863 1.00 97.44 351 LEU A C 1
ATOM 2820 O O . LEU A 1 351 ? 1.282 0.929 19.163 1.00 97.44 351 LEU A O 1
ATOM 2824 N N . MET A 1 352 ? 0.289 0.618 21.150 1.00 97.44 352 MET A N 1
ATOM 2825 C CA . MET A 1 352 ? 1.505 0.148 21.833 1.00 97.44 352 MET A CA 1
ATOM 2826 C C . MET A 1 352 ? 2.036 -1.175 21.267 1.00 97.44 352 MET A C 1
ATOM 2828 O O . MET A 1 352 ? 3.203 -1.504 21.455 1.00 97.44 352 MET A O 1
ATOM 2832 N N . ASP A 1 353 ? 1.198 -1.944 20.575 1.00 97.19 353 ASP A N 1
ATOM 2833 C CA . ASP A 1 353 ? 1.586 -3.219 19.977 1.00 97.19 353 ASP A CA 1
ATOM 2834 C C . ASP A 1 353 ? 2.691 -3.068 18.908 1.00 97.19 353 ASP A C 1
ATOM 2836 O O . ASP A 1 353 ? 3.359 -4.054 18.609 1.00 97.19 353 ASP A O 1
ATOM 2840 N N . TYR A 1 354 ? 2.956 -1.857 18.394 1.00 97.06 354 TYR A N 1
ATOM 2841 C CA . TYR A 1 354 ? 4.107 -1.580 17.519 1.00 97.06 354 TYR A CA 1
ATOM 2842 C C . TYR A 1 354 ? 5.465 -1.578 18.243 1.00 97.06 354 TYR A C 1
ATOM 2844 O O . TYR A 1 354 ? 6.500 -1.707 17.596 1.00 97.06 354 TYR A O 1
ATOM 2852 N N . PHE A 1 355 ? 5.485 -1.494 19.578 1.00 97.00 355 PHE A N 1
ATOM 2853 C CA . PHE A 1 355 ? 6.703 -1.694 20.377 1.00 97.00 355 PHE A CA 1
ATOM 2854 C C . PHE A 1 355 ? 7.051 -3.175 20.584 1.00 97.00 355 PHE A C 1
ATOM 2856 O O . PHE A 1 355 ? 8.108 -3.497 21.130 1.00 97.00 355 PHE A O 1
ATOM 2863 N N . LEU A 1 356 ? 6.166 -4.089 20.183 1.00 96.25 356 LEU A N 1
ATOM 2864 C CA . LEU A 1 356 ? 6.382 -5.524 20.296 1.00 96.25 356 LEU A CA 1
ATOM 2865 C C . LEU A 1 356 ? 7.065 -6.058 19.035 1.00 96.25 356 LEU A C 1
ATOM 2867 O O . LEU A 1 356 ? 6.823 -5.583 17.927 1.00 96.25 356 LEU A O 1
ATOM 2871 N N . THR A 1 357 ? 7.892 -7.086 19.200 1.00 93.56 357 THR A N 1
ATOM 2872 C CA . THR A 1 357 ? 8.413 -7.851 18.065 1.00 93.56 357 THR A CA 1
ATOM 2873 C C . THR A 1 357 ? 7.282 -8.601 17.355 1.00 93.56 357 THR A C 1
ATOM 2875 O O . THR A 1 357 ? 6.242 -8.894 17.955 1.00 93.56 357 THR A O 1
ATOM 2878 N N . GLU A 1 358 ? 7.463 -8.907 16.069 1.00 91.44 358 GLU A N 1
ATOM 2879 C CA . GLU A 1 358 ? 6.425 -9.514 15.221 1.00 91.44 358 GLU A CA 1
ATOM 2880 C C . GLU A 1 358 ? 5.862 -10.817 15.804 1.00 91.44 358 GLU A C 1
ATOM 2882 O O . GLU A 1 358 ? 4.666 -11.077 15.696 1.00 91.44 358 GLU A O 1
ATOM 2887 N N . GLU A 1 359 ? 6.678 -11.617 16.495 1.00 90.88 359 GLU A N 1
ATOM 2888 C CA . GLU A 1 359 ? 6.222 -12.852 17.135 1.00 90.88 359 GLU A CA 1
ATOM 2889 C C . GLU A 1 359 ? 5.340 -12.637 18.379 1.00 90.88 359 GLU A C 1
ATOM 2891 O O . GLU A 1 359 ? 4.693 -13.578 18.845 1.00 90.88 359 GLU A O 1
ATOM 2896 N N . LYS A 1 360 ? 5.294 -11.412 18.918 1.00 92.31 360 LYS A N 1
ATOM 2897 C CA . LYS A 1 360 ? 4.521 -11.034 20.114 1.00 92.31 360 LYS A CA 1
ATOM 2898 C C . LYS A 1 360 ? 3.289 -10.182 19.803 1.00 92.31 360 LYS A C 1
ATOM 2900 O O . LYS A 1 360 ? 2.477 -9.937 20.702 1.00 92.31 360 LYS A O 1
ATOM 2905 N N . SER A 1 361 ? 3.127 -9.753 18.552 1.00 90.94 361 SER A N 1
ATOM 2906 C CA . SER A 1 361 ? 2.007 -8.933 18.095 1.00 90.94 361 SER A CA 1
ATOM 2907 C C . SER A 1 361 ? 1.094 -9.700 17.137 1.00 90.94 361 SER A C 1
ATOM 2909 O O . SER A 1 361 ? 1.522 -10.577 16.394 1.00 90.94 361 SER A O 1
ATOM 2911 N N . TYR A 1 362 ? -0.197 -9.359 17.142 1.00 86.44 362 TYR A N 1
ATOM 2912 C CA . TYR A 1 362 ? -1.133 -9.789 16.092 1.00 86.44 362 TYR A CA 1
ATOM 2913 C C . TYR A 1 362 ? -1.207 -8.783 14.936 1.00 86.44 362 TYR A C 1
ATOM 2915 O O . TYR A 1 362 ? -1.895 -9.037 13.944 1.00 86.44 362 TYR A O 1
ATOM 2923 N N . MET A 1 363 ? -0.542 -7.636 15.081 1.00 88.12 363 MET A N 1
ATOM 2924 C CA . MET A 1 363 ? -0.512 -6.571 14.091 1.00 88.12 363 MET A CA 1
ATOM 2925 C C . MET A 1 363 ? 0.716 -6.712 13.189 1.00 88.12 363 MET A C 1
ATOM 2927 O O . MET A 1 363 ? 1.779 -7.102 13.675 1.00 88.12 363 MET A O 1
ATOM 2931 N N . PRO A 1 364 ? 0.593 -6.393 11.889 1.00 87.62 364 PRO A N 1
ATOM 2932 C CA . PRO A 1 364 ? 1.762 -6.269 11.031 1.00 87.62 364 PRO A CA 1
ATOM 2933 C C . PRO A 1 364 ? 2.666 -5.139 11.534 1.00 87.62 364 PRO A C 1
ATOM 2935 O O . PRO A 1 364 ? 2.184 -4.134 12.062 1.00 87.62 364 PRO A O 1
ATOM 2938 N N . SER A 1 365 ? 3.974 -5.301 11.348 1.00 86.44 365 SER A N 1
ATOM 2939 C CA . SER A 1 365 ? 4.924 -4.213 11.542 1.00 86.44 365 SER A CA 1
ATOM 2940 C C . SER A 1 365 ? 4.702 -3.131 10.477 1.00 86.44 365 SER A C 1
ATOM 2942 O O . SER A 1 365 ? 4.360 -3.427 9.330 1.00 86.44 365 SER A O 1
ATOM 2944 N N . ILE A 1 366 ? 4.892 -1.870 10.865 1.00 89.06 366 ILE A N 1
ATOM 2945 C CA . ILE A 1 366 ? 4.814 -0.698 9.979 1.00 89.06 366 ILE A CA 1
ATOM 2946 C C . ILE A 1 366 ? 6.171 0.021 9.970 1.00 89.06 366 ILE A C 1
ATOM 2948 O O . ILE A 1 366 ? 6.323 1.100 10.550 1.00 89.06 366 ILE A O 1
ATOM 2952 N N . PRO A 1 367 ? 7.210 -0.616 9.394 1.00 80.56 367 PRO A N 1
ATOM 2953 C CA . PRO A 1 367 ? 8.543 -0.031 9.365 1.00 80.56 367 PRO A CA 1
ATOM 2954 C C . PRO A 1 367 ? 8.511 1.328 8.652 1.00 80.56 367 PRO A C 1
ATOM 2956 O O . PRO A 1 367 ? 7.768 1.513 7.693 1.00 80.56 367 PRO A O 1
ATOM 2959 N N . ASN A 1 368 ? 9.343 2.266 9.110 1.00 84.69 368 ASN A N 1
ATOM 2960 C CA . ASN A 1 368 ? 9.442 3.665 8.657 1.00 84.69 368 ASN A CA 1
ATOM 2961 C C . ASN A 1 368 ? 8.298 4.591 9.102 1.00 84.69 368 ASN A C 1
ATOM 2963 O O . ASN A 1 368 ? 8.581 5.753 9.402 1.00 84.69 368 ASN A O 1
ATOM 2967 N N . GLU A 1 369 ? 7.060 4.094 9.182 1.00 92.44 369 GLU A N 1
ATOM 2968 C CA . GLU A 1 369 ? 5.924 4.855 9.714 1.00 92.44 369 GLU A CA 1
ATOM 2969 C C . GLU A 1 369 ? 6.033 4.989 11.233 1.00 92.44 369 GLU A C 1
ATOM 2971 O O . GLU A 1 369 ? 6.119 6.104 11.734 1.00 92.44 369 GLU A O 1
ATOM 2976 N N . PHE A 1 370 ? 6.123 3.880 11.978 1.00 95.62 370 PHE A N 1
ATOM 2977 C CA . PHE A 1 370 ? 6.352 3.944 13.423 1.00 95.62 370 PHE A CA 1
ATOM 2978 C C . PHE A 1 370 ? 7.848 4.169 13.723 1.00 95.62 370 PHE A C 1
ATOM 2980 O O . PHE A 1 370 ? 8.694 3.454 13.178 1.00 95.62 370 PHE A O 1
ATOM 2987 N N . PRO A 1 371 ? 8.222 5.132 14.589 1.00 95.19 371 PRO A N 1
ATOM 2988 C CA . PRO A 1 371 ? 9.610 5.583 14.709 1.00 95.19 371 PRO A CA 1
ATOM 2989 C C . PRO A 1 371 ? 10.513 4.632 15.503 1.00 95.19 371 PRO A C 1
ATOM 2991 O O . PRO A 1 371 ? 11.717 4.858 15.554 1.00 95.19 371 PRO A O 1
ATOM 2994 N N . ILE A 1 372 ? 9.974 3.589 16.138 1.00 96.75 372 ILE A N 1
ATOM 2995 C CA . ILE A 1 372 ? 10.734 2.643 16.967 1.00 96.75 372 ILE A CA 1
ATOM 2996 C C . ILE A 1 372 ? 10.531 1.240 16.398 1.00 96.75 372 ILE A C 1
ATOM 2998 O O . ILE A 1 372 ? 9.421 0.724 16.392 1.00 96.75 372 ILE A O 1
ATOM 3002 N N . ASP A 1 373 ? 11.605 0.624 15.914 1.00 95.88 373 ASP A N 1
ATOM 3003 C CA . ASP A 1 373 ? 11.595 -0.679 15.251 1.00 95.88 373 ASP A CA 1
ATOM 3004 C C . ASP A 1 373 ? 12.208 -1.737 16.187 1.00 95.88 373 ASP A C 1
ATOM 3006 O O . ASP A 1 373 ? 13.435 -1.902 16.226 1.00 95.88 373 ASP A O 1
ATOM 3010 N N . PRO A 1 374 ? 11.380 -2.470 16.957 1.00 94.81 374 PRO A N 1
ATOM 3011 C CA . PRO A 1 374 ? 11.864 -3.482 17.892 1.00 94.81 374 PRO A CA 1
ATOM 3012 C C . PRO A 1 374 ? 12.453 -4.715 17.192 1.00 94.81 374 PRO A C 1
ATOM 3014 O O . PRO A 1 374 ? 13.227 -5.443 17.814 1.00 94.81 374 PRO A O 1
ATOM 3017 N N . ASN A 1 375 ? 12.126 -4.950 15.916 1.00 94.12 375 ASN A N 1
ATOM 3018 C CA . ASN A 1 375 ? 12.577 -6.127 15.168 1.00 94.12 375 ASN A CA 1
ATOM 3019 C C . ASN A 1 375 ? 14.021 -5.964 14.682 1.00 94.12 375 ASN A C 1
ATOM 3021 O O . ASN A 1 375 ? 14.804 -6.908 14.751 1.00 94.12 375 ASN A O 1
ATOM 3025 N N . ASN A 1 376 ? 14.390 -4.754 14.247 1.00 95.06 376 ASN A N 1
ATOM 3026 C CA . ASN A 1 376 ? 15.767 -4.419 13.861 1.00 95.06 376 ASN A CA 1
ATOM 3027 C C . ASN A 1 376 ? 16.539 -3.662 14.953 1.00 95.06 376 ASN A C 1
ATOM 3029 O O . ASN A 1 376 ? 17.709 -3.341 14.763 1.00 95.06 376 ASN A O 1
ATOM 3033 N N . TRP A 1 377 ? 15.899 -3.393 16.092 1.00 96.12 377 TRP A N 1
ATOM 3034 C CA . TRP A 1 377 ? 16.476 -2.701 17.245 1.00 96.12 377 TRP A CA 1
ATOM 3035 C C . TRP A 1 377 ? 17.054 -1.311 16.921 1.00 96.12 377 TRP A C 1
ATOM 3037 O O . TRP A 1 377 ? 18.162 -0.949 17.329 1.00 96.12 377 TRP A O 1
ATOM 3047 N N . ARG A 1 378 ? 16.279 -0.527 16.170 1.00 97.06 378 ARG A N 1
ATOM 3048 C CA . ARG A 1 378 ? 16.624 0.828 15.717 1.00 97.06 378 ARG A CA 1
ATOM 3049 C C . ARG A 1 378 ? 15.469 1.789 15.967 1.00 97.06 378 ARG A C 1
ATOM 3051 O O . ARG A 1 378 ? 14.316 1.371 16.032 1.00 97.06 378 ARG A O 1
ATOM 3058 N N . ALA A 1 379 ? 15.764 3.075 16.052 1.00 97.38 379 ALA A N 1
ATOM 3059 C CA . ALA A 1 379 ? 14.767 4.127 16.159 1.00 97.38 379 ALA A CA 1
ATOM 3060 C C . ALA A 1 379 ? 15.124 5.309 15.252 1.00 97.38 379 ALA A C 1
ATOM 3062 O O . ALA A 1 379 ? 16.294 5.659 15.111 1.00 97.38 379 ALA A O 1
ATOM 3063 N N . CYS A 1 380 ? 14.117 5.947 14.661 1.00 97.25 380 CYS A N 1
ATOM 3064 C CA . CYS A 1 380 ? 14.272 7.206 13.952 1.00 97.25 380 CYS A CA 1
ATOM 3065 C C . CYS A 1 380 ? 13.418 8.287 14.610 1.00 97.25 380 CYS A C 1
ATOM 3067 O O . CYS A 1 380 ? 12.200 8.318 14.449 1.00 97.25 380 CYS A O 1
ATOM 3069 N N . ILE A 1 381 ? 14.066 9.168 15.367 1.00 96.69 381 ILE A N 1
ATOM 3070 C CA . ILE A 1 381 ? 13.395 10.244 16.090 1.00 96.69 381 ILE A CA 1
ATOM 3071 C C . ILE A 1 381 ? 12.915 11.302 15.094 1.00 96.69 381 ILE A C 1
ATOM 3073 O O . ILE A 1 381 ? 13.692 11.796 14.274 1.00 96.69 381 ILE A O 1
ATOM 3077 N N . ARG A 1 382 ? 11.622 11.632 15.162 1.00 96.25 382 ARG A N 1
ATOM 3078 C CA . ARG A 1 382 ? 10.982 12.669 14.345 1.00 96.25 382 ARG A CA 1
ATOM 3079 C C . ARG A 1 382 ? 10.940 13.979 15.126 1.00 96.25 382 ARG A C 1
ATOM 3081 O O . ARG A 1 382 ? 10.453 13.999 16.257 1.00 96.25 382 ARG A O 1
ATOM 3088 N N . GLY A 1 383 ? 11.464 15.048 14.531 1.00 96.12 383 GLY A N 1
ATOM 3089 C CA . GLY A 1 383 ? 11.614 16.341 15.194 1.00 96.12 383 GLY A CA 1
ATOM 3090 C C . GLY A 1 383 ? 12.372 16.221 16.517 1.00 96.12 383 GLY A C 1
ATOM 3091 O O . GLY A 1 383 ? 13.405 15.553 16.594 1.00 96.12 383 GLY A O 1
ATOM 3092 N N . SER A 1 384 ? 11.847 16.838 17.577 1.00 96.31 384 SER A N 1
ATOM 3093 C CA . SER A 1 384 ? 12.438 16.739 18.919 1.00 96.31 384 SER A CA 1
ATOM 3094 C C . SER A 1 384 ? 12.265 15.362 19.583 1.00 96.31 384 SER A C 1
ATOM 3096 O O . SER A 1 384 ? 13.030 15.013 20.486 1.00 96.31 384 SER A O 1
ATOM 3098 N N . GLY A 1 385 ? 11.244 14.592 19.187 1.00 96.62 385 GLY A N 1
ATOM 3099 C CA . GLY A 1 385 ? 10.809 13.369 19.872 1.00 96.62 385 GLY A CA 1
ATOM 3100 C C . GLY A 1 385 ? 10.190 13.585 21.261 1.00 96.62 385 GLY A C 1
ATOM 3101 O O . GLY A 1 385 ? 9.920 12.599 21.950 1.00 96.62 385 GLY A O 1
ATOM 3102 N N . ASN A 1 386 ? 9.987 14.843 21.679 1.00 97.25 386 ASN A N 1
ATOM 3103 C CA . ASN A 1 386 ? 9.499 15.234 23.010 1.00 97.25 386 ASN A CA 1
ATOM 3104 C C . ASN A 1 386 ? 8.043 15.716 23.022 1.00 97.25 386 ASN A C 1
ATOM 3106 O O . ASN A 1 386 ? 7.525 16.039 24.090 1.00 97.25 386 ASN A O 1
ATOM 3110 N N . GLU A 1 387 ? 7.374 15.753 21.871 1.00 97.25 387 GLU A N 1
ATOM 3111 C CA . GLU A 1 387 ? 5.941 16.024 21.838 1.00 97.25 387 GLU A CA 1
ATOM 3112 C C . GLU A 1 387 ? 5.183 14.906 22.554 1.00 97.25 387 GLU A C 1
ATOM 3114 O O . GLU A 1 387 ? 5.466 13.715 22.376 1.00 97.25 387 GLU A O 1
ATOM 3119 N N . VAL A 1 388 ? 4.221 15.292 23.391 1.00 97.75 388 VAL A N 1
ATOM 3120 C CA . VAL A 1 388 ? 3.395 14.330 24.122 1.00 97.75 388 VAL A CA 1
ATOM 3121 C C . VAL A 1 388 ? 2.486 13.614 23.133 1.00 97.75 388 VAL A C 1
ATOM 3123 O O . VAL A 1 388 ? 1.869 14.233 22.272 1.00 97.75 388 VAL A O 1
ATOM 3126 N N . GLN A 1 389 ? 2.379 12.301 23.293 1.00 98.06 389 GLN A N 1
ATOM 3127 C CA . GLN A 1 389 ? 1.565 11.399 22.492 1.00 98.06 389 GLN A CA 1
ATOM 3128 C C . GLN A 1 389 ? 0.702 10.530 23.413 1.00 98.06 389 GLN A C 1
ATOM 3130 O O . GLN A 1 389 ? 1.004 10.348 24.596 1.00 98.06 389 GLN A O 1
ATOM 3135 N N . SER A 1 390 ? -0.390 9.985 22.880 1.00 98.50 390 SER A N 1
ATOM 3136 C CA . SER A 1 390 ? -1.166 8.935 23.543 1.00 98.50 390 SER A CA 1
ATOM 3137 C C . SER A 1 390 ? -0.759 7.575 23.007 1.00 98.50 390 SER A C 1
ATOM 3139 O O . SER A 1 390 ? -0.721 7.376 21.798 1.00 98.50 390 SER A O 1
ATOM 3141 N N . PHE A 1 391 ? -0.488 6.642 23.912 1.00 98.56 391 PHE A N 1
ATOM 3142 C CA . PHE A 1 391 ? -0.189 5.254 23.595 1.00 98.56 391 PHE A CA 1
ATOM 3143 C C . PHE A 1 391 ? -1.219 4.355 24.272 1.00 98.56 391 PHE A C 1
ATOM 3145 O O . PHE A 1 391 ? -1.487 4.497 25.468 1.00 98.56 391 PHE A O 1
ATOM 3152 N N . THR A 1 392 ? -1.793 3.418 23.526 1.00 98.62 392 THR A N 1
ATOM 3153 C CA . THR A 1 392 ? -2.826 2.506 24.030 1.00 98.62 392 THR A CA 1
ATOM 3154 C C . THR A 1 392 ? -2.620 1.114 23.453 1.00 98.62 392 THR A C 1
ATOM 3156 O O . THR A 1 392 ? -2.367 0.970 22.262 1.00 98.62 392 THR A O 1
ATOM 3159 N N . SER A 1 393 ? -2.719 0.059 24.263 1.00 97.94 393 SER A N 1
ATOM 3160 C CA . SER A 1 393 ? -2.632 -1.306 23.732 1.00 97.94 393 SER A CA 1
ATOM 3161 C C . SER A 1 393 ? -3.873 -1.652 22.901 1.00 97.94 393 SER A C 1
ATOM 3163 O O . SER A 1 393 ? -4.995 -1.299 23.272 1.00 97.94 393 SER A O 1
ATOM 3165 N N . GLY A 1 394 ? -3.716 -2.414 21.817 1.00 96.69 394 GLY A N 1
ATOM 3166 C CA . GLY A 1 394 ? -4.848 -2.889 21.013 1.00 96.69 394 GLY A CA 1
ATOM 3167 C C . GLY A 1 394 ? -5.813 -3.765 21.820 1.00 96.69 394 GLY A C 1
ATOM 3168 O O . GLY A 1 394 ? -7.021 -3.772 21.578 1.00 96.69 394 GLY A O 1
ATOM 3169 N N . ARG A 1 395 ? -5.300 -4.449 22.853 1.00 94.69 395 ARG A N 1
ATOM 3170 C CA . ARG A 1 395 ? -6.111 -5.208 23.821 1.00 94.69 395 ARG A CA 1
ATOM 3171 C C . ARG A 1 395 ? -7.035 -4.292 24.620 1.00 94.69 395 ARG A C 1
ATOM 3173 O O . ARG A 1 395 ? -8.181 -4.664 24.856 1.00 94.69 395 ARG A O 1
ATOM 3180 N N . ASP A 1 396 ? -6.564 -3.119 25.030 1.00 97.88 396 ASP A N 1
ATOM 3181 C CA . ASP A 1 396 ? -7.389 -2.169 25.776 1.00 97.88 396 ASP A CA 1
ATOM 3182 C C . ASP A 1 396 ? -8.334 -1.383 24.872 1.00 97.88 396 ASP A C 1
ATOM 3184 O O . ASP A 1 396 ? -9.466 -1.143 25.283 1.00 97.88 396 ASP A O 1
ATOM 3188 N N . VAL A 1 397 ? -7.938 -1.084 23.627 1.00 98.25 397 VAL A N 1
ATOM 3189 C CA . VAL A 1 397 ? -8.864 -0.557 22.608 1.00 98.25 397 VAL A CA 1
ATOM 3190 C C . VAL A 1 397 ? -10.053 -1.503 22.438 1.00 98.25 397 VAL A C 1
ATOM 3192 O O . VAL A 1 397 ? -11.201 -1.070 22.516 1.00 98.25 397 VAL A O 1
ATOM 3195 N N . ALA A 1 398 ? -9.804 -2.809 22.300 1.00 96.81 398 ALA A N 1
ATOM 3196 C CA . ALA A 1 398 ? -10.871 -3.800 22.182 1.00 96.81 398 ALA A CA 1
ATOM 3197 C C . ALA A 1 398 ? -11.779 -3.845 23.426 1.00 96.81 398 ALA A C 1
ATOM 3199 O O . ALA A 1 398 ? -13.001 -3.822 23.290 1.00 96.81 398 ALA A O 1
ATOM 3200 N N . LYS A 1 399 ? -11.211 -3.867 24.643 1.00 97.75 399 LYS A N 1
ATOM 3201 C CA . LYS A 1 399 ? -12.004 -3.836 25.890 1.00 97.75 399 LYS A CA 1
ATOM 3202 C C . LYS A 1 399 ? -12.857 -2.571 25.986 1.00 97.75 399 LYS A C 1
ATOM 3204 O O . LYS A 1 399 ? -14.026 -2.661 26.351 1.00 97.75 399 LYS A O 1
ATOM 3209 N N . ALA A 1 400 ? -12.280 -1.416 25.663 1.00 98.44 400 ALA A N 1
ATOM 3210 C CA . ALA A 1 400 ? -12.959 -0.132 25.733 1.00 98.44 400 ALA A CA 1
ATOM 3211 C C . ALA A 1 400 ? -14.096 -0.035 24.713 1.00 98.44 400 ALA A C 1
ATOM 3213 O O . ALA A 1 400 ? -15.191 0.362 25.088 1.00 98.44 400 ALA A O 1
ATOM 3214 N N . LEU A 1 401 ? -13.894 -0.478 23.467 1.00 98.19 401 LEU A N 1
ATOM 3215 C CA . LEU A 1 401 ? -14.970 -0.536 22.473 1.00 98.19 401 LEU A CA 1
ATOM 3216 C C . LEU A 1 401 ? -16.145 -1.387 22.968 1.00 98.19 401 LEU A C 1
ATOM 3218 O O . LEU A 1 401 ? -17.287 -0.943 22.909 1.00 98.19 401 LEU A O 1
ATOM 3222 N N . ILE A 1 402 ? -15.876 -2.576 23.518 1.00 96.19 402 ILE A N 1
ATOM 3223 C CA . ILE A 1 402 ? -16.927 -3.454 24.057 1.00 96.19 402 ILE A CA 1
ATOM 3224 C C . ILE A 1 402 ? -17.633 -2.826 25.265 1.00 96.19 402 ILE A C 1
ATOM 3226 O O . ILE A 1 402 ? -18.860 -2.880 25.350 1.00 96.19 402 ILE A O 1
ATOM 3230 N N . ALA A 1 403 ? -16.892 -2.204 26.184 1.00 97.50 403 ALA A N 1
ATOM 3231 C CA . ALA A 1 403 ? -17.488 -1.503 27.319 1.00 97.50 403 ALA A CA 1
ATOM 3232 C C . ALA A 1 403 ? -18.354 -0.318 26.865 1.00 97.50 403 ALA A C 1
ATOM 3234 O O . ALA A 1 403 ? -19.460 -0.136 27.373 1.00 97.50 403 ALA A O 1
ATOM 3235 N N . LEU A 1 404 ? -17.906 0.427 25.852 1.00 98.12 404 LEU A N 1
ATOM 3236 C CA . LEU A 1 404 ? -18.634 1.564 25.299 1.00 98.12 404 LEU A CA 1
ATOM 3237 C C . LEU A 1 404 ? -19.977 1.145 24.689 1.00 98.12 404 LEU A C 1
ATOM 3239 O O . LEU A 1 404 ? -20.957 1.871 24.835 1.00 98.12 404 LEU A O 1
ATOM 3243 N N . LEU A 1 405 ? -20.075 -0.048 24.086 1.00 96.81 405 LEU A N 1
ATOM 3244 C CA . LEU A 1 405 ? -21.355 -0.584 23.594 1.00 96.81 405 LEU A CA 1
ATOM 3245 C C . LEU A 1 405 ? -22.414 -0.744 24.699 1.00 96.81 405 LEU A C 1
ATOM 3247 O O . LEU A 1 405 ? -23.602 -0.794 24.387 1.00 96.81 405 LEU A O 1
ATOM 3251 N N . SER A 1 406 ? -22.005 -0.814 25.970 1.00 95.12 406 SER A N 1
ATOM 3252 C CA . SER A 1 406 ? -22.915 -0.897 27.121 1.00 95.12 406 SER A CA 1
ATOM 3253 C C . SER A 1 406 ? -23.312 0.475 27.679 1.00 95.12 406 SER A C 1
ATOM 3255 O O . SER A 1 406 ? -24.187 0.550 28.540 1.00 95.12 406 SER A O 1
ATOM 3257 N N . ALA A 1 407 ? -22.687 1.562 27.215 1.00 96.75 407 ALA A N 1
ATOM 3258 C CA . ALA A 1 407 ? -23.051 2.912 27.623 1.00 96.75 407 ALA A CA 1
ATOM 3259 C C . ALA A 1 407 ? -24.434 3.284 27.071 1.00 96.75 407 ALA A C 1
ATOM 3261 O O . ALA A 1 407 ? -24.733 3.005 25.904 1.00 96.75 407 ALA A O 1
ATOM 3262 N N . ALA A 1 408 ? -25.248 3.931 27.911 1.00 95.06 408 ALA A N 1
ATOM 3263 C CA . ALA A 1 408 ? -26.603 4.355 27.559 1.00 95.06 408 ALA A CA 1
ATOM 3264 C C . ALA A 1 408 ? -26.614 5.357 26.397 1.00 95.06 408 ALA A C 1
ATOM 3266 O O . ALA A 1 408 ? -27.429 5.222 25.494 1.00 95.06 408 ALA A O 1
ATOM 3267 N N . GLU A 1 409 ? -25.675 6.304 26.413 1.00 96.31 409 GLU A N 1
ATOM 3268 C CA . GLU A 1 409 ? -25.493 7.313 25.372 1.00 96.31 409 GLU A CA 1
ATOM 3269 C C . GLU A 1 409 ? -24.001 7.529 25.108 1.00 96.31 409 GLU A C 1
ATOM 3271 O O . GLU A 1 409 ? -23.170 7.425 26.021 1.00 96.31 409 GLU A O 1
ATOM 3276 N N . TRP A 1 410 ? -23.663 7.848 23.864 1.00 97.94 410 TRP A N 1
ATOM 3277 C CA . TRP A 1 410 ? -22.311 8.187 23.441 1.00 97.94 410 TRP A CA 1
ATOM 3278 C C . TRP A 1 410 ? -22.107 9.688 23.286 1.00 97.94 410 TRP A C 1
ATOM 3280 O O . TRP A 1 410 ? -22.969 10.431 22.824 1.00 97.94 410 TRP A O 1
ATOM 3290 N N . GLU A 1 411 ? -20.899 10.136 23.614 1.00 97.50 411 GLU A N 1
ATOM 3291 C CA . GLU A 1 411 ? -20.433 11.458 23.208 1.00 97.50 411 GLU A CA 1
ATOM 3292 C C . GLU A 1 411 ? -19.965 11.423 21.750 1.00 97.50 411 GLU A C 1
ATOM 3294 O O . GLU A 1 411 ? -19.485 10.397 21.269 1.00 97.50 411 GLU A O 1
ATOM 3299 N N . ARG A 1 412 ? -20.057 12.554 21.037 1.00 96.88 412 ARG A N 1
ATOM 3300 C CA . ARG A 1 412 ? -19.681 12.628 19.610 1.00 96.88 412 ARG A CA 1
ATOM 3301 C C . ARG A 1 412 ? -18.223 12.236 19.351 1.00 96.88 412 ARG A C 1
ATOM 3303 O O . ARG A 1 412 ? -17.930 11.639 18.320 1.00 96.88 412 ARG A O 1
ATOM 3310 N N . THR A 1 413 ? -17.325 12.523 20.291 1.00 98.06 413 THR A N 1
ATOM 3311 C CA . THR A 1 413 ? -15.936 12.050 20.265 1.00 98.06 413 THR A CA 1
ATOM 3312 C C . THR A 1 413 ? -15.609 11.345 21.575 1.00 98.06 413 THR A C 1
ATOM 3314 O O . THR A 1 413 ? -15.825 11.906 22.649 1.00 98.06 413 THR A O 1
ATOM 3317 N N . THR A 1 414 ? -15.100 10.117 21.487 1.00 98.56 414 THR A N 1
ATOM 3318 C CA . THR A 1 414 ? -14.690 9.294 22.632 1.00 98.56 414 THR A CA 1
ATOM 3319 C C . THR A 1 414 ? -13.190 9.046 22.569 1.00 98.56 414 THR A C 1
ATOM 3321 O O . THR A 1 414 ? -12.670 8.614 21.543 1.00 98.56 414 THR A O 1
ATOM 3324 N N . TYR A 1 415 ? -12.502 9.290 23.676 1.00 98.69 415 TYR A N 1
ATOM 3325 C CA . TYR A 1 415 ? -11.063 9.170 23.811 1.00 98.69 415 TYR A CA 1
ATOM 3326 C C . TYR A 1 415 ? -10.698 8.129 24.859 1.00 98.69 415 TYR A C 1
ATOM 3328 O O . TYR A 1 415 ? -11.283 8.069 25.943 1.00 98.69 415 TYR A O 1
ATOM 3336 N N . ILE A 1 416 ? -9.665 7.352 24.553 1.00 98.56 416 ILE A N 1
ATOM 3337 C CA . ILE A 1 416 ? -8.945 6.544 25.529 1.00 98.56 416 ILE A CA 1
ATOM 3338 C C . ILE A 1 416 ? -7.446 6.759 25.365 1.00 98.56 416 ILE A C 1
ATOM 3340 O O . ILE A 1 416 ? -6.947 6.980 24.269 1.00 98.56 416 ILE A O 1
ATOM 3344 N N . THR A 1 417 ? -6.718 6.622 26.462 1.00 98.56 417 THR A N 1
ATOM 3345 C CA . THR A 1 417 ? -5.256 6.586 26.444 1.00 98.56 417 THR A CA 1
ATOM 3346 C C . THR A 1 417 ? -4.817 5.582 27.490 1.00 98.56 417 THR A C 1
ATOM 3348 O O . THR A 1 417 ? -5.351 5.607 28.597 1.00 98.56 417 THR A O 1
ATOM 3351 N N . GLY A 1 418 ? -3.863 4.705 27.185 1.00 98.19 418 GLY A N 1
ATOM 3352 C CA . GLY A 1 418 ? -3.205 3.890 28.211 1.00 98.19 418 GLY A CA 1
ATOM 3353 C C . GLY A 1 418 ? -2.150 4.688 28.963 1.00 98.19 418 GLY A C 1
ATOM 3354 O O . GLY A 1 418 ? -2.202 4.821 30.186 1.00 98.19 418 GLY A O 1
ATOM 3355 N N . GLN A 1 419 ? -1.250 5.305 28.206 1.00 98.12 419 GLN A N 1
ATOM 3356 C CA . GLN A 1 419 ? -0.130 6.082 28.710 1.00 98.12 419 GLN A CA 1
ATOM 3357 C C . GLN A 1 419 ? 0.069 7.336 27.854 1.00 98.12 419 GLN A C 1
ATOM 3359 O O . GLN A 1 419 ? 0.182 7.247 26.633 1.00 98.12 419 GLN A O 1
ATOM 3364 N N . TRP A 1 420 ? 0.133 8.503 28.497 1.00 98.50 420 TRP A N 1
ATOM 3365 C CA . TRP A 1 420 ? 0.687 9.706 27.872 1.00 98.50 420 TRP A CA 1
ATOM 3366 C C . TRP A 1 420 ? 2.194 9.710 28.096 1.00 98.50 420 TRP A C 1
ATOM 3368 O O . TRP A 1 420 ? 2.632 9.545 29.234 1.00 98.50 420 TRP A O 1
ATOM 3378 N N . SER A 1 421 ? 2.966 9.873 27.030 1.00 98.19 421 SER A N 1
ATOM 3379 C CA . SER A 1 421 ? 4.432 9.911 27.073 1.00 98.19 421 SER A CA 1
ATOM 3380 C C . SER A 1 421 ? 4.965 10.537 25.783 1.00 98.19 421 SER A C 1
ATOM 3382 O O . SER A 1 421 ? 4.179 10.914 24.916 1.00 98.19 421 SER A O 1
ATOM 3384 N N . THR A 1 422 ? 6.279 10.634 25.632 1.00 98.31 422 THR A N 1
ATOM 3385 C CA . THR A 1 422 ? 6.937 11.064 24.391 1.00 98.31 422 THR A CA 1
ATOM 3386 C C . THR A 1 422 ? 7.615 9.882 23.700 1.00 98.31 422 THR A C 1
ATOM 3388 O O . THR A 1 422 ? 7.879 8.852 24.325 1.00 98.31 422 THR A O 1
ATOM 3391 N N . PHE A 1 423 ? 7.951 10.001 22.413 1.00 97.88 423 PHE A N 1
ATOM 3392 C CA . PHE A 1 423 ? 8.710 8.941 21.738 1.00 97.88 423 PHE A CA 1
ATOM 3393 C C . PHE A 1 423 ? 10.089 8.718 22.373 1.00 97.88 423 PHE A C 1
ATOM 3395 O O . PHE A 1 423 ? 10.516 7.571 22.490 1.00 97.88 423 PHE A O 1
ATOM 3402 N N . ASN A 1 424 ? 10.754 9.774 22.853 1.00 98.31 424 ASN A N 1
ATOM 3403 C CA . ASN A 1 424 ? 12.028 9.650 23.568 1.00 98.31 424 ASN A CA 1
ATOM 3404 C C . ASN A 1 424 ? 11.893 8.895 24.899 1.00 98.31 424 ASN A C 1
ATOM 3406 O O . ASN A 1 424 ? 12.758 8.088 25.241 1.00 98.31 424 ASN A O 1
ATOM 3410 N N . GLU A 1 425 ? 10.824 9.139 25.657 1.00 98.50 425 GLU A N 1
ATOM 3411 C CA . GLU A 1 425 ? 10.549 8.421 26.907 1.00 98.50 425 GLU A CA 1
ATOM 3412 C C . GLU A 1 425 ? 10.201 6.952 26.654 1.00 98.50 425 GLU A C 1
ATOM 3414 O O . GLU A 1 425 ? 10.729 6.074 27.332 1.00 98.50 425 GLU A O 1
ATOM 3419 N N . MET A 1 426 ? 9.373 6.670 25.646 1.00 98.38 426 MET A N 1
ATOM 3420 C CA . MET A 1 426 ? 9.009 5.299 25.280 1.00 98.38 426 MET A CA 1
ATOM 3421 C C . MET A 1 426 ? 10.212 4.515 24.738 1.00 98.38 426 MET A C 1
ATOM 3423 O O . MET A 1 426 ? 10.388 3.343 25.070 1.00 98.38 426 MET A O 1
ATOM 3427 N N . LEU A 1 427 ? 11.082 5.165 23.956 1.00 98.19 427 LEU A N 1
ATOM 3428 C CA . LEU A 1 427 ? 12.359 4.597 23.522 1.00 98.19 427 LEU A CA 1
ATOM 3429 C C . LEU A 1 427 ? 13.257 4.276 24.718 1.00 98.19 427 LEU A C 1
ATOM 3431 O O . LEU A 1 427 ? 13.779 3.169 24.809 1.00 98.19 427 LEU A O 1
ATOM 3435 N N . ARG A 1 428 ? 13.399 5.213 25.662 1.00 98.31 428 ARG A N 1
ATOM 3436 C CA . ARG A 1 428 ? 14.182 4.988 26.882 1.00 98.31 428 ARG A CA 1
ATOM 3437 C C . ARG A 1 428 ? 13.625 3.822 27.695 1.00 98.31 428 ARG A C 1
ATOM 3439 O O . ARG A 1 428 ? 14.395 2.969 28.117 1.00 98.31 428 ARG A O 1
ATOM 3446 N N . ALA A 1 429 ? 12.304 3.741 27.849 1.00 98.06 429 ALA A N 1
ATOM 3447 C CA . ALA A 1 429 ? 11.652 2.631 28.535 1.00 98.06 429 ALA A CA 1
ATOM 3448 C C . ALA A 1 429 ? 11.959 1.281 27.862 1.00 98.06 429 ALA A C 1
ATOM 3450 O O . ALA A 1 429 ? 12.207 0.297 28.554 1.00 98.06 429 ALA A O 1
ATOM 3451 N N . MET A 1 430 ? 12.012 1.228 26.525 1.00 98.00 430 MET A N 1
ATOM 3452 C CA . MET A 1 430 ? 12.459 0.035 25.795 1.00 98.00 430 MET A CA 1
ATOM 3453 C C . MET A 1 430 ? 13.935 -0.291 26.063 1.00 98.00 430 MET A C 1
ATOM 3455 O O . MET A 1 430 ? 14.265 -1.440 26.356 1.00 98.00 430 MET A O 1
ATOM 3459 N N . GLU A 1 431 ? 14.831 0.694 25.977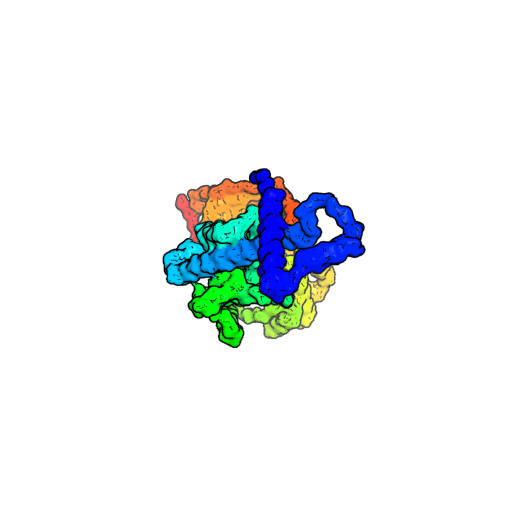 1.00 97.94 431 GLU A N 1
ATOM 3460 C CA . GLU A 1 431 ? 16.268 0.496 26.213 1.00 97.94 431 GLU A CA 1
ATOM 3461 C C . GLU A 1 431 ? 16.551 0.007 27.642 1.00 97.94 431 GLU A C 1
ATOM 3463 O O . GLU A 1 431 ? 17.327 -0.931 27.830 1.00 97.94 431 GLU A O 1
ATOM 3468 N N . GLU A 1 432 ? 15.880 0.593 28.637 1.00 97.62 432 GLU A N 1
ATOM 3469 C CA . GLU A 1 432 ? 15.970 0.208 30.049 1.00 97.62 432 GLU A CA 1
ATOM 3470 C C . GLU A 1 432 ? 15.382 -1.186 30.293 1.00 97.62 432 GLU A C 1
ATOM 3472 O O . GLU A 1 432 ? 16.023 -2.019 30.935 1.00 97.62 432 GLU A O 1
ATOM 3477 N N . PHE A 1 433 ? 14.203 -1.487 29.736 1.00 97.56 433 PHE A N 1
ATOM 3478 C CA . PHE A 1 433 ? 13.555 -2.790 29.905 1.00 97.56 433 PHE A CA 1
ATOM 3479 C C . PHE A 1 433 ? 14.425 -3.936 29.374 1.00 97.56 433 PHE A C 1
ATOM 3481 O O . PHE A 1 433 ? 14.543 -4.984 30.015 1.00 97.56 433 PHE A O 1
ATOM 3488 N N . TYR A 1 434 ? 15.045 -3.743 28.208 1.00 96.69 434 TYR A N 1
ATOM 3489 C CA . TYR A 1 434 ? 15.871 -4.755 27.549 1.00 96.69 434 TYR A CA 1
ATOM 3490 C C . TYR A 1 434 ? 17.369 -4.648 27.875 1.00 96.69 434 TYR A C 1
ATOM 3492 O O . TYR A 1 434 ? 18.141 -5.490 27.417 1.00 96.69 434 TYR A O 1
ATOM 3500 N N . GLY A 1 435 ? 17.789 -3.650 28.660 1.00 97.06 435 GLY A N 1
ATOM 3501 C CA . GLY A 1 435 ? 19.178 -3.464 29.089 1.00 97.06 435 GLY A CA 1
ATOM 3502 C C . GLY A 1 435 ? 20.164 -3.197 27.949 1.00 97.06 435 GLY A C 1
ATOM 3503 O O . GLY A 1 435 ? 21.342 -3.536 28.065 1.00 97.06 435 GLY A O 1
ATOM 3504 N N . ARG A 1 436 ? 19.705 -2.637 26.822 1.00 96.75 436 ARG A N 1
ATOM 3505 C CA . ARG A 1 436 ? 20.561 -2.342 25.662 1.00 96.75 436 ARG A CA 1
ATOM 3506 C C . ARG A 1 436 ? 20.071 -1.115 24.882 1.00 96.75 436 ARG A C 1
ATOM 3508 O O . ARG A 1 436 ? 18.867 -0.991 24.664 1.00 96.75 436 ARG A O 1
ATOM 3515 N N . PRO A 1 437 ? 20.978 -0.238 24.414 1.00 97.38 437 PRO A N 1
ATOM 3516 C CA . PRO A 1 437 ? 20.601 0.917 23.606 1.00 97.38 437 PRO A CA 1
ATOM 3517 C C . PRO A 1 437 ? 20.162 0.500 22.194 1.00 97.38 437 PRO A C 1
ATOM 3519 O O . PRO A 1 437 ? 20.602 -0.536 21.689 1.00 97.38 437 PRO A O 1
ATOM 3522 N N . MET A 1 438 ? 19.305 1.297 21.559 1.00 97.00 438 MET A N 1
ATOM 3523 C CA . MET A 1 438 ? 18.961 1.192 20.136 1.00 97.00 438 MET A CA 1
ATOM 3524 C C . MET A 1 438 ? 19.850 2.110 19.295 1.00 97.00 438 MET A C 1
ATOM 3526 O O . MET A 1 438 ? 20.300 3.154 19.772 1.00 97.00 438 MET A O 1
ATOM 3530 N N . ASP A 1 439 ? 20.065 1.742 18.031 1.00 97.50 439 ASP A N 1
ATOM 3531 C CA . ASP A 1 439 ? 20.671 2.650 17.054 1.00 97.50 439 ASP A CA 1
ATOM 3532 C C . ASP A 1 439 ? 19.676 3.762 16.687 1.00 97.50 439 ASP A C 1
ATOM 3534 O O . ASP A 1 439 ? 18.509 3.476 16.412 1.00 97.50 439 ASP A O 1
ATOM 3538 N N . LYS A 1 440 ? 20.113 5.025 16.735 1.00 97.19 440 LYS A N 1
ATOM 3539 C CA . LYS A 1 440 ? 19.236 6.204 16.655 1.00 97.19 440 LYS A CA 1
ATOM 3540 C C . LYS A 1 440 ? 19.598 7.061 15.454 1.00 97.19 440 LYS A C 1
ATOM 3542 O O . LYS A 1 440 ? 20.682 7.638 15.396 1.00 97.19 440 LYS A O 1
ATOM 3547 N N . THR A 1 441 ? 18.646 7.218 14.547 1.00 97.56 441 THR A N 1
ATOM 3548 C CA . THR A 1 441 ? 18.677 8.217 13.476 1.00 97.56 441 THR A CA 1
ATOM 3549 C C . THR A 1 441 ? 17.683 9.339 13.767 1.00 97.56 441 THR A C 1
ATOM 3551 O O . THR A 1 441 ? 16.827 9.211 14.642 1.00 97.56 441 THR A O 1
ATOM 3554 N N . TYR A 1 442 ? 17.786 10.449 13.039 1.00 96.88 442 TYR A N 1
ATOM 3555 C CA . TYR A 1 442 ? 16.956 11.634 13.255 1.00 96.88 442 TYR A CA 1
ATOM 3556 C C . TYR A 1 442 ? 16.423 12.148 11.919 1.00 96.88 442 TYR A C 1
ATOM 3558 O O . TYR A 1 442 ? 17.141 12.121 10.920 1.00 96.88 442 TYR A O 1
ATOM 3566 N N . LYS A 1 443 ? 15.177 12.626 11.917 1.00 96.94 443 LYS A N 1
ATOM 3567 C CA . LYS A 1 443 ? 14.568 13.377 10.814 1.00 96.94 443 LYS A CA 1
ATOM 3568 C C . LYS A 1 443 ? 14.035 14.689 11.379 1.00 96.94 443 LYS A C 1
ATOM 3570 O O . LYS A 1 443 ? 13.217 14.652 12.299 1.00 96.94 443 LYS A O 1
ATOM 3575 N N . SER A 1 444 ? 14.532 15.822 10.884 1.00 97.06 444 SER A N 1
ATOM 3576 C CA . SER A 1 444 ? 14.194 17.127 11.461 1.00 97.06 444 SER A CA 1
ATOM 3577 C C . SER A 1 444 ? 12.763 17.555 11.118 1.00 97.06 444 SER A C 1
ATOM 3579 O O . SER A 1 444 ? 12.146 17.020 10.195 1.00 97.06 444 SER A O 1
ATOM 3581 N N . GLU A 1 445 ? 12.226 18.530 11.853 1.00 96.38 445 GLU A N 1
ATOM 3582 C CA . GLU A 1 445 ? 10.913 19.114 11.541 1.00 96.38 445 GLU A CA 1
ATOM 3583 C C . GLU A 1 445 ? 10.922 19.792 10.165 1.00 96.38 445 GLU A C 1
ATOM 3585 O O . GLU A 1 445 ? 9.947 19.695 9.426 1.00 96.38 445 GLU A O 1
ATOM 3590 N N . GLU A 1 446 ? 12.043 20.404 9.773 1.00 96.44 446 GLU A N 1
ATOM 3591 C CA . GLU A 1 446 ? 12.222 21.000 8.447 1.00 96.44 446 GLU A CA 1
ATOM 3592 C C . GLU A 1 446 ? 12.221 19.949 7.336 1.00 96.44 446 GLU A C 1
ATOM 3594 O O . GLU A 1 446 ? 11.650 20.189 6.272 1.00 96.44 446 GLU A O 1
ATOM 3599 N N . ASP A 1 447 ? 12.834 18.783 7.569 1.00 95.81 447 ASP A N 1
ATOM 3600 C CA . ASP A 1 447 ? 12.801 17.671 6.620 1.00 95.81 447 ASP A CA 1
ATOM 3601 C C . ASP A 1 447 ? 11.375 17.149 6.433 1.00 95.81 447 ASP A C 1
ATOM 3603 O O . ASP A 1 447 ? 10.935 16.963 5.300 1.00 95.81 447 ASP A O 1
ATOM 3607 N N . ILE A 1 448 ? 10.643 16.957 7.535 1.00 95.50 448 ILE A N 1
ATOM 3608 C CA . ILE A 1 448 ? 9.241 16.520 7.508 1.00 95.50 448 ILE A CA 1
ATOM 3609 C C . ILE A 1 448 ? 8.390 17.562 6.781 1.00 95.50 448 ILE A C 1
ATOM 3611 O O . ILE A 1 448 ? 7.647 17.218 5.864 1.00 95.50 448 ILE A O 1
ATOM 3615 N N . HIS A 1 449 ? 8.542 18.844 7.121 1.00 94.44 449 HIS A N 1
ATOM 3616 C CA . HIS A 1 449 ? 7.809 19.924 6.469 1.00 94.44 449 HIS A CA 1
ATOM 3617 C C . HIS A 1 449 ? 8.108 19.994 4.969 1.00 94.44 449 HIS A C 1
ATOM 3619 O O . HIS A 1 449 ? 7.184 20.107 4.167 1.00 94.44 449 HIS A O 1
ATOM 3625 N N . ARG A 1 450 ? 9.373 19.866 4.558 1.00 94.44 450 ARG A N 1
ATOM 3626 C CA . ARG A 1 450 ? 9.739 19.815 3.137 1.00 94.44 450 ARG A CA 1
ATOM 3627 C C . ARG A 1 450 ? 9.038 18.660 2.421 1.00 94.44 450 ARG A C 1
ATOM 3629 O O . ARG A 1 450 ? 8.537 18.867 1.318 1.00 94.44 450 ARG A O 1
ATOM 3636 N N . ASP A 1 451 ? 8.979 17.485 3.040 1.00 93.88 451 ASP A N 1
ATOM 3637 C CA . ASP A 1 451 ? 8.330 16.313 2.451 1.00 93.88 451 ASP A CA 1
ATOM 3638 C C . ASP A 1 451 ? 6.814 16.533 2.267 1.00 93.88 451 ASP A C 1
ATOM 3640 O O . ASP A 1 451 ? 6.269 16.135 1.238 1.00 93.88 451 ASP A O 1
ATOM 3644 N N . THR A 1 452 ? 6.148 17.271 3.172 1.00 90.12 452 THR A N 1
ATOM 3645 C CA . THR A 1 452 ? 4.720 17.640 3.007 1.00 90.12 452 THR A CA 1
ATOM 3646 C C . THR A 1 452 ? 4.451 18.555 1.805 1.00 90.12 452 THR A C 1
ATOM 3648 O O . THR A 1 452 ? 3.316 18.649 1.336 1.00 90.12 452 THR A O 1
ATOM 3651 N N . LEU A 1 453 ? 5.480 19.241 1.297 1.00 92.62 453 LEU A N 1
ATOM 3652 C CA . LEU A 1 453 ? 5.386 20.174 0.170 1.00 92.62 453 LEU A CA 1
ATOM 3653 C C . LEU A 1 453 ? 5.740 19.525 -1.177 1.00 92.62 453 LEU A C 1
ATOM 3655 O O . LEU A 1 453 ? 5.735 20.210 -2.205 1.00 92.62 453 LEU A O 1
ATOM 3659 N N . LEU A 1 454 ? 6.065 18.228 -1.194 1.00 90.94 454 LEU A N 1
ATOM 3660 C CA . LEU A 1 454 ? 6.389 17.518 -2.427 1.00 90.94 454 LEU A CA 1
ATOM 3661 C C . LEU A 1 454 ? 5.188 17.502 -3.391 1.00 90.94 454 LEU A C 1
ATOM 3663 O O . LEU A 1 454 ? 4.036 17.376 -2.971 1.00 90.94 454 LEU A O 1
ATOM 3667 N N . PRO A 1 455 ? 5.420 17.601 -4.713 1.00 90.25 455 PRO A N 1
ATOM 3668 C CA . PRO A 1 455 ? 4.340 17.460 -5.677 1.00 90.25 455 PRO A CA 1
ATOM 3669 C C . PRO A 1 455 ? 3.799 16.019 -5.646 1.00 90.25 455 PRO A C 1
ATOM 3671 O O . PRO A 1 455 ? 4.600 15.086 -5.541 1.00 90.25 455 PRO A O 1
ATOM 3674 N N . PRO A 1 456 ? 2.477 15.804 -5.786 1.00 84.94 456 PRO A N 1
ATOM 3675 C CA . PRO A 1 456 ? 1.852 14.481 -5.723 1.00 84.94 456 PRO A CA 1
ATOM 3676 C C . PRO A 1 456 ? 2.093 13.670 -7.008 1.00 84.94 456 PRO A C 1
ATOM 3678 O O . PRO A 1 456 ? 1.178 13.413 -7.789 1.00 84.94 456 PRO A O 1
ATOM 3681 N N . THR A 1 457 ? 3.348 13.294 -7.250 1.00 83.38 457 THR A N 1
ATOM 3682 C CA . THR A 1 457 ?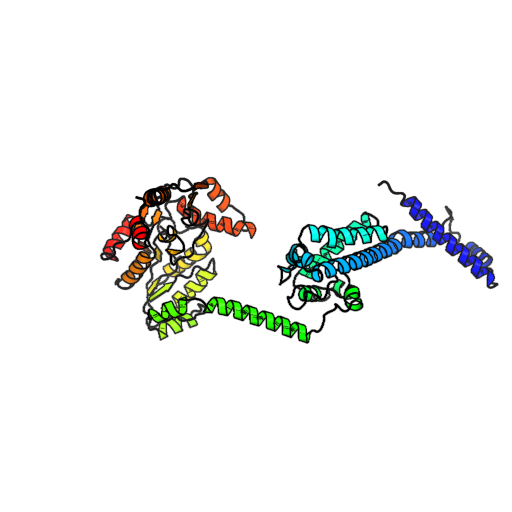 3.766 12.369 -8.312 1.00 83.38 457 THR A CA 1
ATOM 3683 C C . THR A 1 457 ? 3.891 10.955 -7.753 1.00 83.38 457 THR A C 1
ATOM 3685 O O . THR A 1 457 ? 4.004 10.779 -6.541 1.00 83.38 457 THR A O 1
ATOM 3688 N N . ALA A 1 458 ? 3.889 9.939 -8.622 1.00 78.00 458 ALA A N 1
ATOM 3689 C CA . ALA A 1 458 ? 3.978 8.537 -8.207 1.00 78.00 458 ALA A CA 1
ATOM 3690 C C . ALA A 1 458 ? 5.220 8.247 -7.343 1.00 78.00 458 ALA A C 1
ATOM 3692 O O . ALA A 1 458 ? 5.148 7.444 -6.418 1.00 78.00 458 ALA A O 1
ATOM 3693 N N . GLU A 1 459 ? 6.331 8.936 -7.608 1.00 83.56 459 GLU A N 1
ATOM 3694 C CA . GLU A 1 459 ? 7.591 8.812 -6.871 1.00 83.56 459 GLU A CA 1
ATOM 3695 C C . GLU A 1 459 ? 7.514 9.396 -5.451 1.00 83.56 459 GLU A C 1
ATOM 3697 O O . GLU A 1 459 ? 8.232 8.943 -4.564 1.00 83.56 459 GLU A O 1
ATOM 3702 N N . ASN A 1 460 ? 6.639 10.381 -5.224 1.00 85.62 460 ASN A N 1
ATOM 3703 C CA . ASN A 1 460 ? 6.542 11.111 -3.958 1.00 85.62 460 ASN A CA 1
ATOM 3704 C C . ASN A 1 460 ? 5.415 10.612 -3.046 1.00 85.62 460 ASN A C 1
ATOM 3706 O O . ASN A 1 460 ? 5.335 11.053 -1.901 1.00 85.62 460 ASN A O 1
ATOM 3710 N N . LEU A 1 461 ? 4.533 9.722 -3.520 1.00 84.31 461 LEU A N 1
ATOM 3711 C CA . LEU A 1 461 ? 3.343 9.302 -2.766 1.00 84.31 461 LEU A CA 1
ATOM 3712 C C . LEU A 1 461 ? 3.680 8.717 -1.390 1.00 84.31 461 LEU A C 1
ATOM 3714 O O . LEU A 1 461 ? 3.001 9.035 -0.417 1.00 84.31 461 LEU A O 1
ATOM 3718 N N . GLU A 1 462 ? 4.734 7.905 -1.293 1.00 87.19 462 GLU A N 1
ATOM 3719 C CA . GLU A 1 462 ? 5.166 7.328 -0.015 1.00 87.19 462 GLU A CA 1
ATOM 3720 C C . GLU A 1 462 ? 5.674 8.409 0.948 1.00 87.19 462 GLU A C 1
ATOM 3722 O O . GLU A 1 462 ? 5.267 8.441 2.105 1.00 87.19 462 GLU A O 1
ATOM 3727 N N . ALA A 1 463 ? 6.500 9.344 0.469 1.00 89.94 463 ALA A N 1
ATOM 3728 C CA . ALA A 1 463 ? 7.014 10.443 1.287 1.00 89.94 463 ALA A CA 1
ATOM 3729 C C . ALA A 1 463 ? 5.896 11.394 1.750 1.00 89.94 463 ALA A C 1
ATOM 3731 O O . ALA A 1 463 ? 5.888 11.830 2.902 1.00 89.94 463 ALA A O 1
ATOM 3732 N N . LEU A 1 464 ? 4.919 11.678 0.885 1.00 89.31 464 LEU A N 1
ATOM 3733 C CA . LEU A 1 464 ? 3.738 12.475 1.224 1.00 89.31 464 LEU A CA 1
ATOM 3734 C C . LEU A 1 464 ? 2.867 11.783 2.275 1.00 89.31 464 LEU A C 1
ATOM 3736 O O . LEU A 1 464 ? 2.432 12.417 3.234 1.00 89.31 464 LEU A O 1
ATOM 3740 N N . TYR A 1 465 ? 2.644 10.478 2.126 1.00 90.94 465 TYR A N 1
ATOM 3741 C CA . TYR A 1 465 ? 1.923 9.697 3.124 1.00 90.94 465 TYR A CA 1
ATOM 3742 C C . TYR A 1 465 ? 2.662 9.690 4.469 1.00 90.94 465 TYR A C 1
ATOM 3744 O O . TYR A 1 465 ? 2.086 10.074 5.485 1.00 90.94 465 TYR A O 1
ATOM 3752 N N . LEU A 1 466 ? 3.948 9.333 4.482 1.00 93.81 466 LEU A N 1
ATOM 3753 C CA . LEU A 1 466 ? 4.736 9.271 5.713 1.00 93.81 466 LEU A CA 1
ATOM 3754 C C . LEU A 1 466 ? 4.813 10.630 6.408 1.00 93.81 466 LEU A C 1
ATOM 3756 O O . LEU A 1 466 ? 4.556 10.706 7.605 1.00 93.81 466 LEU A O 1
ATOM 3760 N N . SER A 1 467 ? 5.086 11.709 5.669 1.00 94.12 467 SER A N 1
ATOM 3761 C CA . SER A 1 467 ? 5.144 13.055 6.251 1.00 94.12 467 SER A CA 1
ATOM 3762 C C . SER A 1 467 ? 3.809 13.482 6.864 1.00 94.12 467 SER A C 1
ATOM 3764 O O . SER A 1 467 ? 3.802 14.055 7.951 1.00 94.12 467 SER A O 1
ATOM 3766 N N . SER A 1 468 ? 2.675 13.110 6.257 1.00 93.56 468 SER A N 1
ATOM 3767 C CA . SER A 1 468 ? 1.351 13.375 6.835 1.00 93.56 468 SER A CA 1
ATOM 3768 C C . SER A 1 468 ? 1.098 12.645 8.160 1.00 93.56 468 SER A C 1
ATOM 3770 O O . SER A 1 468 ? 0.370 13.150 9.012 1.00 93.56 468 SER A O 1
ATOM 3772 N N . VAL A 1 469 ? 1.707 11.473 8.364 1.00 93.94 469 VAL A N 1
ATOM 3773 C CA . VAL A 1 469 ? 1.668 10.739 9.637 1.00 93.94 469 VAL A CA 1
ATOM 3774 C C . VAL A 1 469 ? 2.665 11.337 10.638 1.00 93.94 469 VAL A C 1
ATOM 3776 O O . VAL A 1 469 ? 2.340 11.514 11.813 1.00 93.94 469 VAL A O 1
ATOM 3779 N N . GLU A 1 470 ? 3.865 11.702 10.180 1.00 95.94 470 GLU A N 1
ATOM 3780 C CA . GLU A 1 470 ? 4.922 12.322 10.989 1.00 95.94 470 GLU A CA 1
ATOM 3781 C C . GLU A 1 470 ? 4.497 13.679 11.576 1.00 95.94 470 GLU A C 1
ATOM 3783 O O . GLU A 1 470 ? 4.932 14.012 12.679 1.00 95.94 470 GLU A O 1
ATOM 3788 N N . GLU A 1 471 ? 3.587 14.416 10.920 1.00 94.00 471 GLU A N 1
ATOM 3789 C CA . GLU A 1 471 ? 2.918 15.606 11.476 1.00 94.00 471 GLU A CA 1
ATOM 3790 C C . GLU A 1 471 ? 2.365 15.351 12.887 1.00 94.00 471 GLU A C 1
ATOM 3792 O O . GLU A 1 471 ? 2.436 16.226 13.751 1.00 94.00 471 GLU A O 1
ATOM 3797 N N . MET A 1 472 ? 1.845 14.149 13.162 1.00 93.94 472 MET A N 1
ATOM 3798 C CA . MET A 1 472 ? 1.326 13.802 14.488 1.00 93.94 472 MET A CA 1
ATOM 3799 C C . MET A 1 472 ? 2.410 13.689 15.555 1.00 93.94 472 MET A C 1
ATOM 3801 O O . MET A 1 472 ? 2.124 13.892 16.730 1.00 93.94 472 MET A O 1
ATOM 3805 N N . MET A 1 473 ? 3.638 13.359 15.159 1.00 95.00 473 MET A N 1
ATOM 3806 C CA . MET A 1 473 ? 4.769 13.141 16.065 1.00 95.00 473 MET A CA 1
ATOM 3807 C C . MET A 1 473 ? 5.499 14.435 16.409 1.00 95.00 473 MET A C 1
ATOM 3809 O O . MET A 1 473 ? 6.156 14.502 17.444 1.00 95.00 473 MET A O 1
ATOM 3813 N N . ILE A 1 474 ? 5.390 15.440 15.538 1.00 95.19 474 ILE A N 1
ATOM 3814 C CA . ILE A 1 474 ? 5.979 16.775 15.721 1.00 95.19 474 ILE A CA 1
ATOM 3815 C C . ILE A 1 474 ? 4.941 17.815 16.163 1.00 95.19 474 ILE A C 1
ATOM 3817 O O . ILE A 1 474 ? 5.229 19.004 16.230 1.00 95.19 474 ILE A O 1
ATOM 3821 N N . THR A 1 475 ? 3.717 17.376 16.464 1.00 93.56 475 THR A N 1
ATOM 3822 C CA . THR A 1 475 ? 2.655 18.215 17.026 1.00 93.56 475 THR A CA 1
ATOM 3823 C C . THR A 1 475 ? 1.961 17.493 18.178 1.00 93.56 475 THR A C 1
ATOM 3825 O O . THR A 1 475 ? 2.042 16.274 18.314 1.00 93.56 475 THR A O 1
ATOM 3828 N N . ALA A 1 476 ? 1.173 18.222 18.969 1.00 90.06 476 ALA A N 1
ATOM 3829 C CA . ALA A 1 476 ? 0.335 17.628 20.013 1.00 90.06 476 ALA A CA 1
ATOM 3830 C C . ALA A 1 476 ? -0.866 16.816 19.468 1.00 90.06 476 ALA A C 1
ATOM 3832 O O . ALA A 1 476 ? -1.645 16.268 20.250 1.00 90.06 476 ALA A O 1
ATOM 3833 N N . SER A 1 477 ? -1.041 16.716 18.142 1.00 95.75 477 SER A N 1
ATOM 3834 C CA . SER A 1 477 ? -2.209 16.057 17.539 1.00 95.75 477 SER A CA 1
ATOM 3835 C C . SER A 1 477 ? -2.272 14.548 17.789 1.00 95.75 477 SER A C 1
ATOM 3837 O O . SER A 1 477 ? -3.361 13.981 17.767 1.00 95.75 477 SER A O 1
ATOM 3839 N N . GLY A 1 478 ? -1.156 13.885 18.106 1.00 95.50 478 GLY A N 1
ATOM 3840 C CA . GLY A 1 478 ? -1.154 12.471 18.498 1.00 95.50 478 GLY A CA 1
ATOM 3841 C C . GLY A 1 478 ? -1.526 12.189 19.962 1.00 95.50 478 GLY A C 1
ATOM 3842 O O . GLY A 1 478 ? -1.682 11.025 20.340 1.00 95.50 478 GLY A O 1
ATOM 3843 N N . ALA A 1 479 ? -1.701 13.211 20.808 1.00 97.94 479 ALA A N 1
ATOM 3844 C CA . ALA A 1 479 ? -2.113 13.048 22.203 1.00 97.94 479 ALA A CA 1
ATOM 3845 C C . ALA A 1 479 ? -3.596 13.346 22.404 1.00 97.94 479 ALA A C 1
ATOM 3847 O O . ALA A 1 479 ? -3.989 14.504 22.369 1.00 97.94 479 ALA A O 1
ATOM 3848 N N . CYS A 1 480 ? -4.404 12.331 22.720 1.00 98.12 480 CYS A N 1
ATOM 3849 C CA . CYS A 1 480 ? -5.801 12.520 23.105 1.00 98.12 480 CYS A CA 1
ATOM 3850 C C . CYS A 1 480 ? -5.932 13.548 24.258 1.00 98.12 480 CYS A C 1
ATOM 3852 O O . CYS A 1 480 ? -5.117 13.502 25.196 1.00 98.12 480 CYS A O 1
ATOM 3854 N N . PRO A 1 481 ? -6.939 14.452 24.230 1.00 97.81 481 PRO A N 1
ATOM 3855 C CA . PRO A 1 481 ? -7.071 15.535 25.207 1.00 97.81 481 PRO A CA 1
ATOM 3856 C C . PRO A 1 481 ? -7.174 14.996 26.632 1.00 97.81 481 PRO A C 1
ATOM 3858 O O . PRO A 1 481 ? -8.112 14.268 26.964 1.00 97.81 481 PRO A O 1
ATOM 3861 N N . ARG A 1 482 ? -6.210 15.343 27.489 1.00 97.44 482 ARG A N 1
ATOM 3862 C CA . ARG A 1 482 ? -6.017 14.676 28.786 1.00 97.44 482 ARG A CA 1
ATOM 3863 C C . ARG A 1 482 ? -7.238 14.757 29.698 1.00 97.44 482 ARG A C 1
ATOM 3865 O O . ARG A 1 482 ? -7.680 13.734 30.208 1.00 97.44 482 ARG A O 1
ATOM 3872 N N . GLU A 1 483 ? -7.778 15.955 29.896 1.00 97.88 483 GLU A N 1
ATOM 3873 C CA . GLU A 1 483 ? -8.922 16.180 30.787 1.00 97.88 483 GLU A CA 1
ATOM 3874 C C . GLU A 1 483 ? -10.168 15.432 30.298 1.00 97.88 483 GLU A C 1
ATOM 3876 O O . GLU A 1 483 ? -10.741 14.631 31.035 1.00 97.88 483 GLU A O 1
ATOM 3881 N N . LYS A 1 484 ? -10.528 15.604 29.020 1.00 98.31 484 LYS A N 1
ATOM 3882 C CA . LYS A 1 484 ? -11.674 14.918 28.410 1.00 98.31 484 LYS A CA 1
ATOM 3883 C C . LYS A 1 484 ? -11.524 13.398 28.454 1.00 98.31 484 LYS A C 1
ATOM 3885 O O . LYS A 1 484 ? -12.462 12.711 28.841 1.00 98.31 484 LYS A O 1
ATOM 3890 N N . THR A 1 485 ? -10.338 12.880 28.133 1.00 98.56 485 THR A N 1
ATOM 3891 C CA . THR A 1 485 ? -10.045 11.438 28.182 1.00 98.56 485 THR A CA 1
ATOM 3892 C C . THR A 1 485 ? -10.199 10.883 29.597 1.00 98.56 485 THR A C 1
ATOM 3894 O O . THR A 1 485 ? -10.748 9.800 29.774 1.00 98.56 485 THR A O 1
ATOM 3897 N N . MET A 1 486 ? -9.746 11.613 30.621 1.00 98.25 486 MET A N 1
ATOM 3898 C CA . MET A 1 486 ? -9.895 11.188 32.016 1.00 98.25 486 MET A CA 1
ATOM 3899 C C . MET A 1 486 ? -11.358 11.212 32.473 1.00 98.25 486 MET A C 1
ATOM 3901 O O . MET A 1 486 ? -11.822 10.230 33.045 1.00 98.25 486 MET A O 1
ATOM 3905 N N . ASN A 1 487 ? -12.112 12.259 32.134 1.00 98.38 487 ASN A N 1
ATOM 3906 C CA . ASN A 1 487 ? -13.545 12.325 32.438 1.00 98.38 487 ASN A CA 1
ATOM 3907 C C . ASN A 1 487 ? -14.319 11.175 31.766 1.00 98.38 487 ASN A C 1
ATOM 3909 O O . ASN A 1 487 ? -15.177 10.541 32.380 1.00 98.38 487 ASN A O 1
ATOM 3913 N N . GLN A 1 488 ? -13.990 10.867 30.510 1.00 98.25 488 GLN A N 1
ATOM 3914 C CA . GLN A 1 488 ? -14.587 9.755 29.769 1.00 98.25 488 GLN A CA 1
ATOM 3915 C C . GLN A 1 488 ? -14.152 8.391 30.307 1.00 98.25 488 GLN A C 1
ATOM 3917 O O . GLN A 1 488 ? -14.952 7.457 30.304 1.00 98.25 488 GLN A O 1
ATOM 3922 N N . ARG A 1 489 ? -12.924 8.267 30.825 1.00 98.00 489 ARG A N 1
ATOM 3923 C CA . ARG A 1 489 ? -12.472 7.067 31.536 1.00 98.00 489 ARG A CA 1
ATOM 3924 C C . ARG A 1 489 ? -13.343 6.787 32.754 1.00 98.00 489 ARG A C 1
ATOM 3926 O O . ARG A 1 489 ? -13.819 5.664 32.889 1.00 98.00 489 ARG A O 1
ATOM 3933 N N . ASP A 1 490 ? -13.594 7.792 33.584 1.00 97.44 490 ASP A N 1
ATOM 3934 C CA . ASP A 1 490 ? -14.424 7.631 34.781 1.00 97.44 490 ASP A CA 1
ATOM 3935 C C . ASP A 1 490 ? -15.888 7.341 34.418 1.00 97.44 490 ASP A C 1
ATOM 3937 O O . ASP A 1 490 ? -16.545 6.515 35.054 1.00 97.44 490 ASP A O 1
ATOM 3941 N N . LYS A 1 491 ? -16.389 7.977 33.351 1.00 97.62 491 LYS A N 1
ATOM 3942 C CA . LYS A 1 491 ? -17.771 7.832 32.880 1.00 97.62 491 LYS A CA 1
ATOM 3943 C C . LYS A 1 491 ? -18.050 6.488 32.201 1.00 97.62 491 LYS A C 1
ATOM 3945 O O . LYS A 1 491 ? -19.053 5.849 32.506 1.00 97.62 491 LYS A O 1
ATOM 3950 N N . PHE A 1 492 ? -17.211 6.080 31.252 1.00 98.12 492 PHE A N 1
ATOM 3951 C CA . PHE A 1 492 ? -17.481 4.946 30.361 1.00 98.12 492 PHE A CA 1
ATOM 3952 C C . PHE A 1 492 ? -16.647 3.705 30.679 1.00 98.12 492 PHE A C 1
ATOM 3954 O O . PHE A 1 492 ? -17.060 2.591 30.354 1.00 98.12 492 PHE A O 1
ATOM 3961 N N . PHE A 1 493 ? -15.484 3.869 31.313 1.00 97.69 493 PHE A N 1
ATOM 3962 C CA . PHE A 1 493 ? -14.496 2.801 31.489 1.00 97.69 493 PHE A CA 1
ATOM 3963 C C . PHE A 1 493 ? -14.028 2.595 32.947 1.00 97.69 493 PHE A C 1
ATOM 3965 O O . PHE A 1 493 ? -12.864 2.234 33.142 1.00 97.69 493 PHE A O 1
ATOM 3972 N N . PRO A 1 494 ? -14.881 2.743 33.986 1.00 95.81 49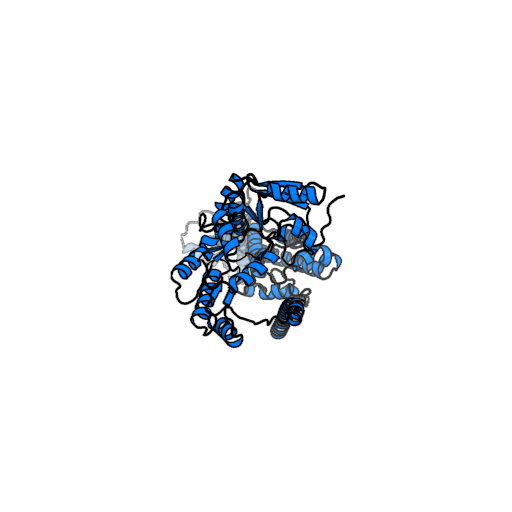4 PRO A N 1
ATOM 3973 C CA . PRO A 1 494 ? -14.431 2.729 35.384 1.00 95.81 494 PRO A CA 1
ATOM 3974 C C . PRO A 1 494 ? -13.845 1.380 35.832 1.00 95.81 494 PRO A C 1
ATOM 3976 O O . PRO A 1 494 ? -13.090 1.314 36.798 1.00 95.81 494 PRO A O 1
ATOM 3979 N N . SER A 1 495 ? -14.183 0.288 35.140 1.00 94.12 495 SER A N 1
ATOM 3980 C CA . SER A 1 495 ? -13.688 -1.066 35.423 1.00 94.12 495 SER A CA 1
ATOM 3981 C C . SER A 1 495 ? -12.458 -1.464 34.602 1.00 94.12 495 SER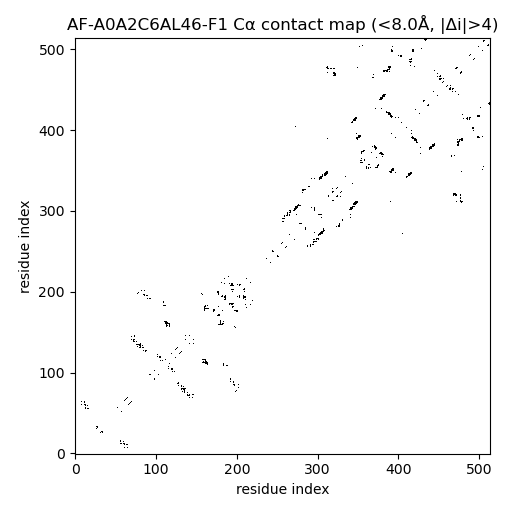 A C 1
ATOM 3983 O O . SER A 1 495 ? -11.909 -2.549 34.811 1.00 94.12 495 SER A O 1
ATOM 3985 N N . ILE A 1 496 ? -12.013 -0.621 33.666 1.00 96.56 496 ILE A N 1
ATOM 3986 C CA . ILE A 1 496 ? -10.893 -0.931 32.779 1.00 96.56 496 ILE A CA 1
ATOM 3987 C C . ILE A 1 496 ? -9.619 -0.298 33.324 1.00 96.56 496 ILE A C 1
ATOM 3989 O O . ILE A 1 496 ? -9.451 0.920 33.348 1.00 96.56 496 ILE A O 1
ATOM 3993 N N . ARG A 1 497 ? -8.661 -1.153 33.682 1.00 95.88 497 ARG A N 1
ATOM 3994 C CA . ARG A 1 497 ? -7.265 -0.746 33.835 1.00 95.88 497 ARG A CA 1
ATOM 3995 C C . ARG A 1 497 ? -6.580 -0.815 32.475 1.00 95.88 497 ARG A C 1
ATOM 3997 O O . ARG A 1 497 ? -6.399 -1.908 31.940 1.00 95.88 497 ARG A O 1
ATOM 4004 N N . PHE A 1 498 ? -6.209 0.344 31.946 1.00 97.69 498 PHE A N 1
ATOM 4005 C CA . PHE A 1 498 ? -5.412 0.450 30.729 1.00 97.69 498 PHE A CA 1
AT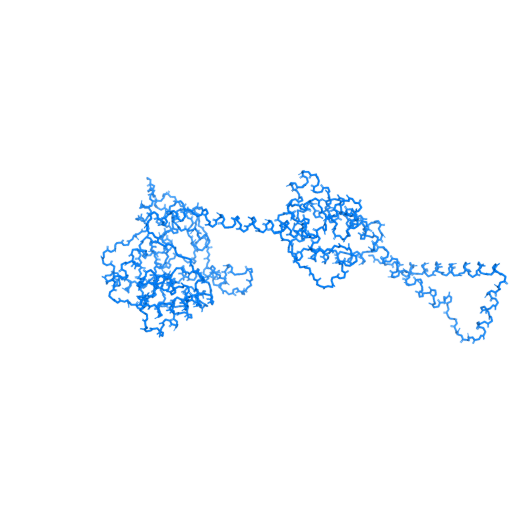OM 4006 C C . PHE A 1 498 ? -3.937 0.191 31.037 1.00 97.69 498 PHE A C 1
ATOM 4008 O O . PHE A 1 498 ? -3.440 0.630 32.074 1.00 97.69 498 PHE A O 1
ATOM 4015 N N . LEU A 1 499 ? -3.267 -0.529 30.142 1.00 97.81 499 LEU A N 1
ATOM 4016 C CA . LEU A 1 499 ? -1.880 -0.943 30.305 1.00 97.81 499 LEU A CA 1
ATOM 4017 C C . LEU A 1 499 ? -0.907 0.202 30.019 1.00 97.81 499 LEU A C 1
ATOM 4019 O O . LEU A 1 499 ? -1.119 1.011 29.111 1.00 97.81 499 LEU A O 1
ATOM 4023 N N . THR A 1 500 ? 0.204 0.208 30.750 1.00 98.25 500 THR A N 1
ATOM 4024 C CA . THR A 1 500 ? 1.431 0.906 30.342 1.00 98.25 500 THR A CA 1
ATOM 4025 C C . THR A 1 500 ? 2.239 0.057 29.352 1.00 98.25 500 THR A C 1
ATOM 4027 O O . THR A 1 500 ? 1.995 -1.145 29.199 1.00 98.25 500 THR A O 1
ATOM 4030 N N . LEU A 1 501 ? 3.247 0.653 28.701 1.00 97.88 501 LEU A N 1
ATOM 4031 C CA . LEU A 1 501 ? 4.164 -0.089 27.825 1.00 97.88 501 LEU A CA 1
ATOM 4032 C C . LEU A 1 501 ? 4.828 -1.267 28.552 1.00 97.88 501 LEU A C 1
ATOM 4034 O O . LEU A 1 501 ? 4.886 -2.377 28.028 1.00 97.88 501 LEU A O 1
ATOM 4038 N N . GLU A 1 502 ? 5.318 -1.032 29.767 1.00 97.31 502 GLU A N 1
ATOM 4039 C CA . GLU A 1 502 ? 6.010 -2.046 30.563 1.00 97.31 502 GLU A CA 1
ATOM 4040 C C . GLU A 1 502 ? 5.087 -3.220 30.917 1.00 97.31 502 GLU A C 1
ATOM 4042 O O . GLU A 1 502 ? 5.478 -4.384 30.803 1.00 97.31 502 GLU A O 1
ATOM 4047 N N . GLU A 1 503 ? 3.842 -2.931 31.298 1.00 97.50 503 GLU A N 1
ATOM 4048 C CA . GLU A 1 503 ? 2.843 -3.960 31.588 1.00 97.50 503 GLU A CA 1
ATOM 4049 C C . GLU A 1 503 ? 2.509 -4.782 30.338 1.00 97.50 503 GLU A C 1
ATOM 4051 O O . GLU A 1 503 ? 2.425 -6.010 30.418 1.00 97.50 503 GLU A O 1
ATOM 4056 N N . LEU A 1 504 ? 2.387 -4.133 29.173 1.00 97.25 504 LEU A N 1
ATOM 4057 C CA . LEU A 1 504 ? 2.169 -4.820 27.901 1.00 97.25 504 LEU A CA 1
ATOM 4058 C C . LEU A 1 504 ? 3.353 -5.728 27.530 1.00 97.25 504 LEU A C 1
ATOM 4060 O O . LEU A 1 504 ? 3.144 -6.873 27.119 1.00 97.25 504 LEU A O 1
ATOM 4064 N N . LEU A 1 505 ? 4.591 -5.250 27.694 1.00 97.06 505 LEU A N 1
ATOM 4065 C CA . LEU A 1 505 ? 5.802 -6.035 27.438 1.00 97.06 505 LEU A CA 1
ATOM 4066 C C . LEU A 1 505 ? 5.831 -7.302 28.301 1.00 97.06 505 LEU A C 1
ATOM 4068 O O . LEU A 1 505 ? 6.048 -8.397 27.776 1.00 97.06 505 LEU A O 1
ATOM 4072 N N . LEU A 1 506 ? 5.556 -7.173 29.601 1.00 96.50 506 LEU A N 1
ATOM 4073 C CA . LEU A 1 506 ? 5.498 -8.308 30.527 1.00 96.50 506 LEU A CA 1
ATOM 4074 C C . LEU A 1 506 ? 4.356 -9.271 30.176 1.00 96.50 506 LEU A C 1
ATOM 4076 O O . LEU A 1 506 ? 4.564 -10.484 30.121 1.00 96.50 506 LEU A O 1
ATOM 4080 N N . GLN A 1 507 ? 3.161 -8.750 29.882 1.00 95.25 507 GLN A N 1
ATOM 4081 C CA . GLN A 1 507 ? 1.992 -9.569 29.545 1.00 95.25 507 GLN A CA 1
ATOM 4082 C C . GLN A 1 507 ? 2.186 -10.374 28.251 1.00 95.25 507 GLN A C 1
ATOM 4084 O O . GLN A 1 507 ? 1.604 -11.447 28.090 1.00 95.25 507 GLN A O 1
ATOM 4089 N N . THR A 1 508 ? 3.011 -9.878 27.331 1.00 93.06 508 THR A N 1
ATOM 4090 C CA . THR A 1 508 ? 3.327 -10.537 26.054 1.00 93.06 508 THR A CA 1
ATOM 4091 C C . THR A 1 508 ? 4.568 -11.430 26.124 1.00 93.06 508 THR A C 1
ATOM 4093 O O . THR A 1 508 ? 5.067 -11.891 25.098 1.00 93.06 508 THR A O 1
ATOM 4096 N N . GLY A 1 509 ? 5.050 -11.727 27.335 1.00 92.25 509 GLY A N 1
ATOM 4097 C CA . GLY A 1 509 ? 6.135 -12.680 27.569 1.00 92.25 509 GLY A CA 1
ATOM 4098 C C . GLY A 1 509 ? 7.536 -12.100 27.383 1.00 92.25 509 GLY A C 1
ATOM 4099 O O . GLY A 1 509 ? 8.498 -12.857 27.263 1.00 92.25 509 GLY A O 1
ATOM 4100 N N . SER A 1 510 ? 7.685 -10.773 27.346 1.00 91.62 510 SER A N 1
ATOM 4101 C CA . SER A 1 510 ? 9.004 -10.138 27.389 1.00 91.62 510 SER A CA 1
ATOM 4102 C C . SER A 1 510 ? 9.571 -10.190 28.806 1.00 91.62 510 SER A C 1
ATOM 4104 O O . SER A 1 510 ? 8.859 -9.988 29.788 1.00 91.62 510 SER A O 1
ATOM 4106 N N . THR A 1 511 ? 10.868 -10.454 28.916 1.00 90.38 511 THR A N 1
ATOM 4107 C CA . THR A 1 511 ? 11.582 -10.523 30.193 1.00 90.38 511 THR A CA 1
ATOM 4108 C C . THR A 1 511 ? 12.502 -9.324 30.333 1.00 90.38 511 THR A C 1
ATOM 4110 O O . THR A 1 511 ? 13.200 -8.987 29.377 1.00 90.38 511 THR A O 1
ATOM 4113 N N . ARG A 1 512 ? 12.542 -8.728 31.528 1.00 90.50 512 ARG A N 1
ATOM 4114 C CA . ARG A 1 512 ? 13.497 -7.660 31.838 1.00 90.50 512 ARG A CA 1
ATOM 4115 C C . ARG A 1 512 ? 14.931 -8.164 31.681 1.00 90.50 512 ARG A C 1
ATOM 4117 O O . ARG A 1 512 ? 15.206 -9.330 31.992 1.00 90.50 512 ARG A O 1
ATOM 4124 N N . SER A 1 513 ? 15.835 -7.282 31.259 1.00 83.69 513 SER A N 1
ATOM 4125 C CA . SER A 1 513 ? 17.261 -7.514 31.488 1.00 83.69 513 SER A CA 1
ATOM 4126 C C . SER A 1 513 ? 17.499 -7.717 32.982 1.00 83.69 513 SER A C 1
ATOM 4128 O O . SER A 1 513 ? 16.862 -7.068 33.814 1.00 83.69 513 SER A O 1
ATOM 4130 N N . LYS A 1 514 ? 18.385 -8.657 33.306 1.00 61.34 514 LYS A N 1
ATOM 4131 C CA . LYS A 1 514 ? 18.876 -8.826 34.673 1.00 61.34 514 LYS A CA 1
ATOM 4132 C C . LYS A 1 514 ? 19.803 -7.690 35.064 1.00 61.34 514 LYS A C 1
ATOM 4134 O O . LYS A 1 514 ? 20.457 -7.146 34.144 1.00 61.34 514 LYS A O 1
#

Radius of gyration: 37.76 Å; Cα contacts (8 Å, |Δi|>4): 694; chains: 1; bounding box: 69×50×122 Å

Solvent-accessible surface area (backbone atoms only — not comparable to full-atom values): 27640 Å² total; per-residue (Å²): 138,88,76,61,58,71,59,54,45,50,50,39,24,50,50,44,44,52,52,53,52,50,51,53,56,58,50,37,73,73,75,46,63,55,68,59,52,52,54,57,54,50,73,75,51,96,65,87,83,80,71,100,68,57,73,65,38,50,50,49,14,46,44,41,61,73,43,51,50,49,51,50,23,51,53,49,17,50,53,48,13,38,55,44,26,28,53,47,45,48,44,29,60,69,36,68,65,46,18,74,76,32,46,47,55,40,57,70,45,58,72,47,34,41,71,53,58,70,44,56,34,71,68,44,45,46,53,39,51,47,46,14,48,48,50,6,40,62,77,38,66,51,50,75,75,58,46,53,52,52,50,54,49,49,53,52,48,41,31,47,31,13,46,66,50,80,64,85,87,50,66,60,33,77,76,29,68,37,42,18,67,49,39,44,44,22,38,30,90,91,24,56,82,28,39,54,42,83,54,43,38,64,61,16,59,77,70,71,25,60,75,78,61,62,70,60,50,52,53,50,53,50,50,53,48,52,53,50,52,48,50,53,48,48,61,62,63,68,40,70,58,60,64,58,32,54,80,68,73,48,86,85,82,90,67,88,53,43,34,67,52,46,27,51,50,40,56,78,66,62,29,52,60,49,77,44,82,66,83,60,63,37,63,60,30,33,55,42,53,49,22,50,53,52,17,30,60,72,31,91,54,20,41,31,41,31,61,56,64,54,38,32,21,47,90,88,30,62,52,62,42,52,68,32,58,56,17,53,46,61,40,50,60,55,53,76,72,54,81,81,42,51,50,31,45,44,23,29,22,44,58,46,52,56,68,40,38,68,95,61,32,96,58,83,84,55,82,84,71,52,46,53,39,53,78,80,46,33,31,44,39,42,40,86,20,66,39,49,28,16,30,20,38,62,69,46,52,53,53,48,54,59,44,46,73,70,47,94,73,75,52,66,66,40,46,48,60,33,35,80,47,24,60,54,54,54,50,47,51,49,22,62,42,57,64,48,83,58,53,76,48,78,43,49,56,68,57,41,54,52,35,60,67,55,68,93,42,89,87,36,47,65,49,37,53,46,24,22,53,48,51,27,48,68,29,60,37,23,22,44,55,64,68,62,26,50,56,42,34,62,73,59,37,72,89,62,83,56,48,44,71,67,55,49,40,47,75,56,71,51,72,68,48,130

Nearest PDB structures (foldseek):
  6dnt-assembly1_A-2  TM=6.143E-01  e=1.390E-04  Methanobrevibacter ruminantium M1
  6nbr-assembly1_C  TM=5.238E-01  e=7.768E-05  Piper methysticum
  3sxp-assembly1_E  TM=5.471E-01  e=2.236E-04  Helicobacter pylori G27
  3sxp-assembly1_D  TM=5.702E-01  e=3.414E-04  Helicobacter pylori G27
  3sxp-assembly1_B  TM=5.696E-01  e=6.788E-04  Helicobacter pylori G27

Sequence (514 aa):
MTGSEDHDLAVWIGRVRSVFAATINLLSLSGIDFKMIATTMSRSRAVRSVVGQTELEVLTGSLIYWYIVPAFQFVFALVVADASMYCIHRLGHTNKWIYKHIHSHHHRLYVPYSWGGSYNHPVDSLFLDGTSYAIGCWASGISIKLSVFLFAYATFKNVLDHCGFVFPWNPMRSLTGTDADFHDVHHQSWGLKMNFGAHLSIWDHMMGTHFSDKELISKLRLKNRIAAEELVSKRSTKSKKGAFFEQRGINVRVSDYSTDSVLQILNETNASALISFNNSDGQTFVDVHSAFLEACRKSKNCKRFIPSEFAGNIDDFPLHPSYFKTSRVPFRKILEQESDVEWTIFNNGWLMDYFLTEEKSYMPSIPNEFPIDPNNWRACIRGSGNEVQSFTSGRDVAKALIALLSAAEWERTTYITGQWSTFNEMLRAMEEFYGRPMDKTYKSEEDIHRDTLLPPTAENLEALYLSSVEEMMITASGACPREKTMNQRDKFFPSIRFLTLEELLLQTGSTRSK

Secondary structure (DSSP, 8-state):
----HHHHHHHHHHHHHHHHHHHHHHHHTTT--HHHHHHHHHTT------SS--HHHHHHHHHIIIIIHHHHHHHHHHHHHHHHHHHHHHHHHHSHHHHHHTGGGGGG-SS--GGGGG---HHHIIIIIIIHHHHHHHHHT--HHHHHHHHHHHHHHHHHHHSS---TT-HHHHHHS--HHHHHHHHSTTTTTS---SS-THHHHHHT-----HHHHHHHHHHHHHHHHHHHHHHHHT-THHHHHHTTT-------S-HHHHHHHHHHHT-SEEE------HHHHHHHHHHHHHHHHH-SS--EEE-S---S-TTT-TT-SGGGGGTHHHHHHHHHT--SSEE-EEE--EEGGGGS-GGG-SSPP-TTTSSEETTTTEEEEETTS-SEEEEE-HHHHHHHHHHHTTSSS--SEEE--SEEEEHHHHHHHHHHHHTSPPEEEEE-HHHHHHHHTS---TTTHHHHHHHHHHTTTSSGGGS--HHHHHHHHHHH-TT--PPPHHHHHHHTT-----

Mean predicted aligned error: 15.76 Å

Foldseek 3Di:
DPDPLVVQLVVLLVVLVVVVVVVLVVVVVVVDNVVVVVVVVVVVDPDDDDDDHDPVSSVVSCCCSVPVLLVVLLVQLLVQLQVQLLVLLLCCLPPPVSVVPFVCQLLVCLQFALCSLVRGHVVCCCRNPVVSSVRSCVVSVHDPVSSVVSVVVLSVLSSFLRHNDDDPPDVQCVVAVGGVVLSSLCSHPNLVNANSGSRHCVVRVVVVRHDDPPVVVVVVVVVVVVVVVVVVVVVVVPPPVVVVCVVVVHDDDDDPLALVRLLVVCQVVVPQEDEDQDPDFFVVQLRSVVSNVSSCLPHPRHQEYEGNDQFAACVVVVCALVSCVRHVNVNVVVVVPDDRHAYAHEYAFAALLLCDDPVLHPDDHDPLLAQAHNPQQAGEQEAPQFQKAFYFHPVLVVVLVVLQVVDPHDDRYAYAGQDIGTSVVVQVVSCQQAVHHGHYHYDHPVNLVVLCVDDPDPVSVVSNVSSSSSVVNNHNRRHHDDVRNVVNCVVRPVPDNTDDSSRSCVVSPHHGDD